Protein AF-A0A838J8H3-F1 (afdb_monomer)

Nearest PDB structures (foldseek):
  4ja3-assembly1_A  TM=1.957E-01  e=2.647E+00  Escherichia coli K-12
  8px9-assembly1_B  TM=1.324E-01  e=1.396E+00  Escherichia coli
  8dl7-assembly1_A  TM=1.724E-01  e=6.644E+00  Homo sapiens
  8gso-assembly1_B  TM=1.851E-01  e=9.912E+00  Arabidopsis thaliana

Sequence (381 aa):
MRSLYRFYLYTVFILLSIYATYACNQLLSTLLRLTPLRASYAARPSASELVQAGIFALVSFTVVLLIGGFHYWLIRRDQDAEAGTSPIRSFFLNITEGVAIALSLPTIGSILLSLASSNYDGSSLAFALSTLALALLLELERRRIPSPTRGVAATFFRLHIYGVQAILLVVLSGYWSLITLPIVDALFFAGRAHAESCSGNASCPQDNLFLLAIAGLWFVAIWLFYGWLANRDSSRAWRFVFHGLSFAVGIGLLLLGLYNLFNVILLALLSEPVALNAVLVPFARYNFVGLLTLGLLIAFLYHRWMRAGVDRGLLRTRASLGFVELAIISILAAAIFWWGVGNLLYNTFLLLLKFSQAADRESWLSAGAFALAGCVSIAVE

pLDDT: mean 92.14, std 7.53, range [45.0, 98.31]

Radius of gyration: 25.76 Å; Cα contacts (8 Å, |Δi|>4): 482; chains: 1; bounding box: 56×68×77 Å

Foldseek 3Di:
DVVVVLLVLLVVLLVLLVLLLVLQLQQQLLVCLVDPLAQPPDDNDDPVSNVVSVVSNVVSVVCCCVVNVVSVVVLVVPDDLDSLLDLSLLQSLLVLLLVLCLQQLLLVLVQLLCVQQSNHHCSSVSNNVSSVVSNVVSVVVNVVHDQDQDDNSNVSNLCSLLVSLLSLLVSLLLCLLVQVLLLCCCPPVVCVLLVVVCVPPPDSDRGNNVSSVVSNCSSVVVSVVSVVVSLPRLALVSLCVRLLVQLLVLLLLQLLLQLLVQLVVVCVVVVHDDRPNLDRPRVRVSPSPSSNVSSCVRNVVSLVSVVSCQVVVSYDHPVVSVVSSLVSLLVSLVVLQVQLVVLCVVLVCCVVVVPPDRDDPSSNSSSVSSNVSSVVSVVVD

Secondary structure (DSSP, 8-state):
-HHHHHHHHHHHHHHHHHHHHHHHHHHHHHHHTTSTTS-TTPPPPPHHHHHHHHHHHHHHHHHIIIIIHHHHHHHHHS--HHHHT-HHHHHHHHHHHHHHHHHHHHHHHHHHHHHHTT---HHHHHHHHHHHHHHHHHHHHHTTSPPP-SHHHHHHHHHHHHHHHHHHHHHHHHHHHHHHHHHHHHHHHTTHHHHHHTTT-S--PPP-HHHHHHHHHHHHHHHHHHHHHHHH---HHHHHHHHHHHHHHHHHHHHHHHHHHHHHHHHHHTT----THHHHSTT-TT-HHHHHHHHHHHHHHHHHHHHHHHHTTSSS-HHHHHHHHHHHHHHHHHHHHHHHHHHHHHHHHHHHTT-SSPPPHHHHHHHHHHHHHHHHHHTT-

Structure (mmCIF, N/CA/C/O backbone):
data_AF-A0A838J8H3-F1
#
_entry.id   AF-A0A838J8H3-F1
#
loop_
_atom_site.group_PDB
_atom_site.id
_atom_site.type_symbol
_atom_site.label_atom_id
_atom_site.label_alt_id
_atom_site.label_comp_id
_atom_site.label_asym_id
_atom_site.label_entity_id
_atom_site.label_seq_id
_atom_site.pdbx_PDB_ins_code
_atom_site.Cartn_x
_atom_site.Cartn_y
_atom_site.Cartn_z
_atom_site.occupancy
_atom_site.B_iso_or_equiv
_atom_site.auth_seq_id
_atom_site.auth_comp_id
_atom_site.auth_asym_id
_atom_site.auth_atom_id
_atom_site.pdbx_PDB_model_num
ATOM 1 N N . MET A 1 1 ? -32.162 4.836 23.087 1.00 73.25 1 MET A N 1
ATOM 2 C CA . MET A 1 1 ? -31.623 6.189 23.370 1.00 73.25 1 MET A CA 1
ATOM 3 C C . MET A 1 1 ? -30.144 6.188 23.774 1.00 73.25 1 MET A C 1
ATOM 5 O O . MET A 1 1 ? -29.397 6.957 23.189 1.00 73.25 1 MET A O 1
ATOM 9 N N . ARG A 1 2 ? -29.675 5.318 24.690 1.00 85.38 2 ARG A N 1
ATOM 10 C CA . ARG A 1 2 ? -28.249 5.279 25.109 1.00 85.38 2 ARG A CA 1
ATOM 11 C C . ARG A 1 2 ? -27.242 5.046 23.964 1.00 85.38 2 ARG A C 1
ATOM 13 O O . ARG A 1 2 ? -26.169 5.634 23.971 1.00 85.38 2 ARG A O 1
ATOM 20 N N . SER A 1 3 ? -27.588 4.242 22.956 1.00 87.88 3 SER A N 1
ATOM 21 C CA . SER A 1 3 ? -26.748 4.032 21.764 1.00 87.88 3 SER A CA 1
ATOM 22 C C . SER A 1 3 ? -26.554 5.308 20.937 1.00 87.88 3 SER A C 1
ATOM 24 O O . SER A 1 3 ? -25.427 5.630 20.579 1.00 87.88 3 SER A O 1
ATOM 26 N N . LEU A 1 4 ? -27.628 6.062 20.682 1.00 91.81 4 LEU A N 1
ATOM 27 C CA . LEU A 1 4 ? -27.577 7.343 19.967 1.00 91.81 4 LEU A CA 1
ATOM 28 C C . LEU A 1 4 ? -26.758 8.386 20.734 1.00 91.81 4 LEU A C 1
ATOM 30 O O . LEU A 1 4 ? -25.948 9.085 20.135 1.00 91.81 4 LEU A O 1
ATOM 34 N N . TYR A 1 5 ? -26.908 8.436 22.060 1.00 93.25 5 TYR A N 1
ATOM 35 C CA . TYR A 1 5 ? -26.092 9.294 22.919 1.00 93.25 5 TYR A CA 1
ATOM 36 C C . TYR A 1 5 ? -24.592 8.976 22.793 1.00 93.25 5 TYR A C 1
ATOM 38 O O . TYR A 1 5 ? -23.790 9.870 22.533 1.00 93.25 5 TYR A O 1
ATOM 46 N N . ARG A 1 6 ? -24.207 7.695 22.874 1.00 92.31 6 ARG A N 1
ATOM 47 C CA . ARG A 1 6 ? -22.810 7.259 22.676 1.00 92.31 6 ARG A CA 1
ATOM 48 C C . ARG A 1 6 ? -22.294 7.579 21.280 1.00 92.31 6 ARG A C 1
ATOM 50 O O . ARG A 1 6 ? -21.159 8.019 21.136 1.00 92.31 6 ARG A O 1
ATOM 57 N N . PHE A 1 7 ? -23.119 7.359 20.259 1.00 94.75 7 PHE A N 1
ATOM 58 C CA . PHE A 1 7 ? -22.770 7.681 18.880 1.00 94.75 7 PHE A CA 1
ATOM 59 C C . PHE A 1 7 ? -22.465 9.173 18.722 1.00 94.75 7 PHE A C 1
ATOM 61 O O . PHE A 1 7 ? -21.421 9.524 18.176 1.00 94.75 7 PHE A O 1
ATOM 68 N N . TYR A 1 8 ? -23.326 10.040 19.262 1.00 96.31 8 TYR A N 1
ATOM 69 C CA . TYR A 1 8 ? -23.108 11.485 19.285 1.00 96.31 8 TYR A CA 1
ATOM 70 C C . TYR A 1 8 ? -21.787 11.844 19.978 1.00 96.31 8 TYR A C 1
ATOM 72 O O . TYR A 1 8 ? -20.953 12.525 19.383 1.00 96.31 8 TYR A O 1
ATOM 80 N N . LEU A 1 9 ? -21.555 11.330 21.192 1.00 95.06 9 LEU A N 1
ATOM 81 C CA . LEU A 1 9 ? -20.341 11.634 21.951 1.00 95.06 9 LEU A CA 1
ATOM 82 C C . LEU A 1 9 ? -19.065 11.253 21.191 1.00 95.06 9 LEU A C 1
ATOM 84 O O . LEU A 1 9 ? -18.146 12.066 21.093 1.00 95.06 9 LEU A O 1
ATOM 88 N N . TYR A 1 10 ? -19.012 10.042 20.626 1.00 95.19 10 TYR A N 1
ATOM 89 C CA . TYR A 1 10 ? -17.853 9.599 19.850 1.00 95.19 10 TYR A CA 1
ATOM 90 C C . TYR A 1 10 ? -17.695 10.371 18.541 1.00 95.19 10 TYR A C 1
ATOM 92 O O . TYR A 1 10 ? -16.570 10.691 18.173 1.00 95.19 10 TYR A O 1
ATOM 100 N N . THR A 1 11 ? -18.792 10.729 17.870 1.00 97.00 11 THR A N 1
ATOM 101 C CA . THR A 1 11 ? -18.739 11.554 16.655 1.00 97.00 11 THR A CA 1
ATOM 102 C C . THR A 1 11 ? -18.083 12.899 16.950 1.00 97.00 11 THR A C 1
ATOM 104 O O . THR A 1 11 ? -17.115 13.269 16.289 1.00 97.00 11 THR A O 1
ATOM 107 N N . VAL A 1 12 ? -18.553 13.607 17.982 1.00 97.12 12 VAL A N 1
ATOM 108 C CA . VAL A 1 12 ? -17.998 14.915 18.361 1.00 97.12 12 VAL A CA 1
ATOM 109 C C . VAL A 1 12 ? -16.545 14.786 18.814 1.00 97.12 12 VAL A C 1
ATOM 111 O O . VAL A 1 12 ? -15.702 15.569 18.383 1.00 97.12 12 VAL A O 1
ATOM 114 N N . PHE A 1 13 ? -16.225 13.775 19.626 1.00 95.75 13 PHE A N 1
ATOM 115 C CA . PHE A 1 13 ? -14.854 13.525 20.072 1.00 95.75 13 PHE A CA 1
ATOM 116 C C . PHE A 1 13 ? -13.889 13.294 18.897 1.00 95.75 13 PHE A C 1
ATOM 118 O O . PHE A 1 13 ? -12.815 13.900 18.853 1.00 95.75 13 PHE A O 1
ATOM 125 N N . ILE A 1 14 ? -14.275 12.468 17.919 1.00 97.00 14 ILE A N 1
ATOM 126 C CA . ILE A 1 14 ? -13.447 12.190 16.740 1.00 97.00 14 ILE A CA 1
ATOM 127 C C . ILE A 1 14 ? -13.308 13.430 15.853 1.00 97.00 14 ILE A C 1
ATOM 129 O O . ILE A 1 14 ? -12.191 13.758 15.459 1.00 97.00 14 ILE A O 1
ATOM 133 N N . LEU A 1 15 ? -14.394 14.162 15.587 1.00 97.75 15 LEU A N 1
ATOM 134 C CA . LEU A 1 15 ? -14.342 15.383 14.774 1.00 97.75 15 LEU A CA 1
ATOM 135 C C . LEU A 1 15 ? -13.440 16.453 15.396 1.00 97.75 15 LEU A C 1
ATOM 137 O O . LEU A 1 15 ? -12.633 17.056 14.692 1.00 97.75 15 LEU A O 1
ATOM 141 N N . LEU A 1 16 ? -13.519 16.653 16.713 1.00 97.69 16 LEU A N 1
ATOM 142 C CA . LEU A 1 16 ? -12.640 17.585 17.422 1.00 97.69 16 LEU A CA 1
ATOM 143 C C . LEU A 1 16 ? -11.181 17.114 17.430 1.00 97.69 16 LEU A C 1
ATOM 145 O O . LEU A 1 16 ? -10.279 17.943 17.333 1.00 97.69 16 LEU A O 1
ATOM 149 N N . SER A 1 17 ? -10.938 15.803 17.485 1.00 97.12 17 SER A N 1
ATOM 150 C CA . SER A 1 17 ? -9.583 15.250 17.375 1.00 97.12 17 SER A CA 1
ATOM 151 C C . SER A 1 17 ? -8.993 15.483 15.979 1.00 97.12 17 SER A C 1
ATOM 153 O O . SER A 1 17 ? -7.867 15.955 15.867 1.00 97.12 17 SER A O 1
ATOM 155 N N . ILE A 1 18 ? -9.773 15.250 14.916 1.00 97.25 18 ILE A N 1
ATOM 156 C CA . ILE A 1 18 ? -9.375 15.543 13.528 1.00 97.25 18 ILE A CA 1
ATOM 157 C C . ILE A 1 18 ? -9.126 17.046 13.343 1.00 97.25 18 ILE A C 1
ATOM 159 O O . ILE A 1 18 ? -8.141 17.445 12.722 1.00 97.25 18 ILE A O 1
ATOM 163 N N . TYR A 1 19 ? -9.984 17.893 13.913 1.00 97.88 19 TYR A N 1
ATOM 164 C CA . TYR A 1 19 ? -9.812 19.342 13.870 1.00 97.88 19 TYR A CA 1
ATOM 165 C C . TYR A 1 19 ? -8.522 19.795 14.577 1.00 97.88 19 TYR A C 1
ATOM 167 O O . TYR A 1 19 ? -7.774 20.609 14.034 1.00 97.88 19 TYR A O 1
ATOM 175 N N . ALA A 1 20 ? -8.196 19.218 15.739 1.00 97.62 20 ALA A N 1
ATOM 176 C CA . ALA A 1 20 ? -6.919 19.457 16.414 1.00 97.62 20 ALA A CA 1
ATOM 177 C C . ALA A 1 20 ? -5.720 19.002 15.571 1.00 97.62 20 ALA A C 1
ATOM 179 O O . ALA A 1 20 ? -4.722 19.718 15.498 1.00 97.62 20 ALA A O 1
ATOM 180 N N . THR A 1 21 ? -5.820 17.851 14.902 1.00 97.44 21 THR A N 1
ATOM 181 C CA . THR A 1 21 ? -4.797 17.372 13.962 1.00 97.44 21 THR A CA 1
ATOM 182 C C . THR A 1 21 ? -4.586 18.357 12.819 1.00 97.44 21 THR A C 1
ATOM 184 O O . THR A 1 21 ? -3.444 18.689 12.511 1.00 97.44 21 THR A O 1
ATOM 187 N N . TYR A 1 22 ? -5.662 18.889 12.239 1.00 97.81 22 TYR A N 1
ATOM 188 C CA . TYR A 1 22 ? -5.582 19.906 11.192 1.00 97.81 22 TYR A CA 1
ATOM 189 C C . TYR A 1 22 ? -4.907 21.196 11.684 1.00 97.81 22 TYR A C 1
ATOM 191 O O . TYR A 1 22 ? -4.004 21.712 11.024 1.00 97.81 22 TYR A O 1
ATOM 199 N N . ALA A 1 23 ? -5.282 21.693 12.865 1.00 97.62 23 ALA A N 1
ATOM 200 C CA . ALA A 1 23 ? -4.653 22.868 13.466 1.00 97.62 23 ALA A CA 1
ATOM 201 C C . ALA A 1 23 ? -3.162 22.649 13.771 1.00 97.62 23 ALA A C 1
ATOM 203 O O . ALA A 1 23 ? -2.332 23.512 13.478 1.00 97.62 23 ALA A O 1
ATOM 204 N N . CYS A 1 24 ? -2.811 21.468 14.287 1.00 97.56 24 CYS A N 1
ATOM 205 C CA . CYS A 1 24 ? -1.429 21.056 14.506 1.00 97.56 24 CYS A CA 1
ATOM 206 C C . CYS A 1 24 ? -0.640 21.012 13.191 1.00 97.56 24 CYS A C 1
ATOM 208 O O . CYS A 1 24 ? 0.463 21.550 13.129 1.00 97.56 24 CYS A O 1
ATOM 210 N N . ASN A 1 25 ? -1.220 20.437 12.133 1.00 96.94 25 ASN A N 1
ATOM 211 C CA . ASN A 1 25 ? -0.613 20.388 10.807 1.00 96.94 25 ASN A CA 1
ATOM 21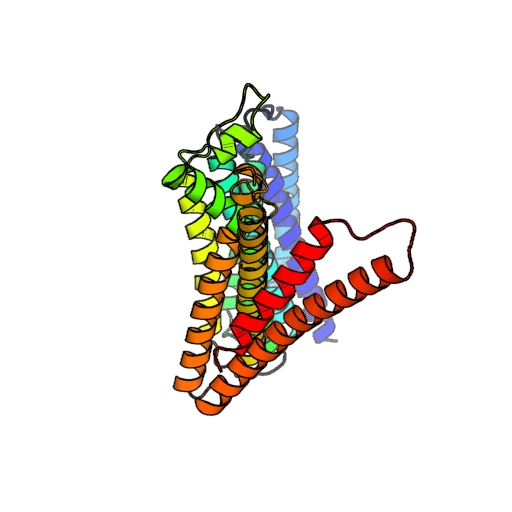2 C C . ASN A 1 25 ? -0.316 21.793 10.261 1.00 96.94 25 ASN A C 1
ATOM 214 O O . ASN A 1 25 ? 0.800 22.051 9.822 1.00 96.94 25 ASN A O 1
ATOM 218 N N . GLN A 1 26 ? -1.276 22.721 10.334 1.00 96.75 26 GLN A N 1
ATOM 219 C CA . GLN A 1 26 ? -1.094 24.097 9.850 1.00 96.75 26 GLN A CA 1
ATOM 220 C C . GLN A 1 26 ? 0.030 24.834 10.593 1.00 96.75 26 GLN A C 1
ATOM 222 O O . GLN A 1 26 ? 0.887 25.476 9.975 1.00 96.75 26 GLN A O 1
ATOM 227 N N . LEU A 1 27 ? 0.068 24.697 11.922 1.00 97.44 27 LEU A N 1
ATOM 228 C CA . LEU A 1 27 ? 1.139 25.264 12.735 1.00 97.44 27 LEU A CA 1
ATOM 229 C C . LEU A 1 27 ? 2.489 24.642 12.375 1.00 97.44 27 LEU A C 1
ATOM 231 O O . LEU A 1 27 ? 3.438 25.358 12.061 1.00 97.44 27 LEU A O 1
ATOM 235 N N . LEU A 1 28 ? 2.571 23.312 12.378 1.00 96.44 28 LEU A N 1
ATOM 236 C CA . LEU A 1 28 ? 3.810 22.582 12.144 1.00 96.44 28 LEU A CA 1
ATOM 237 C C . LEU A 1 28 ? 4.343 22.811 10.726 1.00 96.44 28 LEU A C 1
ATOM 239 O O . LEU A 1 28 ? 5.532 23.057 10.565 1.00 96.44 28 LEU A O 1
ATOM 243 N N . SER A 1 29 ? 3.479 22.832 9.710 1.00 94.94 29 SER A N 1
ATOM 244 C CA . SER A 1 29 ? 3.865 23.143 8.331 1.00 94.94 29 SER A CA 1
ATOM 245 C C . SER A 1 29 ? 4.424 24.560 8.206 1.00 94.94 29 SER A C 1
ATOM 247 O O . SER A 1 29 ? 5.344 24.795 7.426 1.00 94.94 29 SER A O 1
ATOM 249 N N . THR A 1 30 ? 3.896 25.523 8.963 1.00 95.19 30 THR A N 1
ATOM 250 C CA . THR A 1 30 ? 4.412 26.899 8.964 1.00 95.19 30 THR A CA 1
ATOM 251 C C . THR A 1 30 ? 5.755 26.982 9.690 1.00 95.19 30 THR A C 1
ATOM 253 O O . THR A 1 30 ? 6.691 27.590 9.174 1.00 95.19 30 THR A O 1
ATOM 256 N N . LEU A 1 31 ? 5.898 26.302 10.830 1.00 95.06 31 LEU A N 1
ATOM 257 C CA . LEU A 1 31 ? 7.153 26.255 11.585 1.00 95.06 31 LEU A CA 1
ATOM 258 C C . LEU A 1 31 ? 8.265 25.511 10.833 1.00 95.06 31 LEU A C 1
ATOM 260 O O . LEU A 1 31 ? 9.399 25.978 10.807 1.00 95.06 31 LEU A O 1
ATOM 264 N N . LEU A 1 32 ? 7.963 24.397 10.163 1.00 93.31 32 LEU A N 1
ATOM 265 C CA . LEU A 1 32 ? 8.949 23.653 9.373 1.00 93.31 32 LEU A CA 1
ATOM 266 C C . LEU A 1 32 ? 9.486 24.477 8.198 1.00 93.31 32 LEU A C 1
ATOM 268 O O . LEU A 1 32 ? 10.668 24.353 7.875 1.00 93.31 32 LEU A O 1
ATOM 272 N N . ARG A 1 33 ? 8.683 25.388 7.625 1.00 92.06 33 ARG A N 1
ATOM 273 C CA . ARG A 1 33 ? 9.144 26.329 6.587 1.00 92.06 33 ARG A CA 1
ATOM 274 C C . ARG A 1 33 ? 10.181 27.351 7.089 1.00 92.06 33 ARG A C 1
ATOM 276 O O . ARG A 1 33 ? 10.846 27.982 6.267 1.00 92.06 33 ARG A O 1
ATOM 283 N N . LEU A 1 34 ? 10.363 27.502 8.407 1.00 92.50 34 LEU A N 1
ATOM 284 C CA . LEU A 1 34 ? 11.466 28.280 8.996 1.00 92.50 34 LEU A CA 1
ATOM 285 C C . LEU A 1 34 ? 12.785 27.501 9.078 1.00 92.50 34 LEU A C 1
ATOM 287 O O . LEU A 1 34 ? 13.838 28.100 9.290 1.00 92.50 34 LEU A O 1
ATOM 291 N N . THR A 1 35 ? 12.742 26.180 8.923 1.00 90.75 35 THR A N 1
ATOM 292 C CA . THR A 1 35 ? 13.905 25.299 9.066 1.00 90.75 35 THR A CA 1
ATOM 293 C C . THR A 1 35 ? 14.524 24.960 7.702 1.00 90.75 35 THR A C 1
ATOM 295 O O . THR A 1 35 ? 13.920 25.227 6.658 1.00 90.75 35 THR A O 1
ATOM 298 N N . PRO A 1 36 ? 15.706 24.314 7.671 1.00 85.44 36 PRO A N 1
ATOM 299 C CA . PRO A 1 36 ? 16.267 23.748 6.443 1.00 85.44 36 PRO A CA 1
ATOM 300 C C . PRO A 1 36 ? 15.397 22.663 5.784 1.00 85.44 36 PRO A C 1
ATOM 302 O O . PRO A 1 36 ? 15.671 22.288 4.654 1.00 85.44 36 PRO A O 1
ATOM 305 N N . LEU A 1 37 ? 14.345 22.177 6.458 1.00 82.19 37 LEU A N 1
ATOM 306 C CA . LEU A 1 37 ? 13.386 21.198 5.930 1.00 82.19 37 LEU A CA 1
ATOM 307 C C . LEU A 1 37 ? 12.321 21.819 5.004 1.00 82.19 37 LEU A C 1
ATOM 309 O O . LEU A 1 37 ? 11.368 21.145 4.618 1.00 82.19 37 LEU A O 1
ATOM 313 N N . ARG A 1 38 ? 12.428 23.105 4.662 1.00 84.31 38 ARG A N 1
ATOM 314 C CA . ARG A 1 38 ? 11.584 23.714 3.625 1.00 84.31 38 ARG A CA 1
ATOM 315 C C . ARG A 1 38 ? 12.000 23.224 2.236 1.00 84.31 38 ARG A C 1
ATOM 317 O O . ARG A 1 38 ? 13.188 23.029 1.988 1.00 84.31 38 ARG A O 1
ATOM 324 N N . ALA A 1 39 ? 11.044 23.123 1.315 1.00 76.88 39 ALA A N 1
ATOM 325 C CA . ALA A 1 39 ? 11.372 22.890 -0.087 1.00 76.88 39 ALA A CA 1
ATOM 326 C C . ALA A 1 39 ? 12.262 24.021 -0.630 1.00 76.88 39 ALA A C 1
ATOM 328 O O . ALA A 1 39 ? 12.108 25.183 -0.240 1.00 76.88 39 ALA A O 1
ATOM 329 N N . SER A 1 40 ? 13.175 23.702 -1.547 1.00 77.00 40 SER A N 1
ATOM 330 C CA . SER A 1 40 ? 14.114 24.672 -2.136 1.00 77.00 40 SER A CA 1
ATOM 331 C C . SER A 1 40 ? 13.407 25.840 -2.837 1.00 77.00 40 SER A C 1
ATOM 333 O O . SER A 1 40 ? 13.898 26.967 -2.806 1.00 77.00 40 SER A O 1
ATOM 335 N N . TYR A 1 41 ? 12.226 25.584 -3.400 1.00 78.81 41 TYR A N 1
ATOM 336 C CA . TYR A 1 41 ? 11.359 26.567 -4.051 1.00 78.81 41 TYR A CA 1
ATOM 337 C C . TYR A 1 41 ? 10.373 27.262 -3.093 1.00 78.81 41 TYR A C 1
ATOM 339 O O . TYR A 1 41 ? 9.680 28.194 -3.498 1.00 78.81 41 TYR A O 1
ATOM 347 N N . ALA A 1 42 ? 10.275 26.831 -1.830 1.00 83.88 42 ALA A N 1
ATOM 348 C CA . ALA A 1 42 ? 9.330 27.405 -0.878 1.00 83.88 42 ALA A CA 1
ATOM 349 C C . ALA A 1 42 ? 9.877 28.691 -0.237 1.00 83.88 42 ALA A C 1
ATOM 351 O O . ALA A 1 42 ? 10.959 28.726 0.366 1.00 83.88 42 ALA A O 1
ATOM 352 N N . ALA A 1 43 ? 9.080 29.759 -0.309 1.00 87.88 43 ALA A N 1
ATOM 353 C CA . ALA A 1 43 ? 9.361 31.002 0.397 1.00 87.88 43 ALA A CA 1
ATOM 354 C C . ALA A 1 43 ? 9.337 30.790 1.922 1.00 87.88 43 ALA A C 1
ATOM 356 O O . ALA A 1 43 ? 8.620 29.931 2.445 1.00 87.88 43 ALA A O 1
ATOM 357 N N . ARG A 1 44 ? 10.128 31.593 2.649 1.00 91.88 44 ARG A N 1
ATOM 358 C CA . ARG A 1 44 ? 9.988 31.665 4.112 1.00 91.88 44 ARG A CA 1
ATOM 359 C C . ARG A 1 44 ? 8.596 32.211 4.439 1.00 91.88 44 ARG A C 1
ATOM 361 O O . ARG A 1 44 ? 8.149 33.115 3.733 1.00 91.88 44 ARG A O 1
ATOM 368 N N . PRO A 1 45 ? 7.942 31.711 5.499 1.00 94.12 45 PRO A N 1
ATOM 369 C CA . PRO A 1 45 ? 6.659 32.250 5.908 1.00 94.12 45 PRO A CA 1
ATOM 370 C C . PRO A 1 45 ? 6.837 33.709 6.334 1.00 94.12 45 PRO A C 1
ATOM 372 O O . PRO A 1 45 ? 7.839 34.074 6.960 1.00 94.12 45 PRO A O 1
ATOM 375 N N . SER A 1 46 ? 5.870 34.548 5.981 1.00 96.38 46 SER A N 1
ATOM 376 C CA . SER A 1 46 ? 5.833 35.935 6.437 1.00 96.38 46 SER A CA 1
ATOM 377 C C . SER A 1 46 ? 5.517 36.008 7.939 1.00 96.38 46 SER A C 1
ATOM 379 O O . SER A 1 46 ? 5.016 35.056 8.545 1.00 96.38 46 SER A O 1
ATOM 381 N N . ALA A 1 47 ? 5.768 37.164 8.561 1.00 96.44 47 ALA A N 1
ATOM 382 C CA . ALA A 1 47 ? 5.385 37.385 9.956 1.00 96.44 47 ALA A CA 1
ATOM 383 C C . ALA A 1 47 ? 3.866 37.226 10.169 1.00 96.44 47 ALA A C 1
ATOM 385 O O . ALA A 1 47 ? 3.444 36.682 11.188 1.00 96.44 47 ALA A O 1
ATOM 386 N N . SER A 1 48 ? 3.045 37.644 9.197 1.00 96.88 48 SER A N 1
ATOM 387 C CA . SER A 1 48 ? 1.592 37.479 9.269 1.00 96.88 48 SER A CA 1
ATOM 388 C C . SER A 1 48 ? 1.170 36.013 9.183 1.00 96.88 48 SER A C 1
ATOM 390 O O . SER A 1 48 ? 0.315 35.610 9.964 1.00 96.88 48 SER A O 1
ATOM 392 N N . GLU A 1 49 ? 1.794 35.199 8.323 1.00 96.38 49 GLU A N 1
ATOM 393 C CA . GLU A 1 49 ? 1.528 33.752 8.258 1.00 96.38 49 GLU A CA 1
ATOM 394 C C . GLU A 1 49 ? 1.846 33.055 9.585 1.00 96.38 49 GLU A C 1
ATOM 396 O O . GLU A 1 49 ? 1.058 32.240 10.063 1.00 96.38 49 GLU A O 1
ATOM 401 N N . LEU A 1 50 ? 2.975 33.402 10.213 1.00 97.00 50 LEU A N 1
ATOM 402 C CA . LEU A 1 50 ? 3.362 32.849 11.514 1.00 97.00 50 LEU A CA 1
ATOM 403 C C . LEU A 1 50 ? 2.356 33.205 12.609 1.00 97.00 50 LEU A C 1
ATOM 405 O O . LEU A 1 50 ? 1.924 32.329 13.359 1.00 97.00 50 LEU A O 1
ATOM 409 N N . VAL A 1 51 ? 1.965 34.480 12.689 1.00 97.88 51 VAL A N 1
ATOM 410 C CA . VAL A 1 51 ? 0.988 34.953 13.677 1.00 97.88 51 VAL A CA 1
ATOM 411 C C . VAL A 1 51 ? -0.376 34.305 13.437 1.00 97.88 51 VAL A C 1
ATOM 413 O O . VAL A 1 51 ? -0.995 33.833 14.388 1.00 97.88 51 VAL A O 1
ATOM 416 N N . GLN A 1 52 ? -0.830 34.211 12.185 1.00 97.62 52 GLN A N 1
ATOM 417 C CA . GLN A 1 52 ? -2.097 33.565 11.838 1.00 97.62 52 GLN A CA 1
ATOM 418 C C . GLN A 1 52 ? -2.101 32.079 12.200 1.00 97.62 52 GLN A C 1
ATOM 420 O O . GLN A 1 52 ? -3.043 31.623 12.844 1.00 97.62 52 GLN A O 1
ATOM 425 N N . ALA A 1 53 ? -1.048 31.333 11.853 1.00 97.31 53 ALA A N 1
ATOM 426 C CA . ALA A 1 53 ? -0.933 29.919 12.202 1.00 97.31 53 ALA A CA 1
ATOM 427 C C . ALA A 1 53 ? -0.891 29.710 13.727 1.00 97.31 53 ALA A C 1
ATOM 429 O O . ALA A 1 53 ? -1.554 28.812 14.247 1.00 97.31 53 ALA A O 1
ATOM 430 N N . GLY A 1 54 ? -0.164 30.571 14.449 1.00 98.06 54 GLY A N 1
ATOM 431 C CA . GLY A 1 54 ? -0.091 30.554 15.910 1.00 98.06 54 GLY A CA 1
ATOM 432 C C . GLY A 1 54 ? -1.440 30.825 16.577 1.00 98.06 54 GLY A C 1
ATOM 433 O O . GLY A 1 54 ? -1.880 30.035 17.413 1.00 98.06 54 GLY A O 1
ATOM 434 N N . ILE A 1 55 ? -2.129 31.900 16.179 1.00 98.25 55 ILE A N 1
ATOM 435 C CA . ILE A 1 55 ? -3.457 32.251 16.705 1.00 98.25 55 ILE A CA 1
ATOM 436 C C . ILE A 1 55 ? -4.474 31.162 16.358 1.00 98.25 55 ILE A C 1
ATOM 438 O O . ILE A 1 55 ? -5.230 30.736 17.230 1.00 98.25 55 ILE A O 1
ATOM 442 N N . PHE A 1 56 ? -4.475 30.670 15.116 1.00 98.19 56 PHE A N 1
ATOM 443 C CA . PHE A 1 56 ? -5.378 29.604 14.692 1.00 98.19 56 PHE A CA 1
ATOM 444 C C . PHE A 1 56 ? -5.194 28.341 15.536 1.00 98.19 56 PHE A C 1
ATOM 446 O O . PHE A 1 56 ? -6.181 27.790 16.025 1.00 98.19 56 PHE A O 1
ATOM 453 N N . ALA A 1 57 ? -3.952 27.905 15.759 1.00 97.81 57 ALA A N 1
ATOM 454 C CA . ALA A 1 57 ? -3.668 26.740 16.589 1.00 97.81 57 ALA A CA 1
ATOM 455 C C . ALA A 1 57 ? -4.069 26.959 18.052 1.00 97.81 57 ALA A C 1
ATOM 457 O O . ALA A 1 57 ? -4.712 26.091 18.639 1.00 97.81 57 ALA A O 1
ATOM 458 N N . LEU A 1 58 ? -3.763 28.128 18.625 1.00 98.31 58 LEU A N 1
ATOM 459 C CA . LEU A 1 58 ? -4.127 28.474 20.001 1.00 98.31 58 LEU A CA 1
ATOM 460 C C . LEU A 1 58 ? -5.646 28.439 20.215 1.00 98.31 58 LEU A C 1
ATOM 462 O O . LEU A 1 58 ? -6.132 27.788 21.142 1.00 98.31 58 LEU A O 1
ATOM 466 N N . VAL A 1 59 ? -6.401 29.112 19.344 1.00 98.31 59 VAL A N 1
ATOM 467 C CA . VAL A 1 59 ? -7.870 29.133 19.399 1.00 98.31 59 VAL A CA 1
ATOM 468 C C . VAL A 1 59 ? -8.426 27.727 19.194 1.00 98.31 59 VAL A C 1
ATOM 470 O O . VAL A 1 59 ? -9.266 27.278 19.973 1.00 98.31 59 VAL A O 1
ATOM 473 N N . SER A 1 60 ? -7.918 26.993 18.203 1.00 98.25 60 SER A N 1
ATOM 474 C CA . SER A 1 60 ? -8.384 25.639 17.895 1.00 98.25 60 SER A CA 1
ATOM 475 C C . SER A 1 60 ? -8.155 24.668 19.047 1.00 98.25 60 SER A C 1
ATOM 477 O O . SER A 1 60 ? -9.075 23.948 19.428 1.00 98.25 60 SER A O 1
ATOM 479 N N . PHE A 1 61 ? -6.966 24.673 19.654 1.00 98.00 61 PHE A N 1
ATOM 480 C CA . PHE A 1 61 ? -6.688 23.834 20.817 1.00 98.00 61 PHE A CA 1
ATOM 481 C C . PHE A 1 61 ? -7.505 24.249 22.035 1.00 98.00 61 PHE A C 1
ATOM 483 O O . PHE A 1 61 ? -7.964 23.374 22.759 1.00 98.00 61 PHE A O 1
ATOM 490 N N . THR A 1 62 ? -7.768 25.542 22.233 1.00 98.12 62 THR A N 1
ATOM 491 C CA . THR A 1 62 ? -8.646 26.007 23.318 1.00 98.12 62 THR A CA 1
ATOM 492 C C . THR A 1 62 ? -10.063 25.456 23.143 1.00 98.12 62 THR A C 1
ATOM 494 O O . THR A 1 62 ? -10.623 24.878 24.074 1.00 98.12 62 THR A O 1
ATOM 497 N N . VAL A 1 63 ? -10.624 25.546 21.933 1.00 97.06 63 VAL A N 1
ATOM 498 C CA . VAL A 1 63 ? -11.946 24.988 21.603 1.00 97.06 63 VAL A CA 1
ATOM 499 C C . VAL A 1 63 ? -11.972 23.471 21.807 1.00 97.06 63 VAL A C 1
ATOM 501 O O . VAL A 1 63 ? -12.893 22.950 22.435 1.00 97.06 63 VAL A O 1
ATOM 504 N N . VAL A 1 64 ? -10.954 22.752 21.326 1.00 97.06 64 VAL A N 1
ATOM 505 C CA . VAL A 1 64 ? -10.876 21.291 21.467 1.00 97.06 64 VAL A CA 1
ATOM 506 C C . VAL A 1 64 ? -10.692 20.872 22.924 1.00 97.06 64 VAL A C 1
ATOM 508 O O . VAL A 1 64 ? -11.321 19.911 23.354 1.00 97.06 64 VAL A O 1
ATOM 511 N N . LEU A 1 65 ? -9.895 21.586 23.715 1.00 96.19 65 LEU A N 1
ATOM 512 C CA . LEU A 1 65 ? -9.725 21.287 25.136 1.00 96.19 65 LEU A CA 1
ATOM 513 C C . LEU A 1 65 ? -11.025 21.500 25.912 1.00 96.19 65 LEU A C 1
ATOM 515 O O . LEU A 1 65 ? -11.408 20.634 26.693 1.00 96.19 65 LEU A O 1
ATOM 519 N N . LEU A 1 66 ? -11.733 22.607 25.674 1.00 97.12 66 LEU A N 1
ATOM 520 C CA . LEU A 1 66 ? -12.979 22.906 26.379 1.00 97.12 66 LEU A CA 1
ATOM 521 C C . LEU A 1 66 ? -14.111 21.965 25.950 1.00 97.12 66 LEU A C 1
ATOM 523 O O . LEU A 1 66 ? -14.696 21.267 26.778 1.00 97.12 66 LEU A O 1
ATOM 527 N N . ILE A 1 67 ? -14.406 21.910 24.650 1.00 96.81 67 ILE A N 1
ATOM 528 C CA . ILE A 1 67 ? -15.535 21.133 24.130 1.00 96.81 67 ILE A CA 1
ATOM 529 C C . ILE A 1 67 ? -15.181 19.647 24.094 1.00 96.81 67 ILE A C 1
ATOM 531 O O . ILE A 1 67 ? -15.949 18.811 24.571 1.00 96.81 67 ILE A O 1
ATOM 535 N N . GLY A 1 68 ? -14.016 19.304 23.552 1.00 93.81 68 GLY A N 1
ATOM 536 C CA . GLY A 1 68 ? -13.559 17.921 23.430 1.00 93.81 68 GLY A CA 1
ATOM 537 C C . GLY A 1 68 ? -13.226 17.314 24.784 1.00 93.81 68 GLY A C 1
ATOM 538 O O . GLY A 1 68 ? -13.598 16.170 25.025 1.00 93.81 68 GLY A O 1
ATOM 539 N N . GLY A 1 69 ? -12.636 18.082 25.705 1.00 94.00 69 GLY A N 1
ATOM 540 C CA . GLY A 1 69 ? -12.419 17.649 27.087 1.00 94.00 69 GLY A CA 1
ATOM 541 C C . GLY A 1 69 ? -13.727 17.371 27.826 1.00 94.00 69 GLY A C 1
ATOM 542 O O . GLY A 1 69 ? -13.843 16.336 28.481 1.00 94.00 69 GLY A O 1
ATOM 543 N N . PHE A 1 70 ? -14.748 18.220 27.659 1.00 96.50 70 PHE A N 1
ATOM 544 C CA . PHE A 1 70 ? -16.079 17.970 28.218 1.00 96.50 70 PHE A CA 1
ATOM 545 C C . PHE A 1 70 ? -16.729 16.702 27.637 1.00 96.50 70 PHE A C 1
ATOM 547 O O . PHE A 1 70 ? -17.194 15.850 28.393 1.00 96.50 70 PHE A O 1
ATOM 554 N N . HIS A 1 71 ? -16.709 16.522 26.310 1.00 94.81 71 HIS A N 1
ATOM 555 C CA . HIS A 1 71 ? -17.251 15.313 25.671 1.00 94.81 71 HIS A CA 1
ATOM 556 C C . HIS A 1 71 ? -16.471 14.060 26.072 1.00 94.81 71 HIS A C 1
ATOM 558 O O . HIS A 1 71 ? -17.070 13.020 26.340 1.00 94.81 71 HIS A O 1
ATOM 564 N N . TYR A 1 72 ? -15.146 14.158 26.176 1.00 94.19 72 TYR A N 1
ATOM 565 C CA . TYR A 1 72 ? -14.309 13.074 26.666 1.00 94.19 72 TYR A CA 1
ATOM 566 C C . TYR A 1 72 ? -14.665 12.719 28.110 1.00 94.19 72 TYR A C 1
ATOM 568 O O . TYR A 1 72 ? -14.888 11.550 28.410 1.00 94.19 72 TYR A O 1
ATOM 576 N N . TRP A 1 73 ? -14.817 13.704 28.997 1.00 95.12 73 TRP A N 1
ATOM 577 C CA . TRP A 1 73 ? -15.264 13.471 30.369 1.00 95.12 73 TRP A CA 1
ATOM 578 C C . TRP A 1 73 ? -16.632 12.772 30.426 1.00 95.12 73 TRP A C 1
ATOM 580 O O . TRP A 1 73 ? -16.787 11.803 31.172 1.00 95.12 73 TRP A O 1
ATOM 590 N N . LEU A 1 74 ? -17.593 13.179 29.587 1.00 94.00 74 LEU A N 1
ATOM 591 C CA . LEU A 1 74 ? -18.891 12.504 29.470 1.00 94.00 74 LEU A CA 1
ATOM 592 C C . LEU A 1 74 ? -18.756 11.047 29.005 1.00 94.00 74 LEU A C 1
ATOM 594 O O . LEU A 1 74 ? -19.402 10.172 29.580 1.00 94.00 74 LEU A O 1
ATOM 598 N N . ILE A 1 75 ? -17.894 10.769 28.020 1.00 92.00 75 ILE A N 1
ATOM 599 C CA . ILE A 1 75 ? -17.582 9.397 27.581 1.00 92.00 75 ILE A CA 1
ATOM 600 C C . ILE A 1 75 ? -17.038 8.581 28.754 1.00 92.00 75 ILE A C 1
ATOM 602 O O . ILE A 1 75 ? -17.463 7.447 28.961 1.00 92.00 75 ILE A O 1
ATOM 606 N N . ARG A 1 76 ? -16.114 9.146 29.541 1.00 91.69 76 ARG A N 1
ATOM 607 C CA . ARG A 1 76 ? -15.515 8.454 30.693 1.00 91.69 76 ARG A CA 1
ATOM 608 C C . ARG A 1 76 ? -16.530 8.197 31.804 1.00 91.69 76 ARG A C 1
ATOM 610 O O . ARG A 1 76 ? -16.439 7.166 32.457 1.00 91.69 76 ARG A O 1
ATOM 617 N N . ARG A 1 77 ? -17.506 9.087 31.997 1.00 89.50 77 ARG A N 1
ATOM 618 C CA . ARG A 1 77 ? -18.586 8.902 32.977 1.00 89.50 77 ARG A CA 1
ATOM 619 C C . ARG A 1 77 ? -19.615 7.849 32.545 1.00 89.50 77 ARG A C 1
ATOM 621 O O . ARG A 1 77 ? -20.204 7.214 33.408 1.00 89.50 77 ARG A O 1
ATOM 628 N N . ASP A 1 78 ? -19.826 7.664 31.242 1.00 85.31 78 ASP A N 1
ATOM 629 C CA . ASP A 1 78 ? -20.737 6.648 30.679 1.00 85.31 78 ASP A CA 1
ATOM 630 C C . ASP A 1 78 ? -20.070 5.262 30.494 1.00 85.31 78 ASP A C 1
ATOM 632 O O . ASP A 1 78 ? -20.726 4.298 30.089 1.00 85.31 78 ASP A O 1
ATOM 636 N N . GLN A 1 79 ? -18.762 5.139 30.766 1.00 78.75 79 GLN A N 1
ATOM 637 C CA . GLN A 1 79 ? -17.991 3.905 30.575 1.00 78.75 79 GLN A CA 1
ATOM 638 C C . GLN A 1 79 ? -18.203 2.879 31.705 1.00 78.75 79 GLN A C 1
ATOM 640 O O . GLN A 1 79 ? -17.314 2.627 32.513 1.00 78.75 79 GLN A O 1
ATOM 645 N N . ASP A 1 80 ? -19.350 2.203 31.688 1.00 74.12 80 ASP A N 1
ATOM 646 C CA . ASP A 1 80 ? -19.511 0.904 32.357 1.00 74.12 80 ASP A CA 1
ATOM 647 C C . ASP A 1 80 ? -18.849 -0.219 31.525 1.00 74.12 80 ASP A C 1
ATOM 649 O O . ASP A 1 80 ? -18.590 -0.052 30.326 1.00 74.12 80 ASP A O 1
ATOM 653 N N . ALA A 1 81 ? -18.595 -1.396 32.117 1.00 64.31 81 ALA A N 1
ATOM 654 C CA . ALA A 1 81 ? -17.908 -2.520 31.449 1.00 64.31 81 ALA A CA 1
ATOM 655 C C . ALA A 1 81 ? -18.522 -2.904 30.078 1.00 64.31 81 ALA A C 1
ATOM 657 O O . ALA A 1 81 ? -17.812 -3.247 29.128 1.00 64.31 81 ALA A O 1
ATOM 658 N N . GLU A 1 82 ? -19.844 -2.774 29.946 1.00 73.12 82 GLU A N 1
ATOM 659 C CA . GLU A 1 82 ? -20.594 -3.022 28.710 1.00 73.12 82 GLU A CA 1
ATOM 660 C C . GLU A 1 82 ? -20.427 -1.894 27.669 1.00 73.12 82 GLU A C 1
ATOM 662 O O . GLU A 1 82 ? -20.349 -2.131 26.463 1.00 73.12 82 GLU A O 1
ATOM 667 N N . ALA A 1 83 ? -20.310 -0.642 28.116 1.00 71.94 83 ALA A N 1
ATOM 668 C CA . ALA A 1 83 ? -20.077 0.512 27.248 1.00 71.94 83 ALA A CA 1
ATOM 669 C C . ALA A 1 83 ? -18.663 0.503 26.650 1.00 71.94 83 ALA A C 1
ATOM 671 O O . ALA A 1 83 ? -18.464 0.838 25.476 1.00 71.94 83 ALA A O 1
ATOM 672 N N . GLY A 1 84 ? -17.689 0.064 27.449 1.00 74.25 84 GLY A N 1
ATOM 673 C CA . GLY A 1 84 ? -16.284 -0.026 27.071 1.00 74.25 84 GLY A CA 1
ATOM 674 C C . GLY A 1 84 ? -15.990 -0.998 25.926 1.00 74.25 84 GLY A C 1
ATOM 675 O O . GLY A 1 84 ? -15.088 -0.765 25.116 1.00 74.25 84 GLY A O 1
ATOM 676 N N . THR A 1 85 ? -16.787 -2.060 25.822 1.00 82.12 85 THR A N 1
ATOM 677 C CA . THR A 1 85 ? -16.698 -3.079 24.764 1.00 82.12 85 THR A CA 1
ATOM 678 C C . THR A 1 85 ? -17.728 -2.865 23.651 1.00 82.12 85 THR A C 1
ATOM 680 O O . THR A 1 85 ? -17.890 -3.713 22.771 1.00 82.12 85 THR A O 1
ATOM 683 N N . SER A 1 86 ? -18.408 -1.712 23.651 1.00 89.25 86 SER A N 1
ATOM 684 C CA . SER A 1 86 ? -19.489 -1.440 22.709 1.00 89.25 86 SER A CA 1
ATOM 685 C C . SER A 1 86 ? -19.011 -1.366 21.248 1.00 89.25 86 SER A C 1
ATOM 687 O O . SER A 1 86 ? -17.917 -0.860 20.960 1.00 89.25 86 SER A O 1
ATOM 689 N N . PRO A 1 87 ? -19.853 -1.794 20.286 1.00 91.62 87 PRO A N 1
ATOM 690 C CA . PRO A 1 87 ? -19.552 -1.671 18.861 1.00 91.62 87 PRO A CA 1
ATOM 691 C C . PRO A 1 87 ? -19.304 -0.231 18.407 1.00 91.62 87 PRO A C 1
ATOM 693 O O . PRO A 1 87 ? -18.481 -0.021 17.527 1.00 91.62 87 PRO A O 1
ATOM 696 N N . ILE A 1 88 ? -19.973 0.750 19.024 1.00 93.19 88 ILE A N 1
ATOM 697 C CA . ILE A 1 88 ? -19.851 2.176 18.681 1.00 93.19 88 ILE A CA 1
ATOM 698 C C . ILE A 1 88 ? -18.443 2.682 18.999 1.00 93.19 88 ILE A C 1
ATOM 700 O O . ILE A 1 88 ? -17.776 3.217 18.117 1.00 93.19 88 ILE A O 1
ATOM 704 N N . ARG A 1 89 ? -17.958 2.453 20.228 1.00 93.25 89 ARG A N 1
ATOM 705 C CA . ARG A 1 89 ? -16.580 2.804 20.605 1.00 93.25 89 ARG A CA 1
ATOM 706 C C . ARG A 1 89 ? -15.581 2.113 19.682 1.00 93.25 89 ARG A C 1
ATOM 708 O O . ARG A 1 89 ? -14.663 2.757 19.183 1.00 93.25 89 ARG A O 1
ATOM 715 N N . SER A 1 90 ? -15.771 0.811 19.454 1.00 93.31 90 SER A N 1
ATOM 716 C CA . SER A 1 90 ? -14.876 0.036 18.594 1.00 93.31 90 SER A CA 1
ATOM 717 C C . SER A 1 90 ? -14.848 0.584 17.166 1.00 93.31 90 SER A C 1
ATOM 719 O O . SER A 1 90 ? -13.767 0.749 16.619 1.00 93.31 90 SER A O 1
ATOM 721 N N . PHE A 1 91 ? -15.998 0.926 16.583 1.00 95.12 91 PHE A N 1
ATOM 722 C CA . PHE A 1 91 ? -16.085 1.524 15.253 1.00 95.12 91 PHE A CA 1
ATOM 723 C C . PHE A 1 91 ? -15.291 2.830 15.162 1.00 95.12 91 PHE A C 1
ATOM 725 O O . PHE A 1 91 ? -14.357 2.923 14.372 1.00 95.12 91 PHE A O 1
ATOM 732 N N . PHE A 1 92 ? -15.617 3.8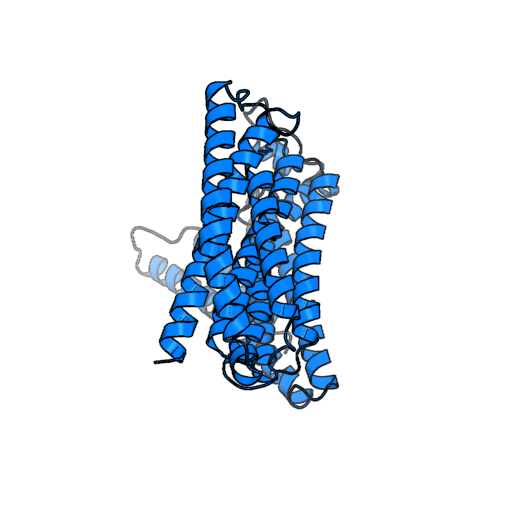18 16.000 1.00 95.88 92 PHE A N 1
ATOM 733 C CA . PHE A 1 92 ? -15.012 5.147 15.902 1.00 95.88 92 PHE A CA 1
ATOM 734 C C . PHE A 1 92 ? -13.506 5.132 16.162 1.00 95.88 92 PHE A C 1
ATOM 736 O O . PHE A 1 92 ? -12.762 5.761 15.412 1.00 95.88 92 PHE A O 1
ATOM 743 N N . LEU A 1 93 ? -13.048 4.396 17.181 1.00 95.38 93 LEU A N 1
ATOM 744 C CA . LEU A 1 93 ? -11.619 4.322 17.485 1.00 95.38 93 LEU A CA 1
ATOM 745 C C . LEU A 1 93 ? -10.856 3.570 16.390 1.00 95.38 93 LEU A C 1
ATOM 747 O O . LEU A 1 93 ? -9.898 4.113 15.858 1.00 95.38 93 LEU A O 1
ATOM 751 N N . ASN A 1 94 ? -11.301 2.369 16.001 1.00 96.00 94 ASN A N 1
ATOM 752 C CA . ASN A 1 94 ? -10.552 1.539 15.051 1.00 96.00 94 ASN A CA 1
ATOM 753 C C . ASN A 1 94 ? -10.553 2.103 13.627 1.00 96.00 94 ASN A C 1
ATOM 755 O O . ASN A 1 94 ? -9.534 2.020 12.951 1.00 96.00 94 ASN A O 1
ATOM 759 N N . ILE A 1 95 ? -11.668 2.672 13.155 1.00 95.50 95 ILE A N 1
ATOM 760 C CA . ILE A 1 95 ? -11.712 3.255 11.808 1.00 95.50 95 ILE A CA 1
ATOM 761 C C . ILE A 1 95 ? -10.856 4.518 11.745 1.00 95.50 95 ILE A C 1
ATOM 763 O O . ILE A 1 95 ? -10.063 4.660 10.820 1.00 95.50 95 ILE A O 1
ATOM 767 N N . THR A 1 96 ? -10.963 5.407 12.736 1.00 97.25 96 THR A N 1
ATOM 768 C CA . THR A 1 96 ? -10.178 6.651 12.733 1.00 97.25 96 THR A CA 1
ATOM 769 C C . THR A 1 96 ? -8.687 6.368 12.920 1.00 97.25 96 THR A C 1
ATOM 771 O O . THR A 1 96 ? -7.873 6.939 12.202 1.00 97.25 96 THR A O 1
ATOM 774 N N . GLU A 1 97 ? -8.321 5.455 13.828 1.00 97.00 97 GLU A N 1
ATOM 775 C CA . GLU A 1 97 ? -6.932 5.008 14.016 1.00 97.00 97 GLU A CA 1
ATOM 776 C C . GLU A 1 97 ? -6.399 4.366 12.730 1.00 97.00 97 GLU A C 1
ATOM 778 O O . GLU A 1 97 ? -5.333 4.742 12.247 1.00 97.00 97 GLU A O 1
ATOM 783 N N . GLY A 1 98 ? -7.179 3.469 12.121 1.00 96.88 98 GLY A N 1
ATOM 784 C CA . GLY A 1 98 ? -6.799 2.798 10.885 1.00 96.88 98 GLY A CA 1
ATOM 785 C C . GLY A 1 98 ? -6.580 3.764 9.722 1.00 96.88 98 GLY A C 1
ATOM 786 O O . GLY A 1 98 ? -5.562 3.667 9.042 1.00 96.88 98 GLY A O 1
ATOM 787 N N . VAL A 1 99 ? -7.480 4.734 9.520 1.00 96.75 99 VAL A N 1
ATOM 788 C CA . VAL A 1 99 ? -7.319 5.783 8.497 1.00 96.75 99 VAL A CA 1
ATOM 789 C C . VAL A 1 99 ? -6.100 6.650 8.795 1.00 96.75 99 VAL A C 1
ATOM 791 O O . VAL A 1 99 ? -5.302 6.896 7.894 1.00 96.75 99 VAL A O 1
ATOM 794 N N . ALA A 1 100 ? -5.913 7.075 10.047 1.00 97.62 100 ALA A N 1
ATOM 795 C CA . ALA A 1 100 ? -4.762 7.882 10.432 1.00 97.62 100 ALA A CA 1
ATOM 796 C C . ALA A 1 100 ? -3.444 7.160 10.109 1.00 97.62 100 ALA A C 1
ATOM 798 O O . ALA A 1 100 ? -2.567 7.743 9.479 1.00 97.62 100 ALA A O 1
ATOM 799 N N . ILE A 1 101 ? -3.333 5.871 10.439 1.00 97.50 101 ILE A N 1
ATOM 800 C CA . ILE A 1 101 ? -2.138 5.066 10.155 1.00 97.50 101 ILE A CA 1
ATOM 801 C C . ILE A 1 101 ? -1.953 4.830 8.652 1.00 97.50 101 ILE A C 1
ATOM 803 O O . ILE A 1 101 ? -0.836 4.959 8.140 1.00 97.50 101 ILE A O 1
ATOM 807 N N . ALA A 1 102 ? -3.038 4.502 7.945 1.00 96.75 102 ALA A N 1
ATOM 808 C CA . ALA A 1 102 ? -3.034 4.273 6.504 1.00 96.75 102 ALA A CA 1
ATOM 809 C C . ALA A 1 102 ? -2.665 5.529 5.699 1.00 96.75 102 ALA A C 1
ATOM 811 O O . ALA A 1 102 ? -2.254 5.403 4.551 1.00 96.75 102 ALA A O 1
ATOM 812 N N . LEU A 1 103 ? -2.779 6.721 6.289 1.00 96.38 103 LEU A N 1
ATOM 813 C CA . LEU A 1 103 ? -2.306 7.970 5.699 1.00 96.38 103 LEU A CA 1
ATOM 814 C C . LEU A 1 103 ? -0.890 8.315 6.174 1.00 96.38 103 LEU A C 1
ATOM 816 O O . LEU A 1 103 ? -0.007 8.544 5.352 1.00 96.38 103 LEU A O 1
ATOM 820 N N . SER A 1 104 ? -0.633 8.303 7.485 1.00 97.25 104 SER A N 1
ATOM 821 C CA . SER A 1 104 ? 0.628 8.798 8.044 1.00 97.25 104 SER A CA 1
ATOM 822 C C . SER A 1 104 ? 1.836 7.950 7.653 1.00 97.25 104 SER A C 1
ATOM 824 O O . SER A 1 104 ? 2.879 8.502 7.309 1.00 97.25 104 SER A O 1
ATOM 826 N N . LEU A 1 105 ? 1.733 6.614 7.713 1.00 97.25 105 LEU A N 1
ATOM 827 C CA . LEU A 1 105 ? 2.889 5.746 7.456 1.00 97.25 105 LEU A CA 1
ATOM 828 C C . LEU A 1 105 ? 3.326 5.772 5.985 1.00 97.25 105 LEU A C 1
ATOM 830 O O . LEU A 1 105 ? 4.536 5.877 5.751 1.00 97.25 105 LEU A O 1
ATOM 834 N N . PRO A 1 106 ? 2.403 5.737 5.000 1.00 97.00 106 PRO A N 1
ATOM 835 C CA . PRO A 1 106 ? 2.760 5.976 3.609 1.00 97.00 106 PRO A CA 1
ATOM 836 C C . PRO A 1 106 ? 3.388 7.340 3.371 1.00 97.00 106 PRO A C 1
ATOM 838 O O . PRO A 1 106 ? 4.422 7.391 2.717 1.00 97.00 106 PRO A O 1
ATOM 841 N N . THR A 1 107 ? 2.846 8.418 3.953 1.00 96.69 107 THR A N 1
ATOM 842 C CA . THR A 1 107 ? 3.427 9.758 3.783 1.00 96.69 107 THR A CA 1
ATOM 843 C C . THR A 1 107 ? 4.871 9.828 4.284 1.00 96.69 107 THR A C 1
ATOM 845 O O . THR A 1 107 ? 5.698 10.459 3.632 1.00 96.69 107 THR A O 1
ATOM 848 N N . ILE A 1 108 ? 5.220 9.141 5.381 1.00 95.88 108 ILE A N 1
ATOM 849 C CA . ILE A 1 108 ? 6.624 9.036 5.829 1.00 95.88 108 ILE A CA 1
ATOM 850 C C . ILE A 1 108 ? 7.493 8.357 4.763 1.00 95.88 108 ILE A C 1
ATOM 852 O O . ILE A 1 108 ? 8.580 8.843 4.461 1.00 95.88 108 ILE A O 1
ATOM 856 N N . GLY A 1 109 ? 7.013 7.273 4.150 1.00 95.56 109 GLY A N 1
ATOM 857 C CA . GLY A 1 109 ? 7.720 6.619 3.047 1.00 95.56 109 GLY A CA 1
ATOM 858 C C . GLY A 1 109 ? 7.874 7.532 1.826 1.00 95.56 109 GLY A C 1
ATOM 859 O O . GLY A 1 109 ? 8.964 7.630 1.268 1.00 95.56 109 GLY A O 1
ATOM 860 N N . SER A 1 110 ? 6.823 8.267 1.457 1.00 94.38 110 SER A N 1
ATOM 861 C CA . SER A 1 110 ? 6.852 9.246 0.364 1.00 94.38 110 SER A CA 1
ATOM 862 C C . SER A 1 110 ? 7.856 10.370 0.625 1.00 94.38 110 SER A C 1
ATOM 864 O O . SER A 1 110 ? 8.556 10.773 -0.294 1.00 94.38 110 SER A O 1
ATOM 866 N N . ILE A 1 111 ? 7.995 10.830 1.873 1.00 93.6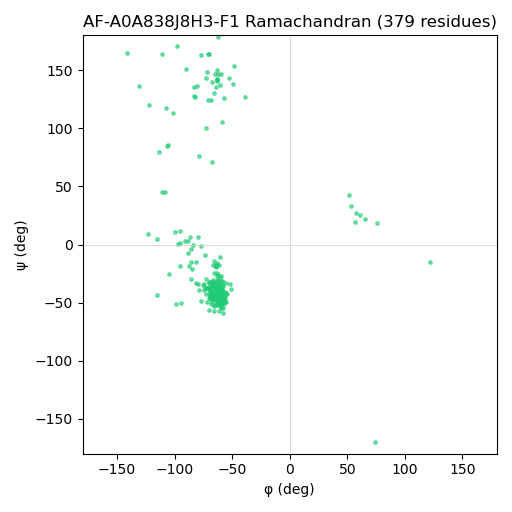9 111 ILE A N 1
ATOM 867 C CA . ILE A 1 111 ? 9.020 11.809 2.264 1.00 93.69 111 ILE A CA 1
ATOM 868 C C . ILE A 1 111 ? 10.426 11.268 2.000 1.00 93.69 111 ILE A C 1
ATOM 870 O O . ILE A 1 111 ? 11.259 11.991 1.460 1.00 93.69 111 ILE A O 1
ATOM 874 N N . LEU A 1 112 ? 10.696 10.007 2.350 1.00 94.00 112 LEU A N 1
ATOM 875 C CA . LEU A 1 112 ? 11.999 9.379 2.105 1.00 94.00 112 LEU A CA 1
ATOM 876 C C . LEU A 1 112 ? 12.301 9.287 0.602 1.00 94.00 112 LEU A C 1
ATOM 878 O O . LEU A 1 112 ? 13.434 9.535 0.196 1.00 94.00 112 LEU A O 1
ATOM 882 N N . LEU A 1 113 ? 11.284 9.016 -0.222 1.00 93.00 113 LEU A N 1
ATOM 883 C CA . LEU A 1 113 ? 11.405 9.050 -1.684 1.00 93.00 113 LEU A CA 1
ATOM 884 C C . LEU A 1 113 ? 11.674 10.459 -2.210 1.00 93.00 113 LEU A C 1
ATOM 886 O O . LEU A 1 113 ? 12.593 10.655 -2.997 1.00 93.00 113 LEU A O 1
ATOM 890 N N . SER A 1 114 ? 10.925 11.454 -1.738 1.00 91.12 114 SER A N 1
ATOM 891 C CA . SER A 1 114 ? 11.135 12.853 -2.111 1.00 91.12 114 SER A CA 1
ATOM 892 C C . SER A 1 114 ? 12.518 13.364 -1.701 1.00 91.12 114 SER A C 1
ATOM 894 O O . SER A 1 114 ? 13.119 14.155 -2.424 1.00 91.12 114 SER A O 1
ATOM 896 N N . LEU A 1 115 ? 13.045 12.906 -0.561 1.00 90.81 115 LEU A N 1
ATOM 897 C CA . LEU A 1 115 ? 14.421 13.180 -0.145 1.00 90.81 115 LEU A CA 1
ATOM 898 C C . LEU A 1 115 ? 15.435 12.490 -1.065 1.00 90.81 115 LEU A C 1
ATOM 900 O O . LEU A 1 115 ? 16.467 13.086 -1.365 1.00 90.81 115 LEU A O 1
ATOM 904 N N . ALA A 1 116 ? 15.145 11.275 -1.545 1.00 90.56 116 ALA A N 1
ATOM 905 C CA . ALA A 1 116 ? 16.001 10.577 -2.501 1.00 90.56 116 ALA A CA 1
ATOM 906 C C . ALA A 1 116 ? 16.102 11.325 -3.841 1.00 90.56 116 ALA A C 1
ATOM 908 O O . ALA A 1 116 ? 17.196 11.406 -4.394 1.00 90.56 116 ALA A O 1
ATOM 909 N N . SER A 1 117 ? 15.004 11.932 -4.300 1.00 84.81 117 SER A N 1
ATOM 910 C CA . SER A 1 117 ? 14.928 12.663 -5.572 1.00 84.81 117 SER A CA 1
ATOM 911 C C . SER A 1 117 ? 15.154 14.181 -5.445 1.00 84.81 117 SER A C 1
ATOM 913 O O . SER A 1 117 ? 14.844 14.928 -6.370 1.00 84.81 117 SER A O 1
ATOM 915 N N . SER A 1 118 ? 15.618 14.675 -4.288 1.00 81.31 118 SER A N 1
ATOM 916 C CA . SER A 1 118 ? 15.806 16.113 -3.985 1.00 81.31 118 SER A CA 1
ATOM 917 C C . SER A 1 118 ? 14.557 17.013 -4.140 1.00 81.31 118 SER A C 1
ATOM 919 O O . SER A 1 118 ? 14.682 18.235 -4.204 1.00 81.31 118 SER A O 1
ATOM 921 N N . ASN A 1 119 ? 13.350 16.434 -4.136 1.00 78.50 119 ASN A N 1
ATOM 922 C CA . ASN A 1 119 ? 12.057 17.119 -4.305 1.00 78.50 119 ASN A CA 1
ATOM 923 C C . ASN A 1 119 ? 11.233 17.107 -3.008 1.00 78.50 119 ASN A C 1
ATOM 925 O O . ASN A 1 119 ? 10.048 16.772 -2.999 1.00 78.50 119 ASN A O 1
ATOM 929 N N . TYR A 1 120 ? 11.877 17.401 -1.881 1.00 82.00 120 TYR A N 1
ATOM 930 C CA . TYR A 1 120 ? 11.255 17.316 -0.562 1.00 82.00 120 TYR A CA 1
ATOM 931 C C . TYR A 1 120 ? 10.434 18.560 -0.194 1.00 82.00 120 TYR A C 1
ATOM 933 O O . TYR A 1 120 ? 10.902 19.688 -0.341 1.00 82.00 120 TYR A O 1
ATOM 941 N N . ASP A 1 121 ? 9.239 18.333 0.364 1.00 78.75 121 ASP A N 1
ATOM 942 C CA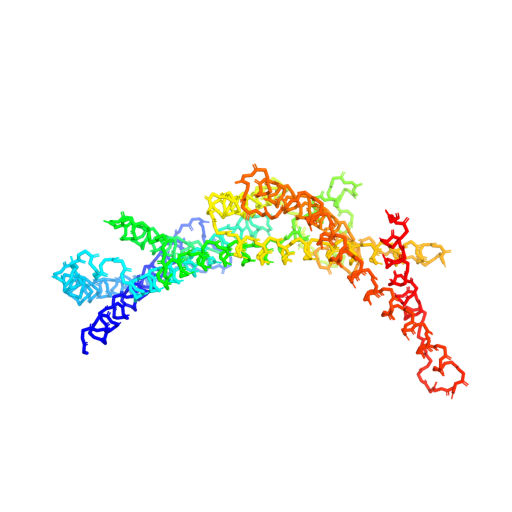 . ASP A 1 121 ? 8.377 19.356 0.959 1.00 78.75 121 ASP A CA 1
ATOM 943 C C . ASP A 1 121 ? 8.065 19.029 2.430 1.00 78.75 121 ASP A C 1
ATOM 945 O O . ASP A 1 121 ? 7.448 18.008 2.756 1.00 78.75 121 ASP A O 1
ATOM 949 N N . GLY A 1 122 ? 8.457 19.937 3.329 1.00 81.94 122 GLY A N 1
ATOM 950 C CA . GLY A 1 122 ? 8.208 19.840 4.767 1.00 81.94 122 GLY A CA 1
ATOM 951 C C . GLY A 1 122 ? 6.727 19.809 5.161 1.00 81.94 122 GLY A C 1
ATOM 952 O O . GLY A 1 122 ? 6.412 19.357 6.263 1.00 81.94 122 GLY A O 1
ATOM 953 N N . SER A 1 123 ? 5.808 20.222 4.281 1.00 86.69 123 SER A N 1
ATOM 954 C CA . SER A 1 123 ? 4.361 20.108 4.526 1.00 86.69 123 SER A CA 1
ATOM 955 C C . SER A 1 123 ? 3.914 18.650 4.719 1.00 86.69 123 SER A C 1
ATOM 957 O O . SER A 1 123 ? 3.107 18.349 5.602 1.00 86.69 123 SER A O 1
ATOM 959 N N . SER A 1 124 ? 4.514 17.716 3.972 1.00 91.75 124 SER A N 1
ATOM 960 C CA . SER A 1 124 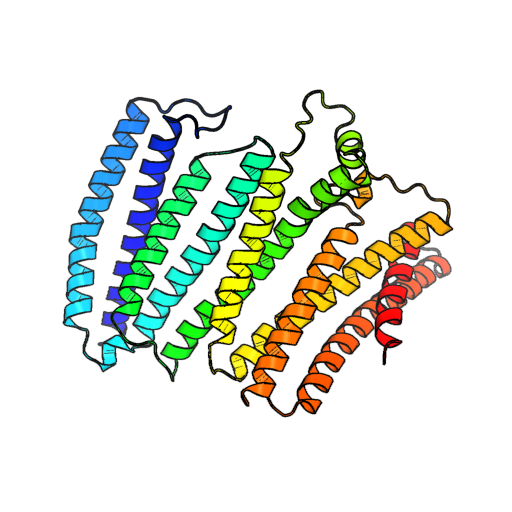? 4.217 16.284 4.077 1.00 91.75 124 SER A CA 1
ATOM 961 C C . SER A 1 124 ? 4.643 15.727 5.435 1.00 91.75 124 SER A C 1
ATOM 963 O O . SER A 1 124 ? 3.946 14.891 6.013 1.00 91.75 124 SER A O 1
ATOM 965 N N . LEU A 1 125 ? 5.756 16.223 5.989 1.00 93.19 125 LEU A N 1
ATOM 966 C CA . LEU A 1 125 ? 6.219 15.836 7.322 1.00 93.19 125 LEU A CA 1
ATOM 967 C C . LEU A 1 125 ? 5.269 16.341 8.409 1.00 93.19 125 LEU A C 1
ATOM 969 O O . LEU A 1 125 ? 4.943 15.589 9.327 1.00 93.19 125 LEU A O 1
ATOM 973 N N . ALA A 1 126 ? 4.782 17.578 8.290 1.00 94.88 126 ALA A N 1
ATOM 974 C CA . ALA A 1 126 ? 3.787 18.110 9.217 1.00 94.88 126 ALA A CA 1
ATOM 975 C C . ALA A 1 126 ? 2.507 17.259 9.230 1.00 94.88 126 ALA A C 1
ATOM 977 O O . ALA A 1 126 ? 2.004 16.901 10.302 1.00 94.88 126 ALA A O 1
ATOM 978 N N . PHE A 1 127 ? 2.030 16.868 8.045 1.00 95.94 127 PHE A N 1
ATOM 979 C CA . PHE A 1 127 ? 0.858 16.012 7.900 1.00 95.94 127 PHE A CA 1
ATOM 980 C C . PHE A 1 127 ? 1.089 14.628 8.515 1.00 95.94 127 PHE A C 1
ATOM 982 O O . PHE A 1 127 ? 0.269 14.156 9.305 1.00 95.94 127 PHE A O 1
ATOM 989 N N . ALA A 1 128 ? 2.226 13.998 8.211 1.00 96.69 128 ALA A N 1
ATOM 990 C CA . ALA A 1 128 ? 2.575 12.688 8.743 1.00 96.69 128 ALA A CA 1
ATOM 991 C C . ALA A 1 128 ? 2.648 12.690 10.277 1.00 96.69 128 ALA A C 1
ATOM 993 O O . ALA A 1 128 ? 2.053 11.826 10.919 1.00 96.69 128 ALA A O 1
ATOM 994 N N . LEU A 1 129 ? 3.335 13.671 10.873 1.00 96.69 129 LEU A N 1
ATOM 995 C CA . LEU A 1 129 ? 3.525 13.750 12.323 1.00 96.69 129 LEU A CA 1
ATOM 996 C C . LEU A 1 129 ? 2.223 14.054 13.067 1.00 96.69 129 LEU A C 1
ATOM 998 O O . LEU A 1 129 ? 1.921 13.402 14.065 1.00 96.69 129 LEU A O 1
ATOM 1002 N N . SER A 1 130 ? 1.432 15.011 12.578 1.00 97.31 130 SER A N 1
ATOM 1003 C CA . SER A 1 130 ? 0.147 15.361 13.195 1.00 97.31 130 SER A CA 1
ATOM 1004 C C . SER A 1 130 ? -0.861 14.207 13.111 1.00 97.31 130 SER A C 1
ATOM 1006 O O . SER A 1 130 ? -1.551 13.908 14.089 1.00 97.31 130 SER A O 1
ATOM 1008 N N . THR A 1 131 ? -0.908 13.504 11.978 1.00 97.56 131 THR A N 1
ATOM 1009 C CA . THR A 1 131 ? -1.782 12.338 11.785 1.00 97.56 131 THR A CA 1
ATOM 1010 C C . THR A 1 131 ? -1.303 11.131 12.598 1.00 97.56 131 THR A C 1
ATOM 1012 O O . THR A 1 131 ? -2.114 10.420 13.191 1.00 97.56 131 THR A O 1
ATOM 1015 N N . LEU A 1 132 ? 0.011 10.924 12.722 1.00 97.38 132 LEU A N 1
ATOM 1016 C CA . LEU A 1 132 ? 0.565 9.886 13.591 1.00 97.38 132 LEU A CA 1
ATOM 1017 C C . LEU A 1 132 ? 0.272 10.177 15.069 1.00 97.38 132 LEU A C 1
ATOM 1019 O O . LEU A 1 132 ? -0.061 9.262 15.819 1.00 97.38 132 LEU A O 1
ATOM 1023 N N . ALA A 1 133 ? 0.332 11.443 15.490 1.00 97.25 133 ALA A N 1
ATOM 1024 C CA . ALA A 1 133 ? -0.057 11.844 16.839 1.00 97.25 133 ALA A CA 1
ATOM 1025 C C . ALA A 1 133 ? -1.535 11.522 17.124 1.00 97.25 133 ALA A C 1
ATOM 1027 O O . ALA A 1 133 ? -1.847 11.021 18.204 1.00 97.25 133 ALA A O 1
ATOM 1028 N N . LEU A 1 134 ? -2.432 11.721 16.149 1.00 97.69 134 LEU A N 1
ATOM 1029 C CA . LEU A 1 134 ? -3.830 11.284 16.252 1.00 97.69 134 LEU A CA 1
ATOM 1030 C C . LEU A 1 134 ? -3.937 9.768 16.439 1.00 97.69 134 LEU A C 1
ATOM 1032 O O . LEU A 1 134 ? -4.615 9.318 17.361 1.00 97.69 134 LEU A O 1
ATOM 1036 N N . ALA A 1 135 ? -3.247 8.983 15.608 1.00 97.50 135 ALA A N 1
ATOM 1037 C CA . ALA A 1 135 ? -3.239 7.527 15.730 1.00 97.50 135 ALA A CA 1
ATOM 1038 C C . ALA A 1 135 ? -2.744 7.071 17.112 1.00 97.50 135 ALA A C 1
ATOM 1040 O O . ALA A 1 135 ? -3.369 6.223 17.744 1.00 97.50 135 ALA A O 1
ATOM 1041 N N . LEU A 1 136 ? -1.669 7.682 17.623 1.00 97.19 136 LEU A N 1
ATOM 1042 C CA . LEU A 1 136 ? -1.135 7.396 18.955 1.00 97.19 136 LEU A CA 1
ATOM 1043 C C . LEU A 1 136 ? -2.142 7.731 20.061 1.00 97.19 136 LEU A C 1
ATOM 1045 O O . LEU A 1 136 ? -2.329 6.929 20.973 1.00 97.19 136 LEU A O 1
ATOM 1049 N N . LEU A 1 137 ? -2.818 8.881 19.987 1.00 96.56 137 LEU A N 1
ATOM 1050 C CA . LEU A 1 137 ? -3.851 9.262 20.956 1.00 96.56 137 LEU A CA 1
ATOM 1051 C C . LEU A 1 137 ? -5.022 8.269 20.963 1.00 96.56 137 LEU A C 1
ATOM 1053 O O . LEU A 1 137 ? -5.486 7.867 22.034 1.00 96.56 137 LEU A O 1
ATOM 1057 N N . LEU A 1 138 ? -5.473 7.840 19.783 1.00 96.19 138 LEU A N 1
ATOM 1058 C CA . LEU A 1 138 ? -6.552 6.861 19.644 1.00 96.19 138 LEU A CA 1
ATOM 1059 C C . LEU A 1 138 ? -6.132 5.475 20.133 1.00 96.19 138 LEU A C 1
ATOM 1061 O O . LEU A 1 138 ? -6.915 4.826 20.823 1.00 96.19 138 LEU A O 1
ATOM 1065 N N . GLU A 1 139 ? -4.894 5.059 19.867 1.00 95.19 139 GLU A N 1
ATOM 1066 C CA . GLU A 1 139 ? -4.348 3.796 20.362 1.00 95.19 139 GLU A CA 1
ATOM 1067 C C . GLU A 1 139 ? -4.240 3.795 21.894 1.00 95.19 139 GLU A C 1
ATOM 1069 O O . GLU A 1 139 ? -4.615 2.829 22.567 1.00 95.19 139 GLU A O 1
ATOM 1074 N N . LEU A 1 140 ? -3.785 4.908 22.477 1.00 95.06 140 LEU A N 1
ATOM 1075 C CA . LEU A 1 140 ? -3.746 5.087 23.927 1.00 95.06 140 LEU A CA 1
ATOM 1076 C C . LEU A 1 140 ? -5.146 4.997 24.541 1.00 95.06 140 LEU A C 1
ATOM 1078 O O . LEU A 1 140 ? -5.306 4.362 25.583 1.00 95.06 140 LEU A O 1
ATOM 1082 N N . GLU A 1 141 ? -6.166 5.585 23.909 1.00 92.94 141 GLU A N 1
ATOM 1083 C CA . GLU A 1 141 ? -7.554 5.446 24.360 1.00 92.94 141 GLU A CA 1
ATOM 1084 C C . GLU A 1 141 ? -8.081 4.021 24.150 1.00 92.94 141 GLU A C 1
ATOM 1086 O O . GLU A 1 141 ? -8.775 3.487 25.022 1.00 92.94 141 GLU A O 1
ATOM 1091 N N . ARG A 1 142 ? -7.732 3.366 23.036 1.00 91.12 142 ARG A N 1
ATOM 1092 C CA . ARG A 1 142 ? -8.139 1.992 22.719 1.00 91.12 142 ARG A CA 1
ATOM 1093 C C . ARG A 1 142 ? -7.647 1.026 23.789 1.00 91.12 142 ARG A C 1
ATOM 1095 O O . ARG A 1 142 ? -8.467 0.273 24.321 1.00 91.12 142 ARG A O 1
ATOM 1102 N N . ARG A 1 143 ? -6.366 1.121 24.168 1.00 91.50 143 ARG A N 1
ATOM 1103 C CA . ARG A 1 143 ? -5.687 0.265 25.162 1.00 91.50 143 ARG A CA 1
ATOM 1104 C C . ARG A 1 143 ? -6.232 0.351 26.582 1.00 91.50 143 ARG A C 1
ATOM 1106 O O . ARG A 1 143 ? -5.961 -0.546 27.374 1.00 91.50 143 ARG A O 1
ATOM 1113 N N . ARG A 1 144 ? -7.019 1.377 26.918 1.00 89.31 144 ARG A N 1
ATOM 1114 C CA . ARG A 1 144 ? -7.629 1.493 28.256 1.00 89.31 144 ARG A CA 1
ATOM 1115 C C . ARG A 1 144 ? -8.623 0.377 28.564 1.00 89.31 144 ARG A C 1
ATOM 1117 O O . ARG A 1 144 ? -8.968 0.186 29.724 1.00 89.31 144 ARG A O 1
ATOM 1124 N N . ILE A 1 145 ? -9.111 -0.321 27.540 1.00 87.25 145 ILE A N 1
ATOM 1125 C CA . ILE A 1 145 ? -10.099 -1.390 27.670 1.00 87.25 145 ILE A CA 1
ATOM 1126 C C . ILE A 1 145 ? -9.596 -2.598 26.873 1.00 87.25 145 ILE A C 1
ATOM 1128 O O . ILE A 1 145 ? -9.119 -2.410 25.750 1.00 87.25 145 ILE A O 1
ATOM 1132 N N . PRO A 1 146 ? -9.694 -3.828 27.412 1.00 85.00 146 PRO A N 1
ATOM 1133 C CA . PRO A 1 146 ? -9.295 -5.029 26.691 1.00 85.00 146 PRO A CA 1
ATOM 1134 C C . PRO A 1 146 ? -9.954 -5.122 25.313 1.00 85.00 146 PRO A C 1
ATOM 1136 O O . PRO A 1 146 ? -11.112 -4.742 25.126 1.00 85.00 146 PRO A O 1
ATOM 1139 N N . SER A 1 147 ? -9.205 -5.641 24.340 1.00 83.12 147 SER A N 1
ATOM 1140 C CA . SER A 1 147 ? -9.705 -5.760 22.970 1.00 83.12 147 SER A CA 1
ATOM 1141 C C . SER A 1 147 ? -10.894 -6.728 22.908 1.00 83.12 147 SER A C 1
ATOM 1143 O O . SER A 1 147 ? -10.837 -7.807 23.506 1.00 83.12 147 SER A O 1
ATOM 1145 N N . PRO A 1 148 ? -11.970 -6.378 22.182 1.00 84.38 148 PRO A N 1
ATOM 1146 C CA . PRO A 1 148 ? -13.138 -7.238 22.062 1.00 84.38 148 PRO A CA 1
ATOM 1147 C C . PRO A 1 148 ? -12.776 -8.524 21.311 1.00 84.38 148 PRO A C 1
ATOM 1149 O O . PRO A 1 148 ? -12.200 -8.487 20.226 1.00 84.38 148 PRO A O 1
ATOM 1152 N N . THR A 1 149 ? -13.146 -9.678 21.869 1.00 82.56 149 THR A N 1
ATOM 1153 C CA . THR A 1 149 ? -12.847 -10.994 21.274 1.00 82.56 149 THR A CA 1
ATOM 1154 C C . THR A 1 149 ? -13.995 -11.552 20.428 1.00 82.56 149 THR A C 1
ATOM 1156 O O . THR A 1 149 ? -13.779 -12.445 19.604 1.00 82.56 149 THR A O 1
ATOM 1159 N N . ARG A 1 150 ? -15.223 -11.041 20.610 1.00 84.69 150 ARG A N 1
ATOM 1160 C CA . ARG A 1 150 ? -16.448 -11.511 19.940 1.00 84.69 150 ARG A CA 1
ATOM 1161 C C . ARG A 1 150 ? -17.380 -10.355 19.557 1.00 84.69 150 ARG A C 1
ATOM 1163 O O . ARG A 1 150 ? -17.250 -9.240 20.055 1.00 84.69 150 ARG A O 1
ATOM 1170 N N . GLY A 1 151 ? -18.336 -10.654 18.676 1.00 89.50 151 GLY A N 1
ATOM 1171 C CA . GLY A 1 151 ? -19.383 -9.723 18.247 1.00 89.50 151 GLY A CA 1
ATOM 1172 C C . GLY A 1 151 ? -18.907 -8.630 17.286 1.00 89.50 151 GLY A C 1
ATOM 1173 O O . GLY A 1 151 ? -17.783 -8.652 16.785 1.00 89.50 151 GLY A O 1
ATOM 1174 N N . VAL A 1 152 ? -19.783 -7.653 17.039 1.00 90.75 152 VAL A N 1
ATOM 1175 C CA . VAL A 1 152 ? -19.559 -6.559 16.073 1.00 90.75 152 VAL A CA 1
ATOM 1176 C C . VAL A 1 152 ? -18.342 -5.704 16.446 1.00 90.75 152 VAL A C 1
ATOM 1178 O O . VAL A 1 152 ? -17.584 -5.284 15.575 1.00 90.75 152 VAL A O 1
ATOM 1181 N N . ALA A 1 153 ? -18.089 -5.499 17.741 1.00 90.94 153 ALA A N 1
ATOM 1182 C CA . ALA A 1 153 ? -16.915 -4.763 18.200 1.00 90.94 153 ALA A CA 1
ATOM 1183 C C . ALA A 1 153 ? -15.596 -5.437 17.771 1.00 90.94 153 ALA A C 1
ATOM 1185 O O . ALA A 1 153 ? -14.671 -4.743 17.351 1.00 90.94 153 ALA A O 1
ATOM 1186 N N . ALA A 1 154 ? -15.524 -6.774 17.816 1.00 91.75 154 ALA A N 1
ATOM 1187 C CA . ALA A 1 154 ? -14.366 -7.532 17.339 1.00 91.75 154 ALA A CA 1
ATOM 1188 C C . ALA A 1 154 ? -14.215 -7.464 15.812 1.00 91.75 154 ALA A C 1
ATOM 1190 O O . ALA A 1 154 ? -13.096 -7.467 15.303 1.00 91.75 154 ALA A O 1
ATOM 1191 N N . THR A 1 155 ? -15.326 -7.367 15.077 1.00 93.25 155 THR A N 1
ATOM 1192 C CA . THR A 1 155 ? -15.304 -7.151 13.626 1.00 93.25 155 THR A CA 1
ATOM 1193 C C . THR A 1 155 ? -14.614 -5.839 13.261 1.00 93.25 155 THR A C 1
ATOM 1195 O O . THR A 1 155 ? -13.735 -5.861 12.408 1.00 93.25 155 THR A O 1
ATOM 1198 N N . PHE A 1 156 ? -14.928 -4.721 13.925 1.00 93.81 156 PHE A N 1
ATOM 1199 C CA . PHE A 1 156 ? -14.262 -3.440 13.639 1.00 93.81 156 PHE A CA 1
ATOM 1200 C C . PHE A 1 156 ? -12.775 -3.438 13.996 1.00 93.81 156 PHE A C 1
ATOM 1202 O O . PHE A 1 156 ? -11.968 -2.897 13.246 1.00 93.81 156 PHE A O 1
ATOM 1209 N N . PHE A 1 157 ? -12.399 -4.104 15.089 1.00 92.88 157 PHE A N 1
ATOM 1210 C CA . PHE A 1 157 ? -10.991 -4.294 15.438 1.00 92.88 157 PHE A CA 1
ATOM 1211 C C . PHE A 1 157 ? -10.229 -5.078 14.358 1.00 92.88 157 PHE A C 1
ATOM 1213 O O . PHE A 1 157 ? -9.141 -4.686 13.941 1.00 92.88 157 PHE A O 1
ATOM 1220 N N . ARG A 1 158 ? -10.821 -6.161 13.843 1.00 94.38 158 ARG A N 1
ATOM 1221 C CA . ARG A 1 158 ? -10.226 -6.945 12.750 1.00 94.38 158 ARG A CA 1
ATOM 1222 C C . ARG A 1 158 ? -10.208 -6.172 11.436 1.00 94.38 158 ARG A C 1
ATOM 1224 O O . ARG A 1 158 ? -9.208 -6.228 10.732 1.00 94.38 158 ARG A O 1
ATOM 1231 N N . LEU A 1 159 ? -11.266 -5.427 11.127 1.00 94.38 159 LEU A N 1
ATOM 1232 C CA . LEU A 1 159 ? -11.315 -4.579 9.939 1.00 94.38 159 LEU A CA 1
ATOM 1233 C C . LEU A 1 159 ? -10.191 -3.540 9.954 1.00 94.38 159 LEU A C 1
ATOM 1235 O O . LEU A 1 159 ? -9.587 -3.311 8.918 1.00 94.38 159 LEU A O 1
ATOM 1239 N N . HIS A 1 160 ? -9.858 -2.973 11.114 1.00 94.81 160 HIS A N 1
ATOM 1240 C CA . HIS A 1 160 ? -8.683 -2.117 11.250 1.00 94.81 160 HIS A CA 1
ATOM 1241 C C . HIS A 1 160 ? -7.390 -2.883 10.938 1.00 94.81 160 HIS A C 1
ATOM 1243 O O . HIS A 1 160 ? -6.679 -2.494 10.016 1.00 94.81 160 HIS A O 1
ATOM 1249 N N . ILE A 1 161 ? -7.099 -3.992 11.626 1.00 95.12 161 ILE A N 1
ATOM 1250 C CA . ILE A 1 161 ? -5.826 -4.713 11.433 1.00 95.12 161 ILE A CA 1
ATOM 1251 C C . ILE A 1 161 ? -5.655 -5.197 9.987 1.00 95.12 161 ILE A C 1
ATOM 1253 O O . ILE A 1 161 ? -4.653 -4.888 9.342 1.00 95.12 161 ILE A O 1
ATOM 1257 N N . TYR A 1 162 ? -6.625 -5.952 9.470 1.00 96.12 162 TYR A N 1
ATOM 1258 C CA . TYR A 1 162 ? -6.523 -6.520 8.128 1.00 96.12 162 TYR A CA 1
ATOM 1259 C C . TYR A 1 162 ? -6.745 -5.465 7.034 1.00 96.12 162 TYR A C 1
ATOM 1261 O O . TYR A 1 162 ? -6.113 -5.531 5.984 1.00 96.12 162 TYR A O 1
ATOM 1269 N N . GLY A 1 163 ? -7.613 -4.478 7.272 1.00 95.81 163 GLY A N 1
ATOM 1270 C CA . GLY A 1 163 ? -7.877 -3.398 6.322 1.00 95.81 163 GLY A CA 1
ATOM 1271 C C . GLY A 1 163 ? -6.677 -2.474 6.150 1.00 95.81 163 GLY A C 1
ATOM 1272 O O . GLY A 1 163 ? -6.299 -2.190 5.018 1.00 95.81 163 GLY A O 1
ATOM 1273 N N . VAL A 1 164 ? -6.011 -2.074 7.241 1.00 97.19 164 VAL A N 1
ATOM 1274 C CA . VAL A 1 164 ? -4.764 -1.296 7.147 1.00 97.19 164 VAL A CA 1
ATOM 1275 C C . VAL A 1 164 ? -3.678 -2.109 6.462 1.00 97.19 164 VAL A C 1
ATOM 1277 O O . VAL A 1 164 ? -3.027 -1.587 5.564 1.00 97.19 164 VAL A O 1
ATOM 1280 N N . GLN A 1 165 ? -3.520 -3.396 6.790 1.00 97.12 165 GLN A N 1
ATOM 1281 C CA . GLN A 1 165 ? -2.575 -4.257 6.075 1.00 97.12 165 GLN A CA 1
ATOM 1282 C C . GLN A 1 165 ? -2.851 -4.290 4.561 1.00 97.12 165 GLN A C 1
ATOM 1284 O O . GLN A 1 165 ? -1.912 -4.206 3.769 1.00 97.12 165 GLN A O 1
ATOM 1289 N N . ALA A 1 166 ? -4.120 -4.396 4.155 1.00 96.62 166 ALA A N 1
ATOM 1290 C CA . ALA A 1 166 ? -4.517 -4.406 2.750 1.00 96.62 166 ALA A CA 1
ATOM 1291 C C . ALA A 1 166 ? -4.244 -3.059 2.059 1.00 96.62 166 ALA A C 1
ATOM 1293 O O . ALA A 1 166 ? -3.696 -3.040 0.960 1.00 96.62 166 ALA A O 1
ATOM 1294 N N . ILE A 1 167 ? -4.550 -1.931 2.708 1.00 97.25 167 ILE A N 1
ATOM 1295 C CA . ILE A 1 167 ? -4.232 -0.598 2.171 1.00 97.25 167 ILE A CA 1
ATOM 1296 C C . ILE A 1 167 ? -2.715 -0.429 2.029 1.00 97.25 167 ILE A C 1
ATOM 1298 O O . ILE A 1 167 ? -2.242 0.015 0.985 1.00 97.25 167 ILE A O 1
ATOM 1302 N N . LEU A 1 168 ? -1.936 -0.842 3.034 1.00 97.75 168 LEU A N 1
ATOM 1303 C CA . LEU A 1 168 ? -0.474 -0.796 2.980 1.00 97.75 168 LEU A CA 1
ATOM 1304 C C . LEU A 1 168 ? 0.093 -1.668 1.855 1.00 97.75 168 LEU A C 1
ATOM 1306 O O . LEU A 1 168 ? 1.092 -1.286 1.256 1.00 97.75 168 LEU A O 1
ATOM 1310 N N . LEU A 1 169 ? -0.544 -2.795 1.525 1.00 97.81 169 LEU A N 1
ATOM 1311 C CA . LEU A 1 169 ? -0.168 -3.615 0.371 1.00 97.81 169 LEU A CA 1
ATOM 1312 C C . LEU A 1 169 ? -0.400 -2.879 -0.957 1.00 97.81 169 LEU A C 1
ATOM 1314 O O . LEU A 1 169 ? 0.456 -2.926 -1.840 1.00 97.81 169 LEU A O 1
ATOM 1318 N N . VAL A 1 170 ? -1.533 -2.184 -1.100 1.00 97.06 170 VAL A N 1
ATOM 1319 C CA . VAL A 1 170 ? -1.833 -1.368 -2.292 1.00 97.06 170 VAL A CA 1
ATOM 1320 C C . VAL A 1 170 ? -0.813 -0.240 -2.435 1.00 97.06 170 VAL A C 1
ATOM 1322 O O . VAL A 1 170 ? -0.243 -0.053 -3.508 1.00 97.06 170 VAL A O 1
ATOM 1325 N N . VAL A 1 171 ? -0.523 0.462 -1.339 1.00 97.06 171 VAL A N 1
ATOM 1326 C CA . VAL A 1 171 ? 0.496 1.518 -1.292 1.00 97.06 171 VAL A CA 1
ATOM 1327 C C . VAL A 1 171 ? 1.875 0.967 -1.653 1.00 97.06 171 VAL A C 1
ATOM 1329 O O . VAL A 1 171 ? 2.538 1.519 -2.528 1.00 97.06 171 VAL A O 1
ATOM 1332 N N . LEU A 1 172 ? 2.298 -0.135 -1.021 1.00 97.38 172 LEU A N 1
ATOM 1333 C CA . LEU A 1 172 ? 3.561 -0.808 -1.325 1.00 97.38 172 LEU A CA 1
ATOM 1334 C C . LEU A 1 172 ? 3.642 -1.144 -2.815 1.00 97.38 172 LEU A C 1
ATOM 1336 O O . LEU A 1 172 ? 4.671 -0.892 -3.427 1.00 97.38 172 LEU A O 1
ATOM 1340 N N . SER A 1 173 ? 2.553 -1.636 -3.409 1.00 96.06 173 SER A N 1
ATOM 1341 C CA . SER A 1 173 ? 2.506 -1.971 -4.834 1.00 96.06 173 SER A CA 1
ATOM 1342 C C . SER A 1 173 ? 2.704 -0.752 -5.735 1.00 96.06 173 SER A C 1
ATOM 1344 O O . SER A 1 173 ? 3.457 -0.832 -6.702 1.00 96.06 173 SER A O 1
ATOM 1346 N N . GLY A 1 174 ? 2.093 0.387 -5.391 1.00 94.50 174 GLY A N 1
ATOM 1347 C CA . GLY A 1 174 ? 2.274 1.642 -6.127 1.00 94.50 174 GLY A CA 1
ATOM 1348 C C . GLY A 1 174 ? 3.695 2.208 -6.029 1.00 94.50 174 GLY A C 1
ATOM 1349 O O . GLY A 1 174 ? 4.222 2.725 -7.011 1.00 94.50 174 GLY A O 1
ATOM 1350 N N . TYR A 1 175 ? 4.343 2.075 -4.869 1.00 95.88 175 TYR A N 1
ATOM 1351 C CA . TYR A 1 175 ? 5.702 2.580 -4.649 1.00 95.88 175 TYR A CA 1
ATOM 1352 C C . TYR A 1 175 ? 6.810 1.600 -5.048 1.00 95.88 175 TYR A C 1
ATOM 1354 O O . TYR A 1 175 ? 7.948 2.018 -5.254 1.00 95.88 175 TYR A O 1
ATOM 1362 N N . TRP A 1 176 ? 6.516 0.308 -5.195 1.00 96.81 176 TRP A N 1
ATOM 1363 C CA . TRP A 1 176 ? 7.545 -0.703 -5.433 1.00 96.81 176 TRP A CA 1
ATOM 1364 C C . TRP A 1 176 ? 8.338 -0.457 -6.714 1.00 96.81 176 TRP A C 1
ATOM 1366 O O . TRP A 1 176 ? 9.564 -0.541 -6.700 1.00 96.81 176 TRP A O 1
ATOM 1376 N N . SER A 1 177 ? 7.672 -0.110 -7.817 1.00 93.81 177 SER A N 1
ATOM 1377 C CA . SER A 1 177 ? 8.351 0.188 -9.084 1.00 93.81 177 SER A CA 1
ATOM 1378 C C . SER A 1 177 ? 9.137 1.495 -9.045 1.00 93.81 177 SER A C 1
ATOM 1380 O O . SER A 1 177 ? 10.185 1.583 -9.675 1.00 93.81 177 SER A O 1
ATOM 1382 N N . LEU A 1 178 ? 8.661 2.484 -8.278 1.00 93.12 178 LEU A N 1
ATOM 1383 C CA . LEU A 1 178 ? 9.378 3.745 -8.054 1.00 93.12 178 LEU A CA 1
ATOM 1384 C C . LEU A 1 178 ? 10.712 3.526 -7.332 1.00 93.12 178 LEU A C 1
ATOM 1386 O O . LEU A 1 178 ? 11.616 4.339 -7.455 1.00 93.12 178 LEU A O 1
ATOM 1390 N N . ILE A 1 179 ? 10.828 2.428 -6.584 1.00 95.44 179 ILE A N 1
ATOM 1391 C CA . ILE A 1 179 ? 11.999 2.100 -5.770 1.00 95.44 179 ILE A CA 1
ATOM 1392 C C . ILE A 1 179 ? 12.902 1.104 -6.487 1.00 95.44 179 ILE A C 1
ATOM 1394 O O . ILE A 1 179 ? 14.103 1.313 -6.612 1.00 95.44 179 ILE A O 1
ATOM 1398 N N . THR A 1 180 ? 12.333 -0.002 -6.958 1.00 95.25 180 THR A N 1
ATOM 1399 C CA . THR A 1 180 ? 13.119 -1.119 -7.491 1.00 95.25 180 THR A CA 1
ATOM 1400 C C . THR A 1 180 ? 13.743 -0.819 -8.841 1.00 95.25 180 THR A C 1
ATOM 1402 O O . THR A 1 180 ? 14.881 -1.223 -9.064 1.00 95.25 180 THR A O 1
ATOM 1405 N N . LEU A 1 181 ? 13.048 -0.103 -9.727 1.00 94.81 181 LEU A N 1
ATOM 1406 C CA . LEU A 1 181 ? 13.551 0.131 -11.078 1.00 94.81 181 LEU A CA 1
ATOM 1407 C C . LEU A 1 181 ? 14.784 1.050 -11.103 1.00 94.81 181 LEU A C 1
ATOM 1409 O O . LEU A 1 181 ? 15.779 0.624 -11.688 1.00 94.81 181 LEU A O 1
ATOM 1413 N N . PRO A 1 182 ? 14.820 2.204 -10.400 1.00 93.81 182 PRO A N 1
ATOM 1414 C CA . PRO A 1 182 ? 16.041 3.011 -10.343 1.00 93.81 182 PRO A CA 1
ATOM 1415 C C . PRO A 1 182 ? 17.208 2.286 -9.658 1.00 93.81 182 PRO A C 1
ATOM 1417 O O . PRO A 1 182 ? 18.353 2.440 -10.073 1.00 93.81 182 PRO A O 1
ATOM 1420 N N . ILE A 1 183 ? 16.939 1.444 -8.647 1.00 95.25 183 ILE A N 1
ATOM 1421 C CA . ILE A 1 183 ? 17.977 0.606 -8.020 1.00 95.25 183 ILE A CA 1
ATOM 1422 C C . ILE A 1 183 ? 18.559 -0.380 -9.040 1.00 95.25 183 ILE A C 1
ATOM 1424 O O . ILE A 1 183 ? 19.775 -0.528 -9.130 1.00 95.25 183 ILE A O 1
ATOM 1428 N N . VAL A 1 184 ? 17.708 -1.053 -9.815 1.00 96.31 184 VAL A N 1
ATOM 1429 C CA . VAL A 1 184 ? 18.143 -2.020 -10.832 1.00 96.31 184 VAL A CA 1
ATOM 1430 C C . VAL A 1 184 ? 18.895 -1.324 -11.966 1.00 96.31 184 VAL A C 1
ATOM 1432 O O . VAL A 1 184 ? 19.960 -1.798 -12.355 1.00 96.31 184 VAL A O 1
ATOM 1435 N N . ASP A 1 185 ? 18.396 -0.189 -12.459 1.00 95.81 185 ASP A N 1
ATOM 1436 C CA . ASP A 1 185 ? 19.076 0.608 -13.484 1.00 95.81 185 ASP A CA 1
ATOM 1437 C C . ASP A 1 185 ? 20.459 1.066 -13.005 1.00 95.81 185 ASP A C 1
ATOM 1439 O O . ASP A 1 185 ? 21.460 0.871 -13.693 1.00 95.81 185 ASP A O 1
ATOM 1443 N N . ALA A 1 186 ? 20.557 1.594 -11.784 1.00 94.12 186 ALA A N 1
ATOM 1444 C CA . ALA A 1 186 ? 21.828 2.050 -11.236 1.00 94.12 186 ALA A CA 1
ATOM 1445 C C . ALA A 1 186 ? 22.833 0.906 -11.016 1.00 94.12 186 ALA A C 1
ATOM 1447 O O . ALA A 1 186 ? 24.009 1.061 -11.345 1.00 94.12 186 ALA A O 1
ATOM 1448 N N . LEU A 1 187 ? 22.391 -0.243 -10.489 1.00 94.69 187 LEU A N 1
ATOM 1449 C CA . LEU A 1 187 ? 23.282 -1.360 -10.152 1.00 94.69 187 LEU A CA 1
ATOM 1450 C C . LEU A 1 187 ? 23.708 -2.194 -11.366 1.00 94.69 187 LEU A C 1
ATOM 1452 O O . LEU A 1 187 ? 24.858 -2.623 -11.427 1.00 94.69 187 LEU A O 1
ATOM 1456 N N . PHE A 1 188 ? 22.803 -2.445 -12.316 1.00 96.06 188 PHE A N 1
ATOM 1457 C CA . PHE A 1 188 ? 23.060 -3.357 -13.439 1.00 96.06 188 PHE A CA 1
ATOM 1458 C C . PHE A 1 188 ? 23.326 -2.638 -14.763 1.00 96.06 188 PHE A C 1
ATOM 1460 O O . PHE A 1 188 ? 24.006 -3.189 -15.627 1.00 96.06 188 PHE A O 1
ATOM 1467 N N . PHE A 1 189 ? 22.824 -1.413 -14.924 1.00 94.81 189 PHE A N 1
ATOM 1468 C CA . PHE A 1 189 ? 22.896 -0.662 -16.180 1.00 94.81 189 PHE A CA 1
ATOM 1469 C C . PHE A 1 189 ? 23.579 0.702 -16.025 1.00 94.81 189 PHE A C 1
ATOM 1471 O O . PHE A 1 189 ? 23.594 1.485 -16.973 1.00 94.81 189 PHE A O 1
ATOM 1478 N N . ALA A 1 190 ? 24.185 0.976 -14.863 1.00 93.12 190 ALA A N 1
ATOM 1479 C CA . ALA A 1 190 ? 24.887 2.220 -14.550 1.00 93.12 190 ALA A CA 1
ATOM 1480 C C . ALA A 1 190 ? 24.042 3.491 -14.789 1.00 93.12 190 ALA A C 1
ATOM 1482 O O . ALA A 1 190 ? 24.578 4.529 -15.178 1.00 93.12 190 ALA A O 1
ATOM 1483 N N . GLY A 1 191 ? 22.723 3.411 -14.580 1.00 90.94 191 GLY A N 1
ATOM 1484 C CA . GLY A 1 191 ? 21.811 4.552 -14.717 1.00 90.94 191 GLY A CA 1
ATOM 1485 C C . GLY A 1 191 ? 21.495 4.946 -16.165 1.00 90.94 191 GLY A C 1
ATOM 1486 O O . GLY A 1 191 ? 21.095 6.086 -16.420 1.00 90.94 191 GLY A O 1
ATOM 1487 N N . ARG A 1 192 ? 21.736 4.055 -17.137 1.00 91.31 192 ARG A N 1
ATOM 1488 C CA . ARG A 1 192 ? 21.517 4.341 -18.564 1.00 91.31 192 ARG A CA 1
ATOM 1489 C C . ARG A 1 192 ? 20.048 4.582 -18.887 1.00 91.31 192 ARG A C 1
ATOM 1491 O O . ARG A 1 192 ? 19.768 5.474 -19.682 1.00 91.31 192 ARG A O 1
ATOM 1498 N N . ALA A 1 193 ? 19.121 3.844 -18.276 1.00 92.12 193 ALA A N 1
ATOM 1499 C CA . ALA A 1 193 ? 17.696 4.022 -18.548 1.00 92.12 193 ALA A CA 1
ATOM 1500 C C . ALA A 1 193 ? 17.215 5.402 -18.082 1.00 92.12 193 ALA A C 1
ATOM 1502 O O . ALA A 1 193 ? 16.493 6.095 -18.803 1.00 92.12 193 ALA A O 1
ATOM 1503 N N . HIS A 1 194 ? 17.666 5.825 -16.897 1.00 89.31 194 HIS A N 1
ATOM 1504 C CA . HIS A 1 194 ? 17.417 7.164 -16.369 1.00 89.31 194 HIS A CA 1
ATOM 1505 C C . HIS A 1 194 ? 18.004 8.243 -17.284 1.00 89.31 194 HIS A C 1
ATOM 1507 O O . HIS A 1 194 ? 17.300 9.176 -17.670 1.00 89.31 194 HIS A O 1
ATOM 1513 N N . ALA A 1 195 ? 19.259 8.083 -17.715 1.00 88.31 195 ALA A N 1
ATOM 1514 C CA . ALA A 1 195 ? 19.914 9.015 -18.633 1.00 88.31 195 ALA A CA 1
ATOM 1515 C C . ALA A 1 195 ? 19.178 9.142 -19.982 1.00 88.31 195 ALA A C 1
ATOM 1517 O O . ALA A 1 195 ? 19.004 10.256 -20.475 1.00 88.31 195 ALA A O 1
ATOM 1518 N N . GLU A 1 196 ? 18.695 8.030 -20.548 1.00 89.31 196 GLU A N 1
ATOM 1519 C CA . GLU A 1 196 ? 17.858 8.017 -21.756 1.00 89.31 196 GLU A CA 1
ATOM 1520 C C . GLU A 1 196 ? 16.542 8.774 -21.550 1.00 89.31 196 GLU A C 1
ATOM 1522 O O . GLU A 1 196 ? 16.138 9.553 -22.407 1.00 89.31 196 GLU A O 1
ATOM 1527 N N . SER A 1 197 ? 15.874 8.593 -20.405 1.00 86.69 197 SER A N 1
ATOM 1528 C CA . SER A 1 197 ? 14.632 9.321 -20.094 1.00 86.69 197 SER A CA 1
ATOM 1529 C C . SER A 1 197 ? 14.836 10.830 -19.930 1.00 86.69 197 SER A C 1
ATOM 1531 O O . SER A 1 197 ? 13.919 11.620 -20.143 1.00 86.69 197 SER A O 1
ATOM 1533 N N . CYS A 1 198 ? 16.059 11.227 -19.590 1.00 84.19 198 CYS A N 1
ATOM 1534 C CA . CYS A 1 198 ? 16.453 12.604 -19.361 1.00 84.19 198 CYS A CA 1
ATOM 1535 C C . CYS A 1 198 ? 17.071 13.294 -20.582 1.00 84.19 198 CYS A C 1
ATOM 1537 O O . CYS A 1 198 ? 17.471 14.457 -20.468 1.00 84.19 198 CYS A O 1
ATOM 1539 N N . SER A 1 199 ? 17.174 12.624 -21.737 1.00 76.38 199 SER A N 1
ATOM 1540 C CA . SER A 1 199 ? 17.807 13.201 -22.925 1.00 76.38 199 SER A CA 1
ATOM 1541 C C . SER A 1 199 ? 17.082 14.488 -23.350 1.00 76.38 199 SER A C 1
ATOM 1543 O O . SER A 1 199 ? 15.972 14.436 -23.875 1.00 76.38 199 SER A O 1
ATOM 1545 N N . GLY A 1 200 ? 17.697 15.647 -23.087 1.00 66.31 200 GLY A N 1
ATOM 1546 C CA . GLY A 1 200 ? 17.136 16.976 -23.371 1.00 66.31 200 GLY A CA 1
ATOM 1547 C C . GLY A 1 200 ? 16.988 17.901 -22.156 1.00 66.31 200 GLY A C 1
ATOM 1548 O O . GLY A 1 200 ? 16.871 19.109 -22.346 1.00 66.31 200 GLY A O 1
ATOM 1549 N N . ASN A 1 201 ? 17.069 17.384 -20.924 1.00 70.50 201 ASN A N 1
ATOM 1550 C CA . ASN A 1 201 ? 17.003 18.188 -19.699 1.00 70.50 201 ASN A CA 1
ATOM 1551 C C . ASN A 1 201 ? 18.378 18.292 -19.024 1.00 70.50 201 ASN A C 1
ATOM 1553 O O . ASN A 1 201 ? 18.925 17.302 -18.546 1.00 70.50 201 ASN A O 1
ATOM 1557 N N . ALA A 1 202 ? 18.918 19.513 -18.923 1.00 61.41 202 ALA A N 1
ATOM 1558 C CA . ALA A 1 202 ? 20.210 19.781 -18.276 1.00 61.41 202 ALA A CA 1
ATOM 1559 C C . ALA A 1 202 ? 20.222 19.469 -16.762 1.00 61.41 202 ALA A C 1
ATOM 1561 O O . ALA A 1 202 ? 21.284 19.317 -16.164 1.00 61.41 202 ALA A O 1
ATOM 1562 N N . SER A 1 203 ? 19.046 19.356 -16.142 1.00 67.56 203 SER A N 1
ATOM 1563 C CA . SER A 1 203 ? 18.862 19.021 -14.731 1.00 67.56 203 SER A CA 1
ATOM 1564 C C . SER A 1 203 ? 18.191 17.655 -14.590 1.00 67.56 203 SER A C 1
ATOM 1566 O O . SER A 1 203 ? 16.984 17.569 -14.368 1.00 67.56 203 SER A O 1
ATOM 1568 N N . CYS A 1 204 ? 18.969 16.585 -14.729 1.00 76.69 204 CYS A N 1
ATOM 1569 C CA . CYS A 1 204 ? 18.530 15.231 -14.400 1.00 76.69 204 CYS A CA 1
ATOM 1570 C C . CYS A 1 204 ? 19.209 14.802 -13.093 1.00 76.69 204 CYS A C 1
ATOM 1572 O O . CYS A 1 204 ? 20.305 14.235 -13.135 1.00 76.69 204 CYS A O 1
ATOM 1574 N N . PRO A 1 205 ? 18.640 15.148 -11.922 1.00 79.75 205 PRO A N 1
ATOM 1575 C CA . PRO A 1 205 ? 19.215 14.719 -10.659 1.00 79.75 205 PRO A CA 1
ATOM 1576 C C . PRO A 1 205 ? 19.227 13.188 -10.604 1.00 79.75 205 PRO A C 1
ATOM 1578 O O . PRO A 1 205 ? 18.271 12.525 -11.012 1.00 79.75 205 PRO A O 1
ATOM 1581 N N . GLN A 1 206 ? 20.338 12.632 -10.129 1.00 82.88 206 GLN A N 1
ATOM 1582 C CA . GLN A 1 206 ? 20.411 11.216 -9.800 1.00 82.88 206 GLN A CA 1
ATOM 1583 C C . GLN A 1 206 ? 19.780 10.991 -8.431 1.00 82.88 206 GLN A C 1
ATOM 1585 O O . GLN A 1 206 ? 20.036 11.751 -7.493 1.00 82.88 206 GLN A O 1
ATOM 1590 N N . ASP A 1 207 ? 18.981 9.935 -8.320 1.00 89.12 207 ASP A N 1
ATOM 1591 C CA . ASP A 1 207 ? 18.386 9.551 -7.049 1.00 89.12 207 ASP A CA 1
ATOM 1592 C C . ASP A 1 207 ? 19.458 9.057 -6.074 1.00 89.12 207 ASP A C 1
ATOM 1594 O O . ASP A 1 207 ? 20.371 8.299 -6.418 1.00 89.12 207 ASP A O 1
ATOM 1598 N N . ASN A 1 208 ? 19.320 9.438 -4.808 1.00 92.69 208 ASN A N 1
ATOM 1599 C CA . ASN A 1 208 ? 20.136 8.878 -3.743 1.00 92.69 208 ASN A CA 1
ATOM 1600 C C . ASN A 1 208 ? 19.693 7.433 -3.448 1.00 92.69 208 ASN A C 1
ATOM 1602 O O . ASN A 1 208 ? 18.726 7.200 -2.717 1.00 92.69 208 ASN A O 1
ATOM 1606 N N . LEU A 1 209 ? 20.437 6.458 -3.983 1.00 94.00 209 LEU A N 1
ATOM 1607 C CA . LEU A 1 209 ? 20.137 5.023 -3.863 1.00 94.00 209 LEU A CA 1
ATOM 1608 C C . LEU A 1 209 ? 20.000 4.541 -2.414 1.00 94.00 209 LEU A C 1
ATOM 1610 O O . LEU A 1 209 ? 19.201 3.649 -2.134 1.00 94.00 209 LEU A O 1
ATOM 1614 N N . PHE A 1 210 ? 20.756 5.126 -1.482 1.00 95.25 210 PHE A N 1
ATOM 1615 C CA . PHE A 1 210 ? 20.678 4.761 -0.069 1.00 95.25 210 PHE A CA 1
ATOM 1616 C C . PHE A 1 210 ? 19.328 5.163 0.535 1.00 95.25 210 PHE A C 1
ATOM 1618 O O . PHE A 1 210 ? 18.673 4.346 1.183 1.00 95.25 210 PHE A O 1
ATOM 1625 N N . LEU A 1 211 ? 18.872 6.392 0.277 1.00 94.88 211 LEU A N 1
ATOM 1626 C CA . LEU A 1 211 ? 17.553 6.852 0.723 1.00 94.88 211 LEU A CA 1
ATOM 1627 C C . LEU A 1 211 ? 16.421 6.084 0.034 1.00 94.88 211 LEU A C 1
ATOM 1629 O O . LEU A 1 211 ? 15.431 5.748 0.684 1.00 94.88 211 LEU A O 1
ATOM 1633 N N . LEU A 1 212 ? 16.594 5.736 -1.243 1.00 94.81 212 LEU A N 1
ATOM 1634 C CA . LEU A 1 212 ? 15.641 4.921 -1.993 1.00 94.81 212 LEU A CA 1
ATOM 1635 C C . LEU A 1 212 ? 15.499 3.512 -1.389 1.00 94.81 212 LEU A C 1
ATOM 1637 O O . LEU A 1 212 ? 14.385 3.028 -1.181 1.00 94.81 212 LEU A O 1
ATOM 1641 N N . ALA A 1 213 ? 16.618 2.883 -1.017 1.00 96.00 213 ALA A N 1
ATOM 1642 C CA . ALA A 1 213 ? 16.623 1.600 -0.321 1.00 96.00 213 ALA A CA 1
ATOM 1643 C C . ALA A 1 213 ? 15.961 1.694 1.065 1.00 96.00 213 ALA A C 1
ATOM 1645 O O . ALA A 1 213 ? 15.158 0.829 1.419 1.00 96.00 213 ALA A O 1
ATOM 1646 N N . ILE A 1 214 ? 16.234 2.758 1.832 1.00 97.19 214 ILE A N 1
ATOM 1647 C CA . ILE A 1 214 ? 15.566 3.006 3.120 1.00 97.19 214 ILE A CA 1
ATOM 1648 C C . ILE A 1 214 ? 14.053 3.157 2.930 1.00 97.19 214 ILE A C 1
ATOM 1650 O O . ILE A 1 214 ? 13.291 2.572 3.700 1.00 97.19 214 ILE A O 1
ATOM 1654 N N . ALA A 1 215 ? 13.600 3.890 1.911 1.00 96.69 215 ALA A N 1
ATOM 1655 C CA . ALA A 1 215 ? 12.178 4.026 1.609 1.00 96.69 215 ALA A CA 1
ATOM 1656 C C . ALA A 1 215 ? 11.539 2.665 1.282 1.00 96.69 215 ALA A C 1
ATOM 1658 O O . ALA A 1 215 ? 10.477 2.337 1.812 1.00 96.69 215 ALA A O 1
ATOM 1659 N N . GLY A 1 216 ? 12.215 1.831 0.483 1.00 96.44 216 GLY A N 1
ATOM 1660 C CA . GLY A 1 216 ? 11.775 0.463 0.185 1.00 96.44 216 GLY A CA 1
ATOM 1661 C C . GLY A 1 216 ? 11.630 -0.390 1.438 1.00 96.44 216 GLY A C 1
ATOM 1662 O O . GLY A 1 216 ? 10.582 -0.999 1.668 1.00 96.44 216 GLY A O 1
ATOM 1663 N N . LEU A 1 217 ? 12.654 -0.375 2.292 1.00 97.31 217 LEU A N 1
ATOM 1664 C CA . LEU A 1 217 ? 12.628 -1.071 3.575 1.00 97.31 217 LEU A CA 1
ATOM 1665 C C . LEU A 1 217 ? 11.521 -0.544 4.488 1.00 97.31 217 LEU A C 1
ATOM 1667 O O . LEU A 1 217 ? 10.882 -1.348 5.160 1.00 97.31 217 LEU A O 1
ATOM 1671 N N . TRP A 1 218 ? 11.252 0.763 4.492 1.00 98.06 218 TRP A N 1
ATOM 1672 C CA . TRP A 1 218 ? 10.171 1.358 5.274 1.00 98.06 218 TRP A CA 1
ATOM 1673 C C . TRP A 1 218 ? 8.809 0.790 4.874 1.00 98.06 218 TRP A C 1
ATOM 1675 O O . TRP A 1 218 ? 8.111 0.247 5.731 1.00 98.06 218 TRP A O 1
ATOM 1685 N N . PHE A 1 219 ? 8.452 0.838 3.584 1.00 98.00 219 PHE A N 1
ATOM 1686 C CA . PHE A 1 219 ? 7.169 0.313 3.100 1.00 98.00 219 PHE A CA 1
ATOM 1687 C C . PHE A 1 219 ? 7.017 -1.190 3.367 1.00 98.00 219 PHE A C 1
ATOM 1689 O O . PHE A 1 219 ? 5.957 -1.638 3.813 1.00 98.00 219 PHE A O 1
ATOM 1696 N N . VAL A 1 220 ? 8.080 -1.973 3.156 1.00 98.06 220 VAL A N 1
ATOM 1697 C CA . VAL A 1 220 ? 8.069 -3.411 3.458 1.00 98.06 220 VAL A CA 1
ATOM 1698 C C . VAL A 1 220 ? 7.922 -3.650 4.960 1.00 98.06 220 VAL A C 1
ATOM 1700 O O . VAL A 1 220 ? 7.102 -4.471 5.368 1.00 98.06 220 VAL A O 1
ATOM 1703 N N . ALA A 1 221 ? 8.663 -2.927 5.800 1.00 98.12 221 ALA A N 1
ATOM 1704 C CA . ALA A 1 221 ? 8.646 -3.103 7.247 1.00 98.12 221 ALA A CA 1
ATOM 1705 C C . ALA A 1 221 ? 7.280 -2.770 7.858 1.00 98.12 221 ALA A C 1
ATOM 1707 O O . ALA A 1 221 ? 6.778 -3.555 8.664 1.00 98.12 221 ALA A O 1
ATOM 1708 N N . ILE A 1 222 ? 6.646 -1.659 7.463 1.00 97.75 222 ILE A N 1
ATOM 1709 C CA . ILE A 1 222 ? 5.318 -1.288 7.984 1.00 97.75 222 ILE A CA 1
ATOM 1710 C C . ILE A 1 222 ? 4.243 -2.290 7.552 1.00 97.75 222 ILE A C 1
ATOM 1712 O O . ILE A 1 222 ? 3.386 -2.665 8.356 1.00 97.75 222 ILE A O 1
ATOM 1716 N N . TRP A 1 223 ? 4.312 -2.779 6.312 1.00 98.12 223 TRP A N 1
ATOM 1717 C CA . TRP A 1 223 ? 3.386 -3.790 5.813 1.00 98.12 223 TRP A CA 1
ATOM 1718 C C . TRP A 1 223 ? 3.582 -5.129 6.538 1.00 98.12 223 TRP A C 1
ATOM 1720 O O . TRP A 1 223 ? 2.610 -5.724 7.009 1.00 98.12 223 TRP A O 1
ATOM 1730 N N . LEU A 1 224 ? 4.832 -5.571 6.718 1.00 97.94 224 LEU A N 1
ATOM 1731 C CA . LEU A 1 224 ? 5.164 -6.774 7.484 1.00 97.94 224 LEU A CA 1
ATOM 1732 C C . LEU A 1 224 ? 4.761 -6.660 8.954 1.00 97.94 224 LEU A C 1
ATOM 1734 O O . LEU A 1 224 ? 4.302 -7.646 9.529 1.00 97.94 224 LEU A O 1
ATOM 1738 N N . PHE A 1 225 ? 4.903 -5.484 9.567 1.00 97.31 225 PHE A N 1
ATOM 1739 C CA . PHE A 1 225 ? 4.465 -5.234 10.938 1.00 97.31 225 PHE A CA 1
ATOM 1740 C C . PHE A 1 225 ? 2.953 -5.451 11.081 1.00 97.31 225 PHE A C 1
ATOM 1742 O O . PHE A 1 225 ? 2.514 -6.198 11.960 1.00 97.31 225 PHE A O 1
ATOM 1749 N N . TYR A 1 226 ? 2.157 -4.889 10.168 1.00 96.56 226 TYR A N 1
ATOM 1750 C CA . TYR A 1 226 ? 0.712 -5.119 10.138 1.00 96.56 226 TYR A CA 1
ATOM 1751 C C . TYR A 1 226 ? 0.347 -6.568 9.807 1.00 96.56 226 TYR A C 1
ATOM 1753 O O . TYR A 1 226 ? -0.551 -7.132 10.431 1.00 96.56 226 TYR A O 1
ATOM 1761 N N . GLY A 1 227 ? 1.090 -7.220 8.912 1.00 96.12 227 GLY A N 1
ATOM 1762 C CA . GLY A 1 227 ? 0.914 -8.645 8.637 1.00 96.12 227 GLY A CA 1
ATOM 1763 C C . GLY A 1 227 ? 1.263 -9.543 9.816 1.00 96.12 227 GLY A C 1
ATOM 1764 O O . GLY A 1 227 ? 0.598 -10.548 10.059 1.00 96.12 227 GLY A O 1
ATOM 1765 N N . TRP A 1 228 ? 2.246 -9.162 10.626 1.00 96.06 228 TRP A N 1
ATOM 1766 C CA . TRP A 1 228 ? 2.548 -9.842 11.877 1.00 96.06 228 TRP A CA 1
ATOM 1767 C C . TRP A 1 228 ? 1.427 -9.667 12.911 1.00 96.06 228 TRP A C 1
ATOM 1769 O O . TRP A 1 228 ? 1.066 -10.650 13.565 1.00 96.06 228 TRP A O 1
ATOM 1779 N N . LEU A 1 229 ? 0.835 -8.469 13.019 1.00 94.75 229 LEU A N 1
ATOM 1780 C CA . LEU A 1 229 ? -0.341 -8.220 13.864 1.00 94.75 229 LEU A CA 1
ATOM 1781 C C . LEU A 1 229 ? -1.538 -9.069 13.415 1.00 94.75 229 LEU A C 1
ATOM 1783 O O . LEU A 1 229 ? -2.110 -9.795 14.230 1.00 94.75 229 LEU A O 1
ATOM 1787 N N . ALA A 1 230 ? -1.864 -9.056 12.120 1.00 93.94 230 ALA A N 1
ATOM 1788 C CA . ALA A 1 230 ? -2.923 -9.878 11.534 1.00 93.94 230 ALA A CA 1
ATOM 1789 C C . ALA A 1 230 ? -2.671 -11.373 11.763 1.00 93.94 230 ALA A C 1
ATOM 1791 O O . ALA A 1 230 ? -3.559 -12.126 12.163 1.00 93.94 230 ALA A O 1
ATOM 1792 N N . ASN A 1 231 ? -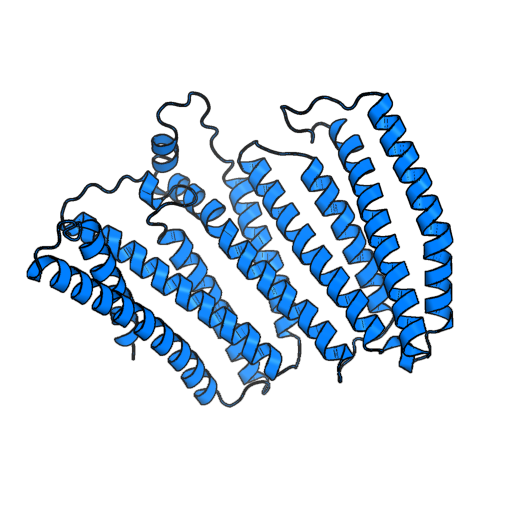1.419 -11.813 11.620 1.00 90.06 231 ASN A N 1
ATOM 1793 C CA . ASN A 1 231 ? -1.044 -13.198 11.851 1.00 90.06 231 ASN A CA 1
ATOM 1794 C C . ASN A 1 231 ? -1.173 -13.626 13.325 1.00 90.06 231 ASN A C 1
ATOM 1796 O O . ASN A 1 231 ? -1.208 -14.829 13.592 1.00 90.06 231 ASN A O 1
ATOM 1800 N N . ARG A 1 232 ? -1.252 -12.704 14.291 1.00 91.19 232 ARG A N 1
ATOM 1801 C CA . ARG A 1 232 ? -1.533 -13.020 15.704 1.00 91.19 232 ARG A CA 1
ATOM 1802 C C . ARG A 1 232 ? -3.026 -13.113 16.027 1.00 91.19 232 ARG A C 1
ATOM 1804 O O . ARG A 1 232 ? -3.365 -13.681 17.062 1.00 91.19 232 ARG A O 1
ATOM 1811 N N . ASP A 1 233 ? -3.910 -12.628 15.157 1.00 90.69 233 ASP A N 1
ATOM 1812 C CA . ASP A 1 233 ? -5.356 -12.777 15.335 1.00 90.69 233 ASP A CA 1
ATOM 1813 C C . ASP A 1 233 ? -5.809 -14.228 15.080 1.00 90.69 233 ASP A C 1
ATOM 1815 O O . ASP A 1 233 ? -5.293 -14.941 14.211 1.00 90.69 233 ASP A O 1
ATOM 1819 N N . SER A 1 234 ? -6.793 -14.673 15.863 1.00 88.44 234 SER A N 1
ATOM 1820 C CA . SER A 1 234 ? -7.326 -16.040 15.838 1.00 88.44 234 SER A CA 1
ATOM 1821 C C . SER A 1 234 ? -8.500 -16.220 14.872 1.00 88.44 234 SER A C 1
ATOM 1823 O O . SER A 1 234 ? -9.082 -17.306 14.801 1.00 88.44 234 SER A O 1
ATOM 1825 N N . SER A 1 235 ? -8.889 -15.185 14.119 1.00 89.44 235 SER A N 1
ATOM 1826 C CA . SER A 1 235 ? -10.012 -15.308 13.201 1.00 89.44 235 SER A CA 1
ATOM 1827 C C . SER A 1 235 ? -9.678 -16.174 11.998 1.00 89.44 235 SER A C 1
ATOM 1829 O O . SER A 1 235 ? -8.765 -15.886 11.227 1.00 89.44 235 SER A O 1
ATOM 1831 N N . ARG A 1 236 ? -10.494 -17.209 11.796 1.00 89.31 236 ARG A N 1
ATOM 1832 C CA . ARG A 1 236 ? -10.402 -18.093 10.631 1.00 89.31 236 ARG A CA 1
ATOM 1833 C C . ARG A 1 236 ? -10.865 -17.396 9.351 1.00 89.31 236 ARG A C 1
ATOM 1835 O O . ARG A 1 236 ? -10.161 -17.415 8.349 1.00 89.31 236 ARG A O 1
ATOM 1842 N N . ALA A 1 237 ? -12.038 -16.760 9.406 1.00 89.94 237 ALA A N 1
ATOM 1843 C CA . ALA A 1 237 ? -12.690 -16.166 8.240 1.00 89.94 237 ALA A CA 1
ATOM 1844 C C . ALA A 1 237 ? -11.912 -14.964 7.690 1.00 89.94 237 ALA A C 1
ATOM 1846 O O . ALA A 1 237 ? -11.611 -14.927 6.502 1.00 89.94 237 ALA A O 1
ATOM 1847 N N . TRP A 1 238 ? -11.529 -14.018 8.554 1.00 91.19 238 TRP A N 1
ATOM 1848 C CA . TRP A 1 238 ? -10.790 -12.825 8.129 1.00 91.19 238 TRP A CA 1
ATOM 1849 C C . TRP A 1 238 ? -9.419 -13.171 7.554 1.00 91.19 238 TRP A C 1
ATOM 1851 O O . TRP A 1 238 ? -9.045 -12.642 6.512 1.00 91.19 238 TRP A O 1
ATOM 1861 N N . ARG A 1 239 ? -8.721 -14.127 8.176 1.00 91.38 239 ARG A N 1
ATOM 1862 C CA . ARG A 1 239 ? -7.465 -14.663 7.656 1.00 91.38 239 ARG A CA 1
ATOM 1863 C C . ARG A 1 239 ? -7.651 -15.280 6.276 1.00 91.38 239 ARG A C 1
ATOM 1865 O O . ARG A 1 239 ? -6.897 -14.943 5.376 1.00 91.38 239 ARG A O 1
ATOM 1872 N N . PHE A 1 240 ? -8.642 -16.155 6.107 1.00 90.56 240 PHE A N 1
ATOM 1873 C CA . PHE A 1 240 ? -8.914 -16.788 4.817 1.00 90.56 240 PHE A CA 1
ATOM 1874 C C . PHE A 1 240 ? -9.193 -15.750 3.723 1.00 90.56 240 PHE A C 1
ATOM 1876 O O . PHE A 1 240 ? -8.557 -15.789 2.676 1.00 90.56 240 PHE A O 1
ATOM 1883 N N . VAL A 1 241 ? -10.078 -14.785 3.991 1.00 93.31 241 VAL A N 1
ATOM 1884 C CA . VAL A 1 241 ? -10.455 -13.751 3.019 1.00 93.31 241 VAL A CA 1
ATOM 1885 C C . VAL A 1 241 ? -9.274 -12.841 2.693 1.00 93.31 241 VAL A C 1
ATOM 1887 O O . VAL A 1 241 ? -8.883 -12.750 1.537 1.00 93.31 241 VAL A O 1
ATOM 1890 N N . PHE A 1 242 ? -8.664 -12.185 3.681 1.00 94.69 242 PHE A N 1
ATOM 1891 C CA . PHE A 1 242 ? -7.636 -11.184 3.392 1.00 94.69 242 PHE A CA 1
ATOM 1892 C C . PHE A 1 242 ? -6.309 -11.791 2.953 1.00 94.69 242 PHE A C 1
ATOM 1894 O O . PHE A 1 242 ? -5.682 -11.249 2.044 1.00 94.69 242 PHE A O 1
ATOM 1901 N N . HIS A 1 243 ? -5.872 -12.907 3.545 1.00 94.44 243 HIS A N 1
ATOM 1902 C CA . HIS A 1 243 ? -4.628 -13.540 3.104 1.00 94.44 243 HIS A CA 1
ATOM 1903 C C . HIS A 1 243 ? -4.817 -14.241 1.760 1.00 94.44 243 HIS A C 1
ATOM 1905 O O . HIS A 1 243 ? -3.920 -14.160 0.930 1.00 94.44 243 HIS A O 1
ATOM 1911 N N . GLY A 1 244 ? -5.978 -14.862 1.517 1.00 94.44 244 GLY A N 1
ATOM 1912 C CA . GLY A 1 244 ? -6.306 -15.461 0.223 1.00 94.44 244 GLY A CA 1
ATOM 1913 C C . GLY A 1 244 ? -6.393 -14.418 -0.892 1.00 94.44 244 GLY A C 1
ATOM 1914 O O . GLY A 1 244 ? -5.759 -14.582 -1.929 1.00 94.44 244 GLY A O 1
ATOM 1915 N N . LEU A 1 245 ? -7.089 -13.298 -0.659 1.00 96.06 245 LEU A N 1
ATOM 1916 C CA . LEU A 1 245 ? -7.139 -12.187 -1.617 1.00 96.06 245 LEU A CA 1
ATOM 1917 C C . LEU A 1 245 ? -5.756 -11.581 -1.858 1.00 96.06 245 LEU A C 1
ATOM 1919 O O . LEU A 1 245 ? -5.385 -11.334 -2.999 1.00 96.06 245 LEU A O 1
ATOM 1923 N N . SER A 1 246 ? -4.961 -11.375 -0.810 1.00 97.06 246 SER A N 1
ATOM 1924 C CA . SER A 1 246 ? -3.618 -10.819 -0.983 1.00 97.06 246 SER A CA 1
ATOM 1925 C C . 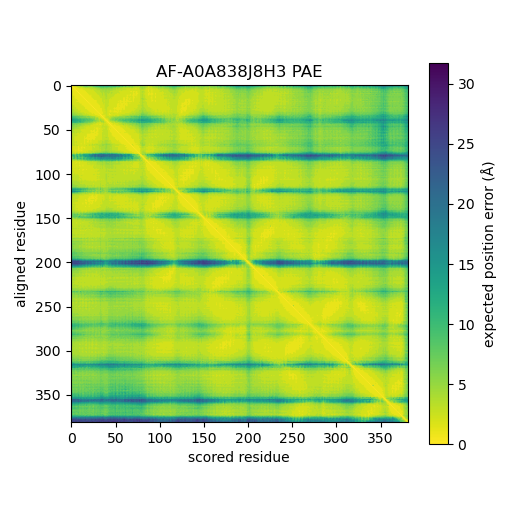SER A 1 246 ? -2.662 -11.792 -1.680 1.00 97.06 246 SER A C 1
ATOM 1927 O O . SER A 1 246 ? -1.808 -11.364 -2.450 1.00 97.06 246 SER A O 1
ATOM 1929 N N . PHE A 1 247 ? -2.827 -13.100 -1.466 1.00 97.25 247 PHE A N 1
ATOM 1930 C CA . PHE A 1 247 ? -2.131 -14.122 -2.242 1.00 97.25 247 PHE A CA 1
ATOM 1931 C C . PHE A 1 247 ? -2.521 -14.044 -3.723 1.00 97.25 247 PHE A C 1
ATOM 1933 O O . PHE A 1 247 ? -1.637 -13.995 -4.574 1.00 97.25 247 PHE A O 1
ATOM 1940 N N . ALA A 1 248 ? -3.819 -13.925 -4.027 1.00 97.12 248 ALA A N 1
ATOM 1941 C CA . ALA A 1 248 ? -4.311 -13.732 -5.391 1.00 97.12 248 ALA A CA 1
ATOM 1942 C C . ALA A 1 248 ? -3.734 -12.465 -6.047 1.00 97.12 248 ALA A C 1
ATOM 1944 O O . ALA A 1 248 ? -3.344 -12.511 -7.210 1.00 97.12 248 ALA A O 1
ATOM 1945 N N . VAL A 1 249 ? -3.596 -11.360 -5.302 1.00 97.56 249 VAL A N 1
ATOM 1946 C CA . VAL A 1 249 ? -2.901 -10.147 -5.776 1.00 97.56 249 VAL A CA 1
ATOM 1947 C C . VAL A 1 249 ? -1.442 -10.448 -6.125 1.00 97.56 249 VAL A C 1
ATOM 1949 O O . VAL A 1 249 ? -0.981 -10.047 -7.190 1.00 97.56 249 VAL A O 1
ATOM 1952 N N . GLY A 1 250 ? -0.723 -11.191 -5.277 1.00 97.62 250 GLY A N 1
ATOM 1953 C CA . GLY A 1 250 ? 0.651 -11.618 -5.557 1.00 97.62 250 GLY A CA 1
ATOM 1954 C C . GLY A 1 250 ? 0.764 -12.431 -6.850 1.00 97.62 250 GLY A C 1
ATOM 1955 O O . GLY A 1 250 ? 1.598 -12.118 -7.696 1.00 97.62 250 GLY A O 1
ATOM 1956 N N . ILE A 1 251 ? -0.120 -13.415 -7.045 1.00 97.50 251 ILE A N 1
ATOM 1957 C CA . ILE A 1 251 ? -0.185 -14.212 -8.282 1.00 97.50 251 ILE A CA 1
ATOM 1958 C C . ILE A 1 251 ? -0.542 -13.343 -9.495 1.00 97.50 251 ILE A C 1
ATOM 1960 O O . ILE A 1 251 ? 0.092 -13.463 -10.539 1.00 97.50 251 ILE A O 1
ATOM 1964 N N . GLY A 1 252 ? -1.504 -12.427 -9.367 1.00 96.88 252 GLY A N 1
ATOM 1965 C CA . GLY A 1 252 ? -1.863 -11.498 -10.440 1.00 96.88 252 GLY A CA 1
ATOM 1966 C C . GLY A 1 252 ? -0.684 -10.625 -10.881 1.00 96.88 252 GLY A C 1
ATOM 1967 O O . GLY A 1 252 ? -0.441 -10.480 -12.078 1.00 96.88 252 GLY A O 1
ATOM 1968 N N . LEU A 1 253 ? 0.100 -10.107 -9.929 1.00 97.38 253 LEU A N 1
ATOM 1969 C CA . LEU A 1 253 ? 1.322 -9.348 -10.217 1.00 97.38 253 LEU A CA 1
ATOM 1970 C C . LEU A 1 253 ? 2.394 -10.211 -10.896 1.00 97.38 253 LEU A C 1
ATOM 1972 O O . LEU A 1 253 ? 3.040 -9.737 -11.828 1.00 97.38 253 LEU A O 1
ATOM 1976 N N . LEU A 1 254 ? 2.555 -11.476 -10.488 1.00 97.12 254 LEU A N 1
ATOM 1977 C CA . LEU A 1 254 ? 3.456 -12.416 -11.164 1.00 97.12 254 LEU A CA 1
ATOM 1978 C C . LEU A 1 254 ? 3.059 -12.628 -12.623 1.00 97.12 254 LEU A C 1
ATOM 1980 O O . LEU A 1 254 ? 3.906 -12.514 -13.504 1.00 97.12 254 LEU A O 1
ATOM 1984 N N . LEU A 1 255 ? 1.780 -12.902 -12.886 1.00 96.62 255 LEU A N 1
ATOM 1985 C CA . LEU A 1 255 ? 1.291 -13.141 -14.243 1.00 96.62 255 LEU A CA 1
ATOM 1986 C C . LEU A 1 255 ? 1.407 -11.885 -15.116 1.00 96.62 255 LEU A C 1
ATOM 1988 O O . LEU A 1 255 ? 1.808 -11.986 -16.273 1.00 96.62 255 LEU A O 1
ATOM 1992 N N . LEU A 1 256 ? 1.141 -10.697 -14.562 1.00 96.50 256 LEU A N 1
ATOM 1993 C CA . LEU A 1 256 ? 1.354 -9.431 -15.270 1.00 96.50 256 L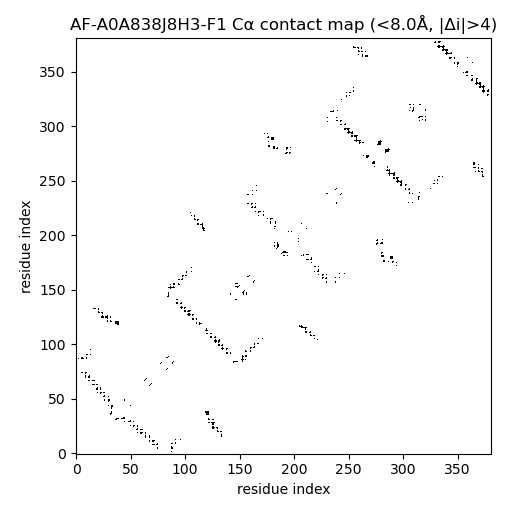EU A CA 1
ATOM 1994 C C . LEU A 1 256 ? 2.846 -9.170 -15.545 1.00 96.50 256 LEU A C 1
ATOM 1996 O O . LEU A 1 256 ? 3.213 -8.690 -16.617 1.00 96.50 256 LEU A O 1
ATOM 2000 N N . GLY A 1 257 ? 3.721 -9.527 -14.603 1.00 96.94 257 GLY A N 1
ATOM 2001 C CA . GLY A 1 257 ? 5.168 -9.489 -14.788 1.00 96.94 257 GLY A CA 1
ATOM 2002 C C . GLY A 1 257 ? 5.641 -10.440 -15.891 1.00 96.94 257 GLY A C 1
ATOM 2003 O O . GLY A 1 257 ? 6.427 -10.033 -16.743 1.00 96.94 257 GLY A O 1
ATOM 2004 N N . LEU A 1 258 ? 5.118 -11.670 -15.928 1.00 97.06 258 LEU A N 1
ATOM 2005 C CA . LEU A 1 258 ? 5.387 -12.642 -16.994 1.00 97.06 258 LEU A CA 1
ATOM 2006 C C . LEU A 1 258 ? 4.876 -12.153 -18.351 1.00 97.06 258 LEU A C 1
ATOM 2008 O O . LEU A 1 258 ? 5.586 -12.276 -19.342 1.00 97.06 258 LEU A O 1
ATOM 2012 N N . TYR A 1 259 ? 3.691 -11.545 -18.398 1.00 96.56 259 TYR A N 1
ATOM 2013 C CA . TYR A 1 259 ? 3.171 -10.898 -19.601 1.00 96.56 259 TYR A CA 1
ATOM 2014 C C . TYR A 1 259 ? 4.131 -9.816 -20.122 1.00 96.56 259 TYR A C 1
ATOM 2016 O O . TYR A 1 259 ? 4.501 -9.824 -21.297 1.00 96.56 259 TYR A O 1
ATOM 2024 N N . ASN A 1 260 ? 4.596 -8.910 -19.257 1.00 96.75 260 ASN A N 1
ATOM 2025 C CA . ASN A 1 260 ? 5.553 -7.872 -19.649 1.00 96.75 260 ASN A CA 1
ATOM 2026 C C . ASN A 1 260 ? 6.892 -8.470 -20.105 1.00 96.75 260 ASN A C 1
ATOM 2028 O O . ASN A 1 260 ? 7.471 -7.999 -21.082 1.00 96.75 260 ASN A O 1
ATOM 2032 N N . LEU A 1 261 ? 7.357 -9.531 -19.442 1.00 96.75 261 LEU A N 1
ATOM 2033 C CA . LEU A 1 261 ? 8.570 -10.249 -19.821 1.00 96.75 261 LEU A CA 1
ATOM 2034 C C . LEU A 1 261 ? 8.426 -10.901 -21.204 1.00 96.75 261 LEU A C 1
ATOM 2036 O O . LEU A 1 261 ? 9.302 -10.731 -22.050 1.00 96.75 261 LEU A O 1
ATOM 2040 N N . PHE A 1 262 ? 7.320 -11.601 -21.466 1.00 97.00 262 PHE A N 1
ATOM 2041 C CA . PHE A 1 262 ? 7.077 -12.231 -22.763 1.00 97.00 262 PHE A CA 1
ATOM 2042 C C . PHE A 1 262 ? 6.932 -11.214 -23.888 1.00 97.00 262 PHE A C 1
ATOM 2044 O O . PHE A 1 262 ? 7.431 -11.478 -24.976 1.00 97.00 262 PHE A O 1
ATOM 2051 N N . ASN A 1 263 ? 6.350 -10.038 -23.638 1.00 95.62 263 ASN A N 1
ATOM 2052 C CA . ASN A 1 263 ? 6.356 -8.960 -24.629 1.00 95.62 263 ASN A CA 1
ATOM 2053 C C . ASN A 1 263 ? 7.778 -8.555 -25.023 1.00 95.62 263 ASN A C 1
ATOM 2055 O O . ASN A 1 263 ? 8.083 -8.481 -26.210 1.00 95.62 263 ASN A O 1
ATOM 2059 N N . VAL A 1 264 ? 8.662 -8.343 -24.045 1.00 95.62 264 VAL A N 1
ATOM 2060 C CA . VAL A 1 264 ? 10.063 -7.985 -24.315 1.00 95.62 264 VAL A CA 1
ATOM 2061 C C . VAL A 1 264 ? 10.785 -9.108 -25.063 1.00 95.62 264 VAL A C 1
ATOM 2063 O O . VAL A 1 264 ? 11.491 -8.836 -26.030 1.00 95.62 264 VAL A O 1
ATOM 2066 N N . ILE A 1 265 ? 10.572 -10.370 -24.672 1.00 96.19 265 ILE A N 1
ATOM 2067 C CA . ILE A 1 265 ? 11.160 -11.533 -25.354 1.00 96.19 265 ILE A CA 1
ATOM 2068 C C . ILE A 1 265 ? 10.668 -11.625 -26.803 1.00 96.19 265 ILE A C 1
ATOM 2070 O O . ILE A 1 265 ? 11.475 -11.813 -27.708 1.00 96.19 265 ILE A O 1
ATOM 2074 N N . LEU A 1 266 ? 9.364 -11.478 -27.045 1.00 95.25 266 LEU A N 1
ATOM 2075 C CA . LEU A 1 266 ? 8.785 -11.549 -28.387 1.00 95.25 266 LEU A CA 1
ATOM 2076 C C . LEU A 1 266 ? 9.257 -10.391 -29.276 1.00 95.25 266 LEU A C 1
ATOM 2078 O O . LEU A 1 266 ? 9.571 -10.620 -30.442 1.00 95.25 266 LEU A O 1
ATOM 2082 N N . LEU A 1 267 ? 9.366 -9.173 -28.735 1.00 94.44 267 LEU A N 1
ATOM 2083 C CA . LEU A 1 267 ? 9.959 -8.032 -29.443 1.00 94.44 267 LEU A CA 1
ATOM 2084 C C . LEU A 1 267 ? 11.417 -8.315 -29.822 1.00 94.44 267 LEU A C 1
ATOM 2086 O O . LEU A 1 267 ? 11.795 -8.131 -30.978 1.00 94.44 267 LEU A O 1
ATOM 2090 N N . ALA A 1 268 ? 12.208 -8.852 -28.891 1.00 93.31 268 ALA A N 1
ATOM 2091 C CA . ALA A 1 268 ? 13.596 -9.224 -29.147 1.00 93.31 268 ALA A CA 1
ATOM 2092 C C . ALA A 1 268 ? 13.726 -10.334 -30.207 1.00 93.31 268 ALA A C 1
ATOM 2094 O O . ALA A 1 268 ? 14.561 -10.228 -31.103 1.00 93.31 268 ALA A O 1
ATOM 2095 N N . LEU A 1 269 ? 12.874 -11.368 -30.164 1.00 95.12 269 LEU A N 1
ATOM 2096 C CA . LEU A 1 269 ? 12.832 -12.436 -31.177 1.00 95.12 269 LEU A CA 1
ATOM 2097 C C . LEU A 1 269 ? 12.492 -11.902 -32.572 1.00 95.12 269 LEU A C 1
ATOM 2099 O O . LEU A 1 269 ? 12.957 -12.432 -33.578 1.00 95.12 269 LEU A O 1
ATOM 2103 N N . LEU A 1 270 ? 11.703 -10.833 -32.629 1.00 93.56 270 LEU A N 1
ATOM 2104 C CA . LEU A 1 270 ? 11.347 -10.132 -33.853 1.00 93.56 270 LEU A CA 1
ATOM 2105 C C . LEU A 1 270 ? 12.358 -9.054 -34.268 1.00 93.56 270 LEU A C 1
ATOM 2107 O O . LEU A 1 270 ? 12.108 -8.351 -35.246 1.00 93.56 270 LEU A O 1
ATOM 2111 N N . SER A 1 271 ? 13.493 -8.955 -33.565 1.00 93.12 271 SER A N 1
ATOM 2112 C CA . SER A 1 271 ? 14.545 -7.953 -33.782 1.00 93.12 271 SER A CA 1
ATOM 2113 C C . SER A 1 271 ? 14.054 -6.503 -33.679 1.00 93.12 271 SER A C 1
ATOM 2115 O O . SER A 1 271 ? 14.642 -5.603 -34.276 1.00 93.12 271 SER A O 1
ATOM 2117 N N . GLU A 1 272 ? 12.991 -6.266 -32.908 1.00 92.25 272 GLU A N 1
ATOM 2118 C CA . GLU A 1 272 ? 12.500 -4.922 -32.619 1.00 92.25 272 GLU A CA 1
ATOM 2119 C C . GLU A 1 272 ? 13.300 -4.311 -31.459 1.00 92.25 272 GLU A C 1
ATOM 2121 O O . GLU A 1 272 ? 13.422 -4.938 -30.399 1.00 92.25 272 GLU A O 1
ATOM 2126 N N . PRO A 1 273 ? 13.856 -3.097 -31.619 1.00 90.88 273 PRO A N 1
ATOM 2127 C CA . PRO A 1 273 ? 14.625 -2.464 -30.561 1.00 90.88 273 PRO A CA 1
ATOM 2128 C C . PRO A 1 273 ? 13.709 -2.082 -29.393 1.00 90.88 273 PRO A C 1
ATOM 2130 O O . PRO A 1 273 ? 12.750 -1.327 -29.548 1.00 90.88 273 PRO A O 1
ATOM 2133 N N . VAL A 1 274 ? 14.034 -2.569 -28.195 1.00 92.69 274 VAL A N 1
ATOM 2134 C CA . VAL A 1 274 ? 13.376 -2.160 -26.948 1.00 92.69 274 VAL A CA 1
ATOM 2135 C C . VAL A 1 274 ? 14.284 -1.167 -26.237 1.00 92.69 274 VAL A C 1
ATOM 2137 O O . VAL A 1 274 ? 15.373 -1.526 -25.793 1.00 92.69 274 VAL A O 1
ATOM 2140 N N . ALA A 1 275 ? 13.838 0.085 -26.138 1.00 93.31 275 ALA A N 1
ATOM 2141 C CA . ALA A 1 275 ? 14.561 1.112 -25.397 1.00 93.31 275 ALA A CA 1
ATOM 2142 C C . ALA A 1 275 ? 14.638 0.748 -23.905 1.00 93.31 275 ALA A C 1
ATOM 2144 O O . ALA A 1 275 ? 13.675 0.228 -23.331 1.00 93.31 275 ALA A O 1
ATOM 2145 N N . LEU A 1 276 ? 15.775 1.026 -23.264 1.00 92.12 276 LEU A N 1
ATOM 2146 C CA . LEU A 1 276 ? 16.002 0.628 -21.876 1.00 92.12 276 LEU A CA 1
ATOM 2147 C C . LEU A 1 276 ? 15.072 1.397 -20.925 1.00 92.12 276 LEU A C 1
ATOM 2149 O O . LEU A 1 276 ? 14.546 0.833 -19.959 1.00 92.12 276 LEU A O 1
ATOM 2153 N N . ASN A 1 277 ? 14.781 2.658 -21.255 1.00 92.94 277 ASN A N 1
ATOM 2154 C CA . ASN A 1 277 ? 13.795 3.473 -20.546 1.00 92.94 277 ASN A CA 1
ATOM 2155 C C . ASN A 1 277 ? 12.367 2.881 -20.551 1.00 92.94 277 ASN A C 1
ATOM 2157 O O . ASN A 1 277 ? 11.617 3.084 -19.598 1.00 92.94 277 ASN A O 1
ATOM 2161 N N . ALA A 1 278 ? 12.000 2.079 -21.556 1.00 94.19 278 ALA A N 1
ATOM 2162 C CA . ALA A 1 278 ? 10.700 1.415 -21.626 1.00 94.19 278 ALA A CA 1
ATOM 2163 C C . ALA A 1 278 ? 10.578 0.235 -20.644 1.00 94.19 278 ALA A C 1
ATOM 2165 O O . ALA A 1 278 ? 9.479 -0.299 -20.473 1.00 94.19 278 ALA A O 1
ATOM 2166 N N . VAL A 1 279 ? 11.684 -0.161 -20.001 1.00 94.94 279 VAL A N 1
ATOM 2167 C CA . VAL A 1 279 ? 11.775 -1.296 -19.069 1.00 94.94 279 VAL A CA 1
ATOM 2168 C C . VAL A 1 279 ? 12.109 -0.849 -17.640 1.00 94.94 279 VAL A C 1
ATOM 2170 O O . VAL A 1 279 ? 11.512 -1.363 -16.694 1.00 94.94 279 VAL A O 1
ATOM 2173 N N . LEU A 1 280 ? 13.051 0.087 -17.471 1.00 94.00 280 LEU A N 1
ATOM 2174 C CA . LEU A 1 280 ? 13.698 0.364 -16.177 1.00 94.00 280 LEU A CA 1
ATOM 2175 C C . LEU A 1 280 ? 13.439 1.760 -15.589 1.00 94.00 280 LEU A C 1
ATOM 2177 O O . LEU A 1 280 ? 13.995 2.093 -14.546 1.00 94.00 280 LEU A O 1
ATOM 2181 N N . VAL A 1 281 ? 12.596 2.582 -16.208 1.00 90.88 281 VAL A N 1
ATOM 2182 C CA . VAL A 1 281 ? 12.189 3.877 -15.633 1.00 90.88 281 VAL A CA 1
ATOM 2183 C C . VAL A 1 281 ? 10.935 3.691 -14.769 1.00 90.88 281 VAL A C 1
ATOM 2185 O O . VAL A 1 281 ? 10.130 2.797 -15.038 1.00 90.88 281 VAL A O 1
ATOM 2188 N N . PRO A 1 282 ? 10.723 4.508 -13.722 1.00 87.31 282 PRO A N 1
ATOM 2189 C CA . PRO A 1 282 ? 9.436 4.616 -13.042 1.00 87.31 282 PRO A CA 1
ATOM 2190 C C . PRO A 1 282 ? 8.232 4.575 -13.999 1.00 87.31 282 PRO A C 1
ATOM 2192 O O . PRO A 1 282 ? 8.163 5.344 -14.952 1.00 87.31 282 PRO A O 1
ATOM 2195 N N . PHE A 1 283 ? 7.279 3.673 -13.740 1.00 86.88 283 PHE A N 1
ATOM 2196 C CA . PHE A 1 283 ? 6.101 3.439 -14.596 1.00 86.88 283 PHE A CA 1
ATOM 2197 C C . PHE A 1 283 ? 6.419 2.977 -16.028 1.00 86.88 283 PHE A C 1
ATOM 2199 O O . PHE A 1 283 ? 5.610 3.159 -16.938 1.00 86.88 283 PHE A O 1
ATOM 2206 N N . ALA A 1 284 ? 7.578 2.342 -16.222 1.00 92.81 284 ALA A N 1
ATOM 2207 C CA . ALA A 1 284 ? 7.961 1.712 -17.475 1.00 92.81 284 ALA A CA 1
ATOM 2208 C C . ALA A 1 284 ? 6.860 0.800 -18.025 1.00 92.81 284 ALA A C 1
ATOM 2210 O O . ALA A 1 284 ? 6.250 -0.000 -17.307 1.00 92.81 284 ALA A O 1
ATOM 2211 N N . ARG A 1 285 ? 6.675 0.888 -19.342 1.00 93.81 285 ARG A N 1
ATOM 2212 C CA . ARG A 1 285 ? 5.696 0.111 -20.096 1.00 93.81 285 ARG A CA 1
ATOM 2213 C C . ARG A 1 285 ? 5.863 -1.395 -19.882 1.00 93.81 285 ARG A C 1
ATOM 2215 O O . ARG A 1 285 ? 4.878 -2.102 -19.700 1.00 93.81 285 ARG A O 1
ATOM 2222 N N . TYR A 1 286 ? 7.107 -1.866 -19.870 1.00 95.19 286 TYR A N 1
ATOM 2223 C CA . TYR A 1 286 ? 7.465 -3.270 -19.696 1.00 95.19 286 TYR A CA 1
ATOM 2224 C C . TYR A 1 286 ? 8.099 -3.519 -18.325 1.00 95.19 286 TYR A C 1
ATOM 2226 O O . TYR A 1 286 ? 9.119 -4.197 -18.220 1.00 95.19 286 TYR A O 1
ATOM 2234 N N . ASN A 1 287 ? 7.510 -2.972 -17.258 1.00 95.12 287 ASN A N 1
ATOM 2235 C CA . ASN A 1 287 ? 7.965 -3.177 -15.882 1.00 95.12 287 ASN A CA 1
ATOM 2236 C C . ASN A 1 287 ? 7.752 -4.636 -15.422 1.00 95.12 287 ASN A C 1
ATOM 2238 O O . ASN A 1 287 ? 6.876 -4.928 -14.612 1.00 95.12 287 ASN A O 1
ATOM 2242 N N . PHE A 1 288 ? 8.520 -5.589 -15.949 1.00 96.62 288 PHE A N 1
ATOM 2243 C CA . PHE A 1 288 ? 8.472 -6.977 -15.491 1.00 96.62 288 PHE A CA 1
ATOM 2244 C C . PHE A 1 288 ? 9.266 -7.165 -14.194 1.00 96.62 288 PHE A C 1
ATOM 2246 O O . PHE A 1 288 ? 8.854 -7.943 -13.341 1.00 96.62 288 PHE A O 1
ATOM 2253 N N . VAL A 1 289 ? 10.368 -6.428 -14.000 1.00 96.19 289 VAL A N 1
ATOM 2254 C CA . VAL A 1 289 ? 11.246 -6.584 -12.827 1.00 96.19 289 VAL A CA 1
ATOM 2255 C C . VAL A 1 289 ? 10.514 -6.236 -11.531 1.00 96.19 289 VAL A C 1
ATOM 2257 O O . VAL A 1 289 ? 10.495 -7.040 -10.597 1.00 96.19 289 VAL A O 1
ATOM 2260 N N . GLY A 1 290 ? 9.867 -5.069 -11.471 1.00 96.12 290 GLY A N 1
ATOM 2261 C CA . GLY A 1 290 ? 9.119 -4.646 -10.289 1.00 96.12 290 GLY A CA 1
ATOM 2262 C C . GLY A 1 290 ? 7.938 -5.573 -9.999 1.00 96.12 290 GLY A C 1
ATOM 2263 O O . GLY A 1 290 ? 7.747 -5.988 -8.859 1.00 96.12 290 GLY A O 1
ATOM 2264 N N . LEU A 1 291 ? 7.181 -5.958 -11.032 1.00 97.31 291 LEU A N 1
ATOM 2265 C CA . LEU A 1 291 ? 6.009 -6.825 -10.881 1.00 97.31 291 LEU A CA 1
ATOM 2266 C C . LEU A 1 291 ? 6.370 -8.248 -10.440 1.00 97.31 291 LEU A C 1
ATOM 2268 O O . LEU A 1 291 ? 5.744 -8.770 -9.519 1.00 97.31 291 LEU A O 1
ATOM 2272 N N . LEU A 1 292 ? 7.397 -8.862 -11.038 1.00 97.44 292 LEU A N 1
ATOM 2273 C CA . LEU A 1 292 ? 7.838 -10.208 -10.669 1.00 97.44 292 LEU A CA 1
ATOM 2274 C C . LEU A 1 292 ? 8.407 -10.237 -9.249 1.00 97.44 292 LEU A C 1
ATOM 2276 O O . LEU A 1 292 ? 8.029 -11.094 -8.454 1.00 97.44 292 LEU A O 1
ATOM 2280 N N . THR A 1 293 ? 9.280 -9.289 -8.898 1.00 97.50 293 THR A N 1
ATOM 2281 C CA . THR A 1 293 ? 9.894 -9.253 -7.558 1.00 97.50 293 THR A CA 1
ATOM 2282 C C . THR A 1 293 ? 8.860 -9.013 -6.459 1.00 97.50 293 THR A C 1
ATOM 2284 O O . THR A 1 293 ? 8.876 -9.712 -5.443 1.00 97.50 293 THR A O 1
ATOM 2287 N N . LEU A 1 294 ? 7.918 -8.089 -6.671 1.00 97.75 294 LEU A N 1
ATOM 2288 C CA . LEU A 1 294 ? 6.835 -7.842 -5.723 1.00 97.75 294 LEU A CA 1
ATOM 2289 C C . LEU A 1 294 ? 5.860 -9.016 -5.649 1.00 97.75 294 LEU A C 1
ATOM 2291 O O . LEU A 1 294 ? 5.496 -9.445 -4.555 1.00 97.75 294 LEU A O 1
ATOM 2295 N N . GLY A 1 295 ? 5.445 -9.545 -6.802 1.00 97.94 295 GLY A N 1
ATOM 2296 C CA . GLY A 1 295 ? 4.538 -10.683 -6.884 1.00 97.94 295 GLY A CA 1
ATOM 2297 C C . GLY A 1 295 ? 5.094 -11.900 -6.145 1.00 97.94 295 GLY A C 1
ATOM 2298 O O . GLY A 1 295 ? 4.381 -12.502 -5.343 1.00 97.94 295 GLY A O 1
ATOM 2299 N N . LEU A 1 296 ? 6.391 -12.196 -6.320 1.00 97.81 296 LEU A N 1
ATOM 2300 C CA . LEU A 1 296 ? 7.088 -13.267 -5.602 1.00 97.81 296 LEU A CA 1
ATOM 2301 C C . LEU A 1 296 ? 7.085 -13.013 -4.093 1.00 97.81 296 LEU A C 1
ATOM 2303 O O . LEU A 1 296 ? 6.741 -13.912 -3.325 1.00 97.81 296 LEU A O 1
ATOM 2307 N N . LEU A 1 297 ? 7.428 -11.794 -3.664 1.00 97.88 297 LEU A N 1
ATOM 2308 C CA . LEU A 1 297 ? 7.454 -11.413 -2.251 1.00 97.88 297 LEU A CA 1
ATOM 2309 C C . LEU A 1 297 ? 6.079 -11.600 -1.589 1.00 97.88 297 LEU A C 1
ATOM 2311 O O . LEU A 1 297 ? 5.976 -12.220 -0.528 1.00 97.88 297 LEU A O 1
ATOM 2315 N N . ILE A 1 298 ? 5.021 -11.089 -2.224 1.00 98.12 298 ILE A N 1
ATOM 2316 C CA . ILE A 1 298 ? 3.644 -11.161 -1.726 1.00 98.12 298 ILE A CA 1
ATOM 2317 C C . ILE A 1 298 ? 3.164 -12.613 -1.693 1.00 98.12 298 ILE A C 1
ATOM 2319 O O . ILE A 1 298 ? 2.718 -13.080 -0.642 1.00 98.12 298 ILE A O 1
ATOM 2323 N N . ALA A 1 299 ? 3.274 -13.336 -2.812 1.00 97.50 299 ALA A N 1
ATOM 2324 C CA . ALA A 1 299 ? 2.818 -14.719 -2.912 1.00 97.50 299 ALA A CA 1
ATOM 2325 C C . ALA A 1 299 ? 3.521 -15.602 -1.871 1.00 97.50 299 ALA A C 1
ATOM 2327 O O . ALA A 1 299 ? 2.857 -16.320 -1.124 1.00 97.50 299 ALA A O 1
ATOM 2328 N N . PHE A 1 300 ? 4.846 -15.476 -1.737 1.00 97.44 300 PHE A N 1
ATOM 2329 C CA . PHE A 1 300 ? 5.632 -16.220 -0.753 1.00 97.44 300 PHE A CA 1
ATOM 2330 C C . PHE A 1 300 ? 5.208 -15.927 0.694 1.00 97.44 300 PHE A C 1
ATOM 2332 O O . PHE A 1 300 ? 5.009 -16.849 1.492 1.00 97.44 300 PHE A O 1
ATOM 2339 N N . LEU A 1 301 ? 5.048 -14.651 1.056 1.00 97.19 301 LEU A N 1
ATOM 2340 C CA . LEU A 1 301 ? 4.709 -14.267 2.427 1.00 97.19 301 LEU A CA 1
ATOM 2341 C C . LEU A 1 301 ? 3.287 -14.674 2.812 1.00 97.19 301 LEU A C 1
ATOM 2343 O O . LEU A 1 301 ? 3.091 -15.228 3.899 1.00 97.19 301 LEU A O 1
ATOM 2347 N N . TYR A 1 302 ? 2.304 -14.467 1.933 1.00 96.31 302 TYR A N 1
ATOM 2348 C CA . TYR A 1 302 ? 0.929 -14.871 2.222 1.00 96.31 302 TYR A CA 1
ATOM 2349 C C . TYR A 1 302 ? 0.757 -16.385 2.221 1.00 96.31 302 TYR A C 1
ATOM 2351 O O . TYR A 1 302 ? 0.072 -16.901 3.103 1.00 96.31 302 TYR A O 1
ATOM 2359 N N . HIS A 1 303 ? 1.455 -17.106 1.344 1.00 95.38 303 HIS A N 1
ATOM 2360 C CA . HIS A 1 303 ? 1.549 -18.560 1.416 1.00 95.38 303 HIS A CA 1
ATOM 2361 C C . HIS A 1 303 ? 2.071 -19.026 2.784 1.00 95.38 303 HIS A C 1
ATOM 2363 O O . HIS A 1 303 ? 1.445 -19.840 3.470 1.00 95.38 303 HIS A O 1
ATOM 2369 N N . ARG A 1 304 ? 3.180 -18.439 3.261 1.00 95.88 304 ARG A N 1
ATOM 2370 C CA . ARG A 1 304 ? 3.737 -18.741 4.588 1.00 95.88 304 ARG A CA 1
ATOM 2371 C C . ARG A 1 304 ? 2.752 -18.409 5.716 1.00 95.88 304 ARG A C 1
ATOM 2373 O O . ARG A 1 304 ? 2.618 -19.192 6.658 1.00 95.88 304 ARG A O 1
ATOM 2380 N N . TRP A 1 305 ? 2.067 -17.268 5.663 1.00 94.81 305 TRP A N 1
ATOM 2381 C CA . TRP A 1 305 ? 1.094 -16.879 6.691 1.00 94.81 305 TRP A CA 1
ATOM 2382 C C . TRP A 1 305 ? -0.176 -17.738 6.681 1.00 94.81 305 TRP A C 1
ATOM 2384 O O . TRP A 1 305 ? -0.743 -17.995 7.749 1.00 94.81 305 TRP A O 1
ATOM 2394 N N . MET A 1 306 ? -0.619 -18.213 5.516 1.00 93.31 306 MET A N 1
ATOM 2395 C CA . MET A 1 306 ? -1.715 -19.178 5.408 1.00 93.31 306 MET A CA 1
ATOM 2396 C C . MET A 1 306 ? -1.297 -20.549 5.947 1.00 93.31 306 MET A C 1
ATOM 2398 O O . MET A 1 306 ? -2.007 -21.097 6.792 1.00 93.31 306 MET A O 1
ATOM 2402 N N . ARG A 1 307 ? -0.105 -21.053 5.591 1.00 93.38 307 ARG A N 1
ATOM 2403 C CA . ARG A 1 307 ? 0.460 -22.290 6.167 1.00 93.38 307 ARG A CA 1
ATOM 2404 C C . ARG A 1 307 ? 0.569 -22.225 7.690 1.00 93.38 307 ARG A C 1
ATOM 2406 O O . ARG A 1 307 ? 0.079 -23.119 8.374 1.00 93.38 307 ARG A O 1
ATOM 2413 N N . ALA A 1 308 ? 1.080 -21.120 8.234 1.00 92.12 308 ALA A N 1
ATOM 2414 C CA . ALA A 1 308 ? 1.125 -20.906 9.681 1.00 92.12 308 ALA A CA 1
ATOM 2415 C C . ALA A 1 308 ? -0.276 -20.900 10.330 1.00 92.12 308 ALA A C 1
ATOM 2417 O O . ALA A 1 308 ? -0.423 -21.255 11.498 1.00 92.12 308 ALA A O 1
ATOM 2418 N N . GLY A 1 309 ? -1.316 -20.497 9.591 1.00 90.69 309 GLY A N 1
ATOM 2419 C CA . GLY A 1 309 ? -2.708 -20.602 10.030 1.00 90.69 309 GLY A CA 1
ATOM 2420 C C . GLY A 1 309 ? -3.206 -22.048 10.101 1.00 90.69 309 GLY A C 1
ATOM 2421 O O . GLY A 1 309 ? -3.924 -22.394 11.040 1.00 90.69 309 GLY A O 1
ATOM 2422 N N . VAL A 1 310 ? -2.802 -22.897 9.154 1.00 91.88 310 VAL A N 1
ATOM 2423 C CA . VAL A 1 310 ? -3.101 -24.340 9.171 1.00 91.88 310 VAL A CA 1
ATOM 2424 C C . VAL A 1 310 ? -2.404 -25.021 10.346 1.00 91.88 310 VAL A C 1
ATOM 2426 O O . VAL A 1 310 ? -3.055 -25.738 11.100 1.00 91.88 310 VAL A O 1
ATOM 2429 N N . ASP A 1 311 ? -1.117 -24.736 10.561 1.00 90.88 311 ASP A N 1
ATOM 2430 C CA . ASP A 1 311 ? -0.335 -25.343 11.649 1.00 90.88 311 ASP A CA 1
ATOM 2431 C C . ASP A 1 311 ? -0.881 -24.984 13.043 1.00 90.88 311 ASP A C 1
ATOM 2433 O O . ASP A 1 311 ? -0.739 -25.750 13.992 1.00 90.88 311 ASP A O 1
ATOM 2437 N N . ARG A 1 312 ? -1.565 -23.840 13.171 1.00 89.94 312 ARG A N 1
ATOM 2438 C CA . ARG A 1 312 ? -2.253 -23.417 14.404 1.00 89.94 312 ARG A CA 1
ATOM 2439 C C . ARG A 1 312 ? -3.697 -23.922 14.521 1.00 89.94 312 ARG A C 1
ATOM 2441 O O . ARG A 1 312 ? -4.403 -23.514 15.440 1.00 89.94 312 ARG A O 1
ATOM 2448 N N . GLY A 1 313 ? -4.185 -24.729 13.577 1.00 88.81 313 GLY A N 1
ATOM 2449 C CA . GLY A 1 313 ? -5.578 -25.195 13.551 1.00 88.81 313 GLY A CA 1
ATOM 2450 C C . GLY A 1 313 ? -6.610 -24.076 13.329 1.00 88.81 313 GLY A C 1
ATOM 2451 O O . GLY A 1 313 ? -7.783 -24.206 13.705 1.00 88.81 313 GLY A O 1
ATOM 2452 N N . LEU A 1 314 ? -6.187 -22.943 12.754 1.00 85.25 314 LEU A N 1
ATOM 2453 C CA . LEU A 1 314 ? -7.069 -21.828 12.393 1.00 85.25 314 LEU A CA 1
ATOM 2454 C C . LEU A 1 314 ? -7.686 -22.029 11.007 1.00 85.25 314 LEU A C 1
ATOM 2456 O O . LEU A 1 314 ? -8.795 -21.572 10.758 1.00 85.25 314 LEU A O 1
ATOM 2460 N N . LEU A 1 315 ? -6.998 -22.722 10.109 1.00 82.69 315 LEU A N 1
ATOM 2461 C CA . LEU A 1 315 ? -7.521 -23.104 8.799 1.00 82.69 315 LEU A CA 1
ATOM 2462 C C . LEU A 1 315 ? -7.733 -24.625 8.750 1.00 82.69 315 LEU A C 1
ATOM 2464 O O . LEU A 1 315 ? -7.256 -25.349 9.624 1.00 82.69 315 LEU A O 1
ATOM 2468 N N . ARG A 1 316 ? -8.511 -25.102 7.768 1.00 79.50 316 ARG A N 1
ATOM 2469 C CA . ARG A 1 316 ? -8.733 -26.541 7.532 1.00 79.50 316 ARG A CA 1
ATOM 2470 C C . ARG A 1 316 ? -7.406 -27.250 7.185 1.00 79.50 316 ARG A C 1
ATOM 2472 O O . ARG A 1 316 ? -6.348 -26.631 7.142 1.00 79.50 316 ARG A O 1
ATOM 2479 N N . THR A 1 317 ? -7.458 -28.566 6.971 1.00 81.69 317 THR A N 1
ATOM 2480 C CA . THR A 1 317 ? -6.294 -29.428 6.694 1.00 81.69 317 THR A CA 1
ATOM 2481 C C . THR A 1 317 ? -5.365 -28.873 5.607 1.00 81.69 317 THR A C 1
ATOM 2483 O O . THR A 1 317 ? -5.807 -28.176 4.693 1.00 81.69 317 THR A O 1
ATOM 2486 N N . ARG A 1 318 ? -4.075 -29.242 5.655 1.00 80.12 318 ARG A N 1
ATOM 2487 C CA . ARG A 1 318 ? -3.059 -28.821 4.666 1.00 80.12 318 ARG A CA 1
ATOM 2488 C C . ARG A 1 318 ? -3.487 -29.071 3.216 1.00 80.12 318 ARG A C 1
ATOM 2490 O O . ARG A 1 318 ? -3.266 -28.211 2.373 1.00 80.12 318 ARG A O 1
ATOM 2497 N N . ALA A 1 319 ? -4.166 -30.190 2.956 1.00 81.44 319 ALA A N 1
ATOM 2498 C CA . ALA A 1 319 ? -4.715 -30.509 1.639 1.00 81.44 319 ALA A CA 1
ATOM 2499 C C . ALA A 1 319 ? -5.701 -29.438 1.140 1.00 81.44 319 ALA A C 1
ATOM 2501 O O . ALA A 1 319 ? -5.618 -29.006 -0.003 1.00 81.44 319 ALA A O 1
ATOM 2502 N N . SER A 1 320 ? -6.590 -28.943 2.010 1.00 85.25 320 SER A N 1
ATOM 2503 C CA . SER A 1 320 ? -7.561 -27.909 1.633 1.00 85.25 320 SER A CA 1
ATOM 2504 C C . SER A 1 320 ? -6.918 -26.561 1.301 1.00 85.25 320 SER A C 1
ATOM 2506 O O . SER A 1 320 ? -7.418 -25.868 0.423 1.00 85.25 320 SER A O 1
ATOM 2508 N N . LEU A 1 321 ? -5.803 -26.202 1.952 1.00 88.75 321 LEU A N 1
ATOM 2509 C CA . LEU A 1 321 ? -5.060 -24.991 1.600 1.00 88.75 321 LEU A CA 1
ATOM 2510 C C . LEU A 1 321 ? -4.429 -25.128 0.211 1.00 88.75 321 LEU A C 1
ATOM 2512 O O . LEU A 1 321 ? -4.558 -24.210 -0.588 1.00 88.75 321 LEU A O 1
ATOM 2516 N N . GLY A 1 322 ? -3.825 -26.284 -0.088 1.00 88.94 322 GLY A N 1
ATOM 2517 C CA . GLY A 1 322 ? -3.256 -26.559 -1.409 1.00 88.94 322 GLY A CA 1
ATOM 2518 C C . GLY A 1 322 ? -4.290 -26.426 -2.528 1.00 88.94 322 GLY A C 1
ATOM 2519 O O . GLY A 1 322 ? -4.028 -25.750 -3.513 1.00 88.94 322 GLY A O 1
ATOM 2520 N N . PHE A 1 323 ? -5.499 -26.969 -2.341 1.00 90.94 323 PHE A N 1
ATOM 2521 C CA . PHE A 1 323 ? -6.583 -26.810 -3.320 1.00 90.94 323 PHE A CA 1
ATOM 2522 C C . PHE A 1 323 ? -7.045 -25.360 -3.490 1.00 90.94 323 PHE A C 1
ATOM 2524 O O . PHE A 1 323 ? -7.396 -24.968 -4.596 1.00 90.94 323 PHE A O 1
ATOM 2531 N N . VAL A 1 324 ? -7.054 -24.557 -2.422 1.00 91.44 324 VAL A N 1
ATOM 2532 C CA . VAL A 1 324 ? -7.423 -23.134 -2.511 1.00 91.44 324 VAL A CA 1
ATOM 2533 C C . VAL A 1 324 ? -6.351 -22.339 -3.252 1.00 91.44 324 VAL A C 1
ATOM 2535 O O . VAL A 1 324 ? -6.685 -21.547 -4.126 1.00 91.44 324 VAL A O 1
ATOM 2538 N N . GLU A 1 325 ? -5.078 -22.543 -2.915 1.00 92.81 325 GLU A N 1
ATOM 2539 C CA . GLU A 1 325 ? -3.958 -21.880 -3.591 1.00 92.81 325 GLU A CA 1
ATOM 2540 C C . GLU A 1 325 ? -3.922 -22.253 -5.071 1.00 92.81 325 GLU A C 1
ATOM 2542 O O . GLU A 1 325 ? -3.824 -21.364 -5.915 1.00 92.81 325 GLU A O 1
ATOM 2547 N N . LEU A 1 326 ? -4.095 -23.543 -5.377 1.00 93.19 326 LEU A N 1
ATOM 2548 C CA . LEU A 1 326 ? -4.175 -24.032 -6.744 1.00 93.19 326 LEU A CA 1
ATOM 2549 C C . LEU A 1 326 ? -5.358 -23.408 -7.480 1.00 93.19 326 LEU A C 1
ATOM 2551 O O . LEU A 1 326 ? -5.159 -22.796 -8.516 1.00 93.19 326 LEU A O 1
ATOM 2555 N N . ALA A 1 327 ? -6.562 -23.441 -6.903 1.00 93.94 327 ALA A N 1
ATOM 2556 C CA . ALA A 1 327 ? -7.737 -22.833 -7.523 1.00 93.94 327 ALA A CA 1
ATOM 2557 C C . ALA A 1 327 ? -7.531 -21.341 -7.834 1.00 93.94 327 ALA A C 1
ATOM 2559 O O . ALA A 1 327 ? -7.927 -20.884 -8.902 1.00 93.94 327 ALA A O 1
ATOM 2560 N N . ILE A 1 328 ? -6.892 -20.579 -6.937 1.00 94.50 328 ILE A N 1
ATOM 2561 C CA . ILE A 1 328 ? -6.562 -19.168 -7.186 1.00 94.50 328 ILE A CA 1
ATOM 2562 C C . ILE A 1 328 ? -5.615 -19.040 -8.384 1.00 94.50 328 ILE A C 1
ATOM 2564 O O . ILE A 1 328 ? -5.867 -18.223 -9.270 1.00 94.50 328 ILE A O 1
ATOM 2568 N N . ILE A 1 329 ? -4.544 -19.836 -8.416 1.00 94.81 329 ILE A N 1
ATOM 2569 C CA . ILE A 1 329 ? -3.561 -19.816 -9.503 1.00 94.81 329 ILE A CA 1
ATOM 2570 C C . ILE A 1 329 ? -4.231 -20.190 -10.827 1.00 94.81 329 ILE A C 1
ATOM 2572 O O . ILE A 1 329 ? -4.146 -19.409 -11.773 1.00 94.81 329 ILE A O 1
ATOM 2576 N N . SER A 1 330 ? -4.953 -21.311 -10.884 1.00 93.69 330 SER A N 1
ATOM 2577 C CA . SER A 1 330 ? -5.581 -21.816 -12.107 1.00 93.69 330 SER A CA 1
ATOM 2578 C C . SER A 1 330 ? -6.659 -20.859 -12.628 1.00 93.69 330 SER A C 1
ATOM 2580 O O . SER A 1 330 ? -6.723 -20.624 -13.831 1.00 93.69 330 SER A O 1
ATOM 2582 N N . ILE A 1 331 ? -7.471 -20.236 -11.757 1.00 95.19 331 ILE A N 1
ATOM 2583 C CA . ILE A 1 331 ? -8.477 -19.239 -12.178 1.00 95.19 331 ILE A CA 1
ATOM 2584 C C . ILE A 1 331 ? -7.805 -18.013 -12.808 1.00 95.19 331 ILE A C 1
ATOM 2586 O O . ILE A 1 331 ? -8.228 -17.566 -13.875 1.00 95.19 331 ILE A O 1
ATOM 2590 N N . LEU A 1 332 ? -6.768 -17.462 -12.171 1.00 95.88 332 LEU A N 1
ATOM 2591 C CA . LEU A 1 332 ? -6.079 -16.271 -12.680 1.00 95.88 332 LEU A CA 1
ATOM 2592 C C . LEU A 1 332 ? -5.287 -16.570 -13.960 1.00 95.88 332 LEU A C 1
ATOM 2594 O O . LEU A 1 332 ? -5.332 -15.785 -14.907 1.00 95.88 332 LEU A O 1
ATOM 2598 N N . ALA A 1 333 ? -4.614 -17.720 -14.008 1.00 95.00 333 ALA A N 1
ATOM 2599 C CA . ALA A 1 333 ? -3.908 -18.211 -15.185 1.00 95.00 333 ALA A CA 1
ATOM 2600 C C . ALA A 1 333 ? -4.863 -18.409 -16.367 1.00 95.00 333 ALA A C 1
ATOM 2602 O O . ALA A 1 333 ? -4.609 -17.900 -17.458 1.00 95.00 333 ALA A O 1
ATOM 2603 N N . ALA A 1 334 ? -6.000 -19.075 -16.136 1.00 95.12 334 ALA A N 1
ATOM 2604 C CA . ALA A 1 334 ? -7.025 -19.288 -17.149 1.00 95.12 334 ALA A CA 1
ATOM 2605 C C . ALA A 1 334 ? -7.615 -17.963 -17.645 1.00 95.12 334 ALA A C 1
ATOM 2607 O O . ALA A 1 334 ? -7.771 -17.788 -18.851 1.00 95.12 334 ALA A O 1
ATOM 2608 N N . ALA A 1 335 ? -7.906 -17.014 -16.749 1.00 95.50 335 ALA A N 1
ATOM 2609 C CA . ALA A 1 335 ? -8.415 -15.699 -17.136 1.00 95.50 335 ALA A CA 1
ATOM 2610 C C . ALA A 1 335 ? -7.447 -14.973 -18.085 1.00 95.50 335 ALA A C 1
ATOM 2612 O O . ALA A 1 335 ? -7.867 -14.468 -19.124 1.00 95.50 335 ALA A O 1
ATOM 2613 N N . ILE A 1 336 ? -6.150 -14.971 -17.765 1.00 95.62 336 ILE A N 1
ATOM 2614 C CA . ILE A 1 336 ? -5.111 -14.344 -18.593 1.00 95.62 336 ILE A CA 1
ATOM 2615 C C . ILE A 1 336 ? -4.903 -15.092 -19.915 1.00 95.62 336 ILE A C 1
ATOM 2617 O O . ILE A 1 336 ? -4.824 -14.461 -20.970 1.00 95.62 336 ILE A O 1
ATOM 2621 N N . PHE A 1 337 ? -4.881 -16.425 -19.879 1.00 96.00 337 PHE A N 1
ATOM 2622 C CA . PHE A 1 337 ? -4.774 -17.259 -21.073 1.00 96.00 337 PHE A CA 1
ATOM 2623 C C . PHE A 1 337 ? -5.919 -16.982 -22.053 1.00 96.00 337 PHE A C 1
ATOM 2625 O O . PHE A 1 337 ? -5.680 -16.634 -23.211 1.00 96.00 337 PHE A O 1
ATOM 2632 N N . TRP A 1 338 ? -7.165 -17.085 -21.583 1.00 96.69 338 TRP A N 1
ATOM 2633 C CA . TRP A 1 338 ? -8.346 -16.882 -22.419 1.00 96.69 338 TRP A CA 1
ATOM 2634 C C . TRP A 1 338 ? -8.481 -15.439 -22.898 1.00 96.69 338 TRP A C 1
ATOM 2636 O O . TRP A 1 338 ? -8.947 -15.223 -24.015 1.00 96.69 338 TRP A O 1
ATOM 2646 N N . TRP A 1 339 ? -8.016 -14.457 -22.119 1.00 96.44 339 TRP A N 1
ATOM 2647 C CA . TRP A 1 339 ? -7.904 -13.074 -22.584 1.00 96.44 339 TRP A CA 1
ATOM 2648 C C . TRP A 1 339 ? -6.936 -12.951 -23.770 1.00 96.44 339 TRP A C 1
ATOM 2650 O O . TRP A 1 339 ? -7.262 -12.324 -24.778 1.00 96.44 339 TRP A O 1
ATOM 2660 N N . GLY A 1 340 ? -5.766 -13.595 -23.698 1.00 95.94 340 GLY A N 1
ATOM 2661 C CA . GLY A 1 340 ? -4.806 -13.651 -24.804 1.00 95.94 340 GLY A CA 1
ATOM 2662 C C . GLY A 1 340 ? -5.376 -14.329 -26.052 1.00 95.94 340 GLY A C 1
ATOM 2663 O O . GLY A 1 340 ? -5.349 -13.749 -27.137 1.00 95.94 340 GLY A O 1
ATOM 2664 N N . VAL A 1 341 ? -5.971 -15.516 -25.895 1.00 97.25 341 VAL A N 1
ATOM 2665 C CA . VAL A 1 341 ? -6.623 -16.255 -26.994 1.00 97.25 341 VAL A CA 1
ATOM 2666 C C . VAL A 1 341 ? -7.760 -15.442 -27.616 1.00 97.25 341 VAL A C 1
ATOM 2668 O O . VAL A 1 341 ? -7.857 -15.362 -28.839 1.00 97.25 341 VAL A O 1
ATOM 2671 N N . GLY A 1 342 ? -8.590 -14.792 -26.797 1.00 96.94 342 GLY A N 1
ATOM 2672 C CA . GLY A 1 342 ? -9.664 -13.917 -27.264 1.00 96.94 342 GLY A CA 1
ATOM 2673 C C . GLY A 1 342 ? -9.146 -12.765 -28.125 1.00 96.94 342 GLY A C 1
ATOM 2674 O O . GLY A 1 342 ? -9.685 -12.524 -29.203 1.00 96.94 342 GLY A O 1
ATOM 2675 N N . ASN A 1 343 ? -8.057 -12.111 -27.709 1.00 96.12 343 ASN A N 1
ATOM 2676 C CA . ASN A 1 343 ? -7.425 -11.046 -28.495 1.00 96.12 343 ASN A CA 1
ATOM 2677 C C . ASN A 1 343 ? -6.783 -11.566 -29.792 1.00 96.12 343 ASN A C 1
ATOM 2679 O O . ASN A 1 343 ? -6.889 -10.911 -30.826 1.00 96.12 343 ASN A O 1
ATOM 2683 N N . LEU A 1 344 ? -6.172 -12.757 -29.783 1.00 96.44 344 LEU A N 1
ATOM 2684 C CA . LEU A 1 344 ? -5.653 -13.389 -31.004 1.00 96.44 344 LEU A CA 1
ATOM 2685 C C . LEU A 1 344 ? -6.779 -13.677 -32.007 1.00 96.44 344 LEU A C 1
ATOM 2687 O O . LEU A 1 344 ? -6.646 -13.376 -33.196 1.00 96.44 344 LEU A O 1
ATOM 2691 N N . LEU A 1 345 ? -7.904 -14.221 -31.533 1.00 96.62 345 LEU A N 1
ATOM 2692 C CA . LEU A 1 345 ? -9.084 -14.459 -32.364 1.00 96.62 345 LEU A CA 1
ATOM 2693 C C . LEU A 1 345 ? -9.653 -13.143 -32.896 1.00 96.62 345 LEU A C 1
ATOM 2695 O O . LEU A 1 345 ? -9.904 -13.035 -34.093 1.00 96.62 345 LEU A O 1
ATOM 2699 N N . TYR A 1 346 ? -9.796 -12.130 -32.039 1.00 95.38 346 TYR A N 1
ATOM 2700 C CA . TYR A 1 346 ? -10.267 -10.801 -32.425 1.00 95.38 346 TYR A CA 1
ATOM 2701 C C . TYR A 1 346 ? -9.403 -10.184 -33.535 1.00 95.38 346 TYR A C 1
ATOM 2703 O O . TYR A 1 346 ? -9.929 -9.786 -34.575 1.00 95.38 346 TYR A O 1
ATOM 2711 N N . ASN A 1 347 ? -8.077 -10.202 -33.380 1.00 94.44 347 ASN A N 1
ATOM 2712 C CA . ASN A 1 347 ? -7.146 -9.697 -34.392 1.00 94.44 347 ASN A CA 1
ATOM 2713 C C . ASN A 1 347 ? -7.227 -10.498 -35.704 1.00 94.44 347 ASN A C 1
ATOM 2715 O O . ASN A 1 347 ? -7.156 -9.924 -36.793 1.00 94.44 347 ASN A O 1
ATOM 2719 N N . THR A 1 348 ? -7.445 -11.814 -35.614 1.00 94.75 348 THR A N 1
ATOM 2720 C CA . THR A 1 348 ? -7.667 -12.681 -36.783 1.00 94.75 348 THR A CA 1
ATOM 2721 C C . THR A 1 348 ? -8.956 -12.304 -37.516 1.00 94.75 348 THR A C 1
ATOM 2723 O O . THR A 1 348 ? -8.954 -12.186 -38.740 1.00 94.75 348 THR A O 1
ATOM 2726 N N . PHE A 1 349 ? -10.049 -12.053 -36.791 1.00 94.50 349 PHE A N 1
ATOM 2727 C CA . PHE A 1 349 ? -11.305 -11.593 -37.387 1.00 94.50 349 PHE A CA 1
ATOM 2728 C C . PHE A 1 349 ? -11.156 -10.230 -38.065 1.00 94.50 349 PHE A C 1
ATOM 2730 O O . PHE A 1 349 ? -11.650 -10.065 -39.180 1.00 94.50 349 PHE A O 1
ATOM 2737 N N . LEU A 1 350 ? -10.443 -9.280 -37.446 1.00 92.81 350 LEU A N 1
ATOM 2738 C CA . LEU A 1 350 ? -10.170 -7.975 -38.060 1.00 92.81 350 LEU A CA 1
ATOM 2739 C C . LEU A 1 350 ? -9.427 -8.111 -39.394 1.00 92.81 350 LEU A C 1
ATOM 2741 O O . LEU A 1 350 ? -9.777 -7.441 -40.368 1.00 92.81 350 LEU A O 1
ATOM 2745 N N . LEU A 1 351 ? -8.445 -9.016 -39.447 1.00 92.31 351 LEU A N 1
ATOM 2746 C CA . LEU A 1 351 ? -7.680 -9.312 -40.654 1.00 92.31 351 LEU A CA 1
ATOM 2747 C C . LEU A 1 351 ? -8.551 -9.956 -41.746 1.00 92.31 351 LEU A C 1
ATOM 2749 O O . LEU A 1 351 ? -8.503 -9.534 -42.902 1.00 92.31 351 LEU A O 1
ATOM 2753 N N . LEU A 1 352 ? -9.367 -10.953 -41.390 1.00 93.94 352 LEU A N 1
ATOM 2754 C CA . LEU A 1 352 ? -10.219 -11.684 -42.337 1.00 93.94 352 LEU A CA 1
ATOM 2755 C C . LEU A 1 352 ? -11.340 -10.815 -42.918 1.00 93.94 352 LEU A C 1
ATOM 2757 O O . LEU A 1 352 ? -11.642 -10.909 -44.107 1.00 93.94 352 LEU A O 1
ATOM 2761 N N . LEU A 1 353 ? -11.940 -9.956 -42.092 1.00 93.81 353 LEU A N 1
ATOM 2762 C CA . LEU A 1 353 ? -13.048 -9.083 -42.484 1.00 93.81 353 LEU A CA 1
ATOM 2763 C C . LEU A 1 353 ? -12.584 -7.783 -43.159 1.00 93.81 353 LEU A C 1
ATOM 2765 O O . LEU A 1 353 ? -13.422 -6.992 -43.585 1.00 93.81 353 LEU A O 1
ATOM 2769 N N . LYS A 1 354 ? -11.265 -7.580 -43.300 1.00 89.06 354 LYS A N 1
ATOM 2770 C CA . LYS A 1 354 ? -10.649 -6.406 -43.941 1.00 89.06 354 LYS A CA 1
ATOM 2771 C C . LYS A 1 354 ? -11.173 -5.079 -43.380 1.00 89.06 354 LYS A C 1
ATOM 2773 O O . LYS A 1 354 ? -11.441 -4.142 -44.135 1.00 89.06 354 LYS A O 1
ATOM 2778 N N . PHE A 1 355 ? -11.326 -4.991 -42.059 1.00 86.56 355 PHE A N 1
ATOM 2779 C CA . PHE A 1 355 ? -11.662 -3.718 -41.422 1.00 86.56 355 PHE A CA 1
ATOM 2780 C C . PHE A 1 355 ? -10.552 -2.687 -41.666 1.00 86.56 355 PHE A C 1
ATOM 2782 O O . PHE A 1 355 ? -9.371 -3.025 -41.731 1.00 86.56 355 PHE A O 1
ATOM 2789 N N . SER A 1 356 ? -10.926 -1.410 -41.788 1.00 78.19 356 SER A N 1
ATOM 2790 C CA . SER A 1 356 ? -9.999 -0.312 -42.104 1.00 78.19 356 SER A CA 1
ATOM 2791 C C . SER A 1 356 ? -8.932 -0.066 -41.030 1.00 78.19 356 SER A C 1
ATOM 2793 O O . SER A 1 356 ? -7.925 0.577 -41.308 1.00 78.19 356 SER A O 1
ATOM 2795 N N . GLN A 1 357 ? -9.141 -0.576 -39.814 1.00 81.00 357 GLN A N 1
ATOM 2796 C CA . GLN A 1 357 ? -8.148 -0.634 -38.743 1.00 81.00 357 GLN A CA 1
ATOM 2797 C C . GLN A 1 357 ? -7.684 -2.084 -38.588 1.00 81.00 357 GLN A C 1
ATOM 2799 O O . GLN A 1 357 ? -8.226 -2.841 -37.784 1.00 81.00 357 GLN A O 1
ATOM 2804 N N . ALA A 1 358 ? -6.709 -2.494 -39.400 1.00 76.25 358 ALA A N 1
ATOM 2805 C CA . ALA A 1 358 ? -6.038 -3.769 -39.184 1.00 76.25 358 ALA A CA 1
ATOM 2806 C C . ALA A 1 358 ? -5.313 -3.742 -37.829 1.00 76.25 358 ALA A C 1
ATOM 2808 O O . ALA A 1 358 ? -4.753 -2.712 -37.450 1.00 76.25 358 ALA A O 1
ATOM 2809 N N . ALA A 1 359 ? -5.323 -4.870 -37.114 1.00 83.88 359 ALA A N 1
ATOM 2810 C CA . ALA A 1 359 ? -4.581 -5.009 -35.867 1.00 83.88 359 ALA A CA 1
ATOM 2811 C C . ALA A 1 359 ? -3.095 -4.724 -36.116 1.00 83.88 359 ALA A C 1
ATOM 2813 O O . ALA A 1 359 ? -2.475 -5.329 -36.999 1.00 83.88 359 ALA A O 1
ATOM 2814 N N . ASP A 1 360 ? -2.539 -3.795 -35.347 1.00 88.69 360 ASP A N 1
ATOM 2815 C CA . ASP A 1 360 ? -1.124 -3.479 -35.420 1.00 88.69 360 ASP A CA 1
ATOM 2816 C C . ASP A 1 360 ? -0.278 -4.622 -34.842 1.00 88.69 360 ASP A C 1
ATOM 2818 O O . ASP A 1 360 ? -0.755 -5.540 -34.166 1.00 88.69 360 ASP A O 1
ATOM 2822 N N . ARG A 1 361 ? 1.019 -4.595 -35.144 1.00 87.88 361 ARG A N 1
ATOM 2823 C CA . ARG A 1 361 ? 1.958 -5.634 -34.705 1.00 87.88 361 ARG A CA 1
ATOM 2824 C C . ARG A 1 361 ? 1.995 -5.770 -33.182 1.00 87.88 361 ARG A C 1
ATOM 2826 O O . ARG A 1 361 ? 2.140 -6.871 -32.661 1.00 87.88 361 ARG A O 1
ATOM 2833 N N . GLU A 1 362 ? 1.847 -4.653 -32.485 1.00 89.06 362 GLU A N 1
ATOM 2834 C CA . GLU A 1 362 ? 1.836 -4.584 -31.031 1.00 89.06 362 GLU A CA 1
ATOM 2835 C C . GLU A 1 362 ? 0.651 -5.350 -30.425 1.00 89.06 362 GLU A C 1
ATOM 2837 O O . GLU A 1 362 ? 0.838 -6.113 -29.476 1.00 89.06 362 GLU A O 1
ATOM 2842 N N . SER A 1 363 ? -0.538 -5.243 -31.029 1.00 91.75 363 SER A N 1
ATOM 2843 C CA . SER A 1 363 ? -1.728 -5.995 -30.620 1.00 91.75 363 SER A CA 1
ATOM 2844 C C . SER A 1 363 ? -1.529 -7.506 -30.733 1.00 91.75 363 SER A C 1
ATOM 2846 O O . SER A 1 363 ? -1.939 -8.255 -29.844 1.00 91.75 363 SER A O 1
ATOM 2848 N N . TRP A 1 364 ? -0.871 -7.978 -31.798 1.00 93.81 364 TRP A N 1
ATOM 2849 C CA . TRP A 1 364 ? -0.543 -9.400 -31.957 1.00 93.81 364 TRP A CA 1
ATOM 2850 C C . TRP A 1 364 ? 0.446 -9.888 -30.896 1.00 93.81 364 TRP A C 1
ATOM 2852 O O . TRP A 1 364 ? 0.247 -10.958 -30.317 1.00 93.81 364 TRP A O 1
ATOM 2862 N N . LEU A 1 365 ? 1.485 -9.096 -30.617 1.00 93.50 365 LEU A N 1
ATOM 2863 C CA . LEU A 1 365 ? 2.501 -9.435 -29.620 1.00 93.50 365 LEU A CA 1
ATOM 2864 C C . LEU A 1 365 ? 1.925 -9.466 -28.207 1.00 93.50 365 LEU A C 1
ATOM 2866 O O . LEU A 1 365 ? 2.136 -10.443 -27.491 1.00 93.50 365 LEU A O 1
ATOM 2870 N N . SER A 1 366 ? 1.136 -8.454 -27.844 1.00 93.12 366 SER A N 1
ATOM 2871 C CA . SER A 1 366 ? 0.449 -8.388 -26.554 1.00 93.12 366 SER A CA 1
ATOM 2872 C C . SER A 1 366 ? -0.490 -9.581 -26.358 1.00 93.12 366 SER A C 1
ATOM 2874 O O . SER A 1 366 ? -0.444 -10.246 -25.320 1.00 93.12 366 SER A O 1
ATOM 2876 N N . ALA A 1 367 ? -1.287 -9.927 -27.374 1.00 94.56 367 ALA A N 1
ATOM 2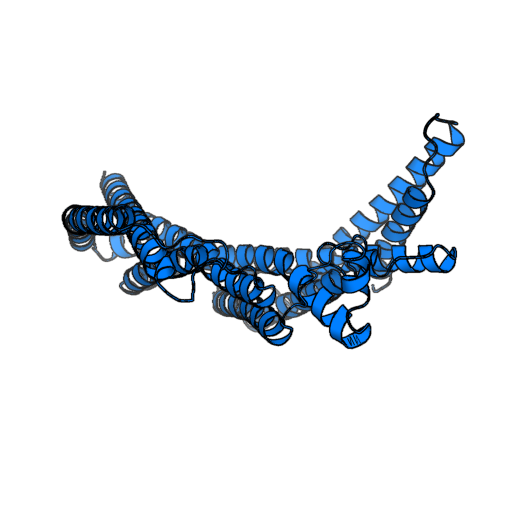877 C CA . ALA A 1 367 ? -2.191 -11.073 -27.316 1.00 94.56 367 ALA A CA 1
ATOM 2878 C C . ALA A 1 367 ? -1.435 -12.405 -27.133 1.00 94.56 367 ALA A C 1
ATOM 2880 O O . ALA A 1 367 ? -1.811 -13.224 -26.289 1.00 94.56 367 ALA A O 1
ATOM 2881 N N . GLY A 1 368 ? -0.326 -12.592 -27.860 1.00 94.56 368 GLY A N 1
ATOM 2882 C CA . GLY A 1 368 ? 0.560 -13.746 -27.698 1.00 94.56 368 GLY A CA 1
ATOM 2883 C C . GLY A 1 368 ? 1.214 -13.807 -26.313 1.00 94.56 368 GLY A C 1
ATOM 2884 O O . GLY A 1 368 ? 1.229 -14.864 -25.685 1.00 94.56 368 GLY A O 1
ATOM 2885 N N . ALA A 1 369 ? 1.692 -12.674 -25.794 1.00 94.62 369 ALA A N 1
ATOM 2886 C CA . ALA A 1 369 ? 2.300 -12.585 -24.469 1.00 94.62 369 ALA A CA 1
ATOM 2887 C C . ALA A 1 369 ? 1.314 -12.942 -23.345 1.00 94.62 369 ALA A C 1
ATOM 2889 O O . ALA A 1 369 ? 1.692 -13.648 -22.409 1.00 94.62 369 ALA A O 1
ATOM 2890 N N . PHE A 1 370 ? 0.047 -12.514 -23.441 1.00 93.19 370 PHE A N 1
ATOM 2891 C CA . PHE A 1 370 ? -0.998 -12.906 -22.487 1.00 93.19 370 PHE A CA 1
ATOM 2892 C C . PHE A 1 370 ? -1.260 -14.414 -22.521 1.00 93.19 370 PHE A C 1
ATOM 2894 O O . PHE A 1 370 ? -1.307 -15.052 -21.469 1.00 93.19 370 PHE A O 1
ATOM 2901 N N . ALA A 1 371 ? -1.370 -15.000 -23.718 1.00 94.00 371 ALA A N 1
ATOM 2902 C CA . ALA A 1 371 ? -1.562 -16.441 -23.861 1.00 94.00 371 ALA A CA 1
ATOM 2903 C C . ALA A 1 371 ? -0.389 -17.225 -23.240 1.00 94.00 371 ALA A C 1
ATOM 2905 O O . ALA A 1 371 ? -0.607 -18.139 -22.448 1.00 94.00 371 ALA A O 1
ATOM 2906 N N . LEU A 1 372 ? 0.856 -16.824 -23.516 1.00 94.31 372 LEU A N 1
ATOM 2907 C CA . LEU A 1 372 ? 2.048 -17.462 -22.945 1.00 94.31 372 LEU A CA 1
ATOM 2908 C C . LEU A 1 372 ? 2.126 -17.318 -21.417 1.00 94.31 372 LEU A C 1
ATOM 2910 O O . LEU A 1 372 ? 2.430 -18.296 -20.731 1.00 94.31 372 LEU A O 1
ATOM 2914 N N . ALA A 1 373 ? 1.804 -16.139 -20.873 1.00 92.69 373 ALA A N 1
ATOM 2915 C CA . ALA A 1 373 ? 1.773 -15.902 -19.427 1.00 92.69 373 ALA A CA 1
ATOM 2916 C C . ALA A 1 373 ? 0.785 -16.832 -18.702 1.00 92.69 373 ALA A C 1
ATOM 2918 O O . ALA A 1 373 ? 1.110 -17.380 -17.645 1.00 92.69 373 ALA A O 1
ATOM 2919 N N . GLY A 1 374 ? -0.393 -17.055 -19.290 1.00 88.88 374 GLY A N 1
ATOM 2920 C CA . GLY A 1 374 ? -1.377 -18.001 -18.766 1.00 88.88 374 GLY A CA 1
ATOM 2921 C C . GLY A 1 374 ? -0.969 -19.471 -18.941 1.00 88.88 374 GLY A C 1
ATOM 2922 O O . GLY A 1 374 ? -1.169 -20.269 -18.033 1.00 88.88 374 GLY A O 1
ATOM 2923 N N . CYS A 1 375 ? -0.329 -19.847 -20.054 1.00 90.31 375 CYS A N 1
ATOM 2924 C CA . CYS A 1 375 ? 0.110 -21.232 -20.290 1.00 90.31 375 CYS A CA 1
ATOM 2925 C C . CYS A 1 375 ? 1.160 -21.719 -19.287 1.00 90.31 375 CYS A C 1
ATOM 2927 O O . CYS A 1 375 ? 1.058 -22.833 -18.774 1.00 90.31 375 CYS A O 1
ATOM 2929 N N . VAL A 1 376 ? 2.176 -20.897 -19.002 1.00 81.69 376 VAL A N 1
ATOM 2930 C CA . VAL A 1 376 ? 3.295 -21.293 -18.125 1.00 81.69 376 VAL A CA 1
ATOM 2931 C C . VAL A 1 376 ? 2.827 -21.592 -16.703 1.00 81.69 376 VAL A C 1
ATOM 2933 O O . VAL A 1 376 ? 3.436 -22.402 -16.014 1.00 81.69 376 VAL A O 1
ATOM 2936 N N . SER A 1 377 ? 1.728 -20.981 -16.271 1.00 66.69 377 SER A N 1
ATOM 2937 C CA . SER A 1 377 ? 1.148 -21.220 -14.951 1.00 66.69 377 SER A CA 1
ATOM 2938 C C . SER A 1 377 ? 0.219 -22.439 -14.899 1.00 66.69 377 SER A C 1
ATOM 2940 O O . SER A 1 377 ? 0.053 -22.999 -13.822 1.00 66.69 377 SER A O 1
ATOM 2942 N N . ILE A 1 378 ? -0.320 -22.890 -16.039 1.00 62.97 378 ILE A N 1
ATOM 2943 C CA . ILE A 1 378 ? -1.134 -24.116 -16.150 1.00 62.97 378 ILE A CA 1
ATOM 2944 C C . ILE A 1 378 ? -0.242 -25.368 -16.230 1.00 62.97 378 ILE A C 1
ATOM 2946 O O . ILE A 1 378 ? -0.598 -26.411 -15.704 1.00 62.97 378 ILE A O 1
ATOM 2950 N N . ALA A 1 379 ? 0.940 -25.270 -16.845 1.00 48.31 379 ALA A N 1
ATOM 2951 C CA . ALA A 1 379 ? 1.847 -26.407 -17.052 1.00 48.31 379 ALA A CA 1
ATOM 2952 C C . ALA A 1 379 ? 2.645 -26.853 -15.803 1.00 48.31 379 ALA A C 1
ATOM 2954 O O . ALA A 1 379 ? 3.458 -27.768 -15.900 1.00 48.31 379 ALA A O 1
ATOM 2955 N N . VAL A 1 380 ? 2.470 -26.178 -14.660 1.00 53.12 380 VAL A N 1
ATOM 2956 C CA . VAL A 1 380 ? 3.133 -26.504 -13.377 1.00 53.12 380 VAL A CA 1
ATOM 2957 C C . VAL A 1 380 ? 2.224 -27.362 -12.469 1.00 53.12 380 VAL A C 1
ATOM 2959 O O . VAL A 1 380 ? 2.631 -27.742 -11.370 1.00 53.12 380 VAL A O 1
ATOM 2962 N N . GLU A 1 381 ? 1.017 -27.694 -12.940 1.00 45.00 381 GLU A N 1
ATOM 2963 C CA . GLU A 1 381 ? 0.184 -28.803 -12.438 1.00 45.00 381 GLU A CA 1
ATOM 2964 C C . GLU A 1 381 ? 0.702 -30.155 -12.944 1.00 45.00 381 GLU A C 1
ATOM 2966 O O . GLU A 1 381 ? 0.710 -31.110 -12.129 1.00 45.00 381 GLU A O 1
#

Mean predicted aligned error: 5.41 Å

Solvent-accessible surface area (backbone atoms only — not comparable to full-atom values): 18939 Å² total; per-residue (Å²): 109,71,67,59,53,51,46,50,42,52,51,52,39,50,52,37,50,53,50,42,30,52,33,47,20,52,33,41,29,53,55,33,32,74,43,92,55,32,27,93,88,56,71,67,67,50,73,64,54,51,51,50,31,51,51,49,28,53,53,46,46,51,51,31,50,58,55,33,44,50,39,46,51,52,53,63,74,60,53,46,82,70,51,65,54,24,44,62,57,29,40,58,42,26,52,52,28,28,50,25,46,62,48,17,57,52,39,52,30,50,48,34,42,23,54,16,62,76,64,39,54,30,54,52,54,21,45,20,53,27,30,40,51,50,24,50,54,38,49,59,59,53,68,76,40,80,80,54,88,60,66,69,20,22,48,31,48,48,48,23,42,51,46,34,29,52,51,39,48,54,50,37,59,69,47,39,34,64,38,46,23,54,51,48,23,44,74,77,52,73,34,48,22,56,52,61,72,34,71,90,51,96,79,65,83,75,63,39,62,68,40,32,51,50,22,48,49,46,45,52,49,55,31,50,52,32,46,52,55,44,69,69,52,81,57,41,66,62,47,52,52,55,40,48,51,47,25,47,50,10,49,51,30,30,42,53,8,42,21,28,42,39,36,53,50,53,36,51,76,68,70,46,90,76,60,56,35,42,39,31,30,67,86,21,83,35,41,18,67,41,28,33,56,49,11,49,53,38,29,54,51,30,49,52,54,50,50,55,31,32,78,68,67,46,41,68,59,71,68,57,52,52,52,51,55,47,50,49,51,50,53,54,22,48,54,38,19,52,50,9,51,50,44,47,50,50,41,49,49,30,55,74,69,63,44,95,71,55,65,50,74,65,57,55,45,51,17,50,14,26,27,51,32,11,46,63,62,58,74,76,112